Protein 8HZ5 (pdb70)

Secondary structure (DSSP, 8-state):
--EEEE---HHHHHHHHHHHHHTT-EEEEEEEGGGTT-HHHHHSSEEEEEE-SSTTTTTT-HHHHHHHHHHHT-SEEE--SSTTTT-HHHHHHHHHTT-EESSS-HHHHHHHHSHHHHHHHHHHHT--B---HHHHHHHHTT--EEEEEEEEE-SSS-EEEEEEEE---EEEES-TT--HHHHHHHHHHHHHHHHHTT--EEEEEEEEE-TTS-EEEEEEE-S--TTHHHHHHHH---HHHHHHHHHHT------TTT----SEEEEEEEE--B-EEE---STTEEEEE---TTB----SS--EEEEEEEEESSHHHHHHHHHHHHTT-EEESS--SHHHHHHHHT-S--/--EEEE---SHHHHHHHHHHHHTT-EEEEEEEGGGGGSHHHHHSSEEEEEE-SSTTTTTT-HHHHHHHHHHHT--EEE--SSTTTT-HHHHHHHHHTT-EESS--HHHHHHHHSHHHHHHHHHTTT--B-SB-SS-----B----SEEEEEEEEEE-TTS-EEEEEEEE-----EEEES-SS--HHHHHHHHHHHHHHHHHHT--S-EEEEEEEETTS-EEEEEEE-S--TTTHHHHHHH---HHHHHHHHTTT------GGG----SEEEEEEEE-----EEE---STTEEEEE---TT-----SS--EEEEEEEEESSHHHHHHHHHHHHHH-EEESS--SHHHHHHHHTSHHHH-

Radius of gyration: 27.27 Å; Cα contacts (8 Å, |Δi|>4): 1642; chains: 2; bounding box: 54×92×58 Å

Nearest PDB structures (foldseek):
  8hz5-assembly1_A  TM=1.003E+00  e=2.239E-79  Chloroflexus aurantiacus J-10-fl
  8hz4-assembly1_D  TM=9.521E-01  e=2.515E-49  Chloroflexus aurantiacus J-10-fl
  7kct-assembly1_B  TM=9.340E-01  e=9.724E-46  Hydrogenobacter thermophilus
  5i8i-assembly2_D  TM=9.401E-01  e=1.177E-39  Kluyveromyces lactis NRRL Y-1140
  3va7-assembly1_A  TM=9.400E-01  e=1.327E-39  Kluyveromyces lactis NRRL Y-1140

Organism: Chloroflexus aurantiacus (strain ATCC 29366 / DSM 635 / J-10-fl) (NCBI:txid324602)

Foldseek 3Di:
DAEEEELDAWLQLVLLLVLCVVVNHAYEYEDEPQCPVFVSCVSHPHYDYQAHLACVRGSLDLVSSLVSCVVVVNQEYENTPDRCLLPLVSQVVCVVSRHFYLFWHSQVSVCQVDQVSVLVLLVVLVQAADAVVVVVVVSPVVHAWKKKWKKAAALPQDMFTLWIWTAPFKIKPPDPPDDPVLRVVNGVSVSSSCSSSNTHAMKMWMWGADPVGDIHTGGIGGHDDPPPVNSCVQWVDDRSSSSVQRSVRDHDPDDHVNTDGQKMKMKGFKFWCQQQWDFFDDPFKDKRTRDDHRHDHDVNPGGTGIMIMGIGRDNVVRLVVVLVRLVRTRRPPIGMCSVVVNCVSPVVVD/DAEEEELDAWLQLVLLLVLCVVVNHAYEYEDAPLRCLFVSVVSHPHYHDLYHPDCVGRSLDLVSVLVVCVVVVHQEYENTADRCQLPLVSCVVSVVSRHFYLFKHSQLSVQQVDQLSVQQLLVVLVAAAADFDNGPPVTDGDDDDQKFKKKWKKAAAQVLDIEIQWMKGCPVVFKIKPPDPQADVVNRVVNRVSVSSSCSSRRIHAIKMWMWIAHPVGDIHTGHIGRHDDPRPVNSCVQWVDDRSNVSVVRRVPDDDPDDRVSGDRQKMKMKGFKFLCCQQDWDFDDDPFKDKRTRDDRRDDDDVRPGGTGIMIMGMGRDNVVNLVVVLVRLVGTRRPDTHICSVVSNVLSPDPVNSD

Sequence (708 aa):
IRKVLVANRGEIAVRIIRACQELGIRTVVAYSTADRDSLAVRLADEAVCIGPPPAAKSYLNAPALISAALVSGCDAIHPGYGFLSENPYFAEMCADCKLTFIGPPPEPIRLMGDKAIGRETMRKAGVPTVPSLEEAIDVARQIVRHVEIQVLADQYGHAIHLGERDCKIVEEAPSPAVTPELRERMGADAVRGIKSIGYVNAGTLEFLLDQDGNYYFIEMNTRIQVEHPVTEQVTGIDLVRWQLLIASGERLTLRQEDIKITRHAIECRINAEVEFYLPPGGPGVRVDSHLYSGYTPPGTYDSLLAKIITFGDTRDEALNRMRRALNECVITGIKTTIPFQLALIDDPEFIRKVLVANRGEIAVRIIRACQELGIRTVVAYSTADRDSLAVRLADEAVCIGPPPAAKSYLNAPALISAALVSGCDAIHPGYGFLSENPYFAEMCADCKLTFIGPPPEPIRLMGDKAIGRETMRKAGVPTVPGSDGEVLLLEKYLTRVRHVEIQVLADQYGHAIHLGERDCSAKIVEEAPSPAVTPELRERMGADAVRGIKSIGYVNAGTLEFLLDQDGNYYFIEMNTRIQVEHPVTEQVTGIDLVRWQLLIASGERLTLRQEDIKITRHAIECRINAEEVEFYLPPGGPGVRVDSHLYSGYTPPGTYDSLLAKIITFGDTRDEALNRMRRALNECVITGIKTTIPFQLALIDDPEFRA

B-factor: mean 37.21, std 8.34, range [14.79, 86.94]

InterPro domains:
  IPR004549 Acetyl-CoA carboxylase, biotin carboxylase [TIGR00514] (1-445)
  IPR005479 Carbamoyl phosphate synthase, ATP-binding domain [PF02786] (115-322)
  IPR005479 Carbamoyl phosphate synthase, ATP-binding domain [PS00866] (153-167)
  IPR005479 Carbamoyl phosphate synthase, ATP-binding domain [PS00867] (286-293)
  IPR005481 Biotin carboxylase-like, N-terminal domain [PF00289] (1-108)
  IPR005482 Biotin carboxylase, C-terminal [PF02785] (336-442)
  IPR005482 Biotin carboxylase, C-terminal [SM00878] (336-442)
  IPR011054 Rudiment single hybrid motif [SSF51246] (333-446)
  IPR011761 ATP-grasp fold [PS50975] (120-317)
  IPR011764 Biotin carboxylation domain [PS50979] (1-446)
  IPR016185 Pre-ATP-grasp domain superfamily [SSF52440] (1-113)
  IPR051602 Acetyl-CoA Carboxylase Biotin Carboxylase Component [PTHR48095] (2-447)

Solvent-accessible surface area: 26761 Å² total; per-residue (Å²): 55,178,24,0,0,0,3,7,18,6,6,1,0,1,2,0,0,12,0,0,50,11,59,67,12,123,0,0,2,0,43,0,56,32,2,141,108,12,10,5,46,130,21,8,83,74,38,39,57,21,14,65,44,69,25,69,120,0,1,79,53,8,88,17,1,10,55,0,0,100,114,16,50,6,50,0,0,2,8,1,30,32,62,15,1,68,47,15,117,1,3,64,68,0,64,107,52,179,10,52,23,2,9,4,38,29,106,2,3,104,62,12,63,71,92,48,94,2,72,80,25,0,94,170,22,43,3,44,18,75,100,115,144,129,113,51,65,80,86,58,184,161,139,137,123,54,0,8,0,2,0,0,3,5,97,110,59,61,7,0,10,0,3,2,1,13,62,95,51,11,1,12,0,21,5,74,37,14,72,85,94,21,31,91,152,0,0,46,15,0,14,104,0,0,101,69,16,40,8,19,2,0,0,0,0,21,0,44,4,34,161,118,27,78,24,34,1,27,52,7,10,3,46,2,4,16,16,0,0,0,2,8,30,1,20,38,18,14,0,0,29,27,4,0,46,0,10,39,23,89,147,10,105,41,146,47,113,80,15,132,44,94,56,18,0,1,0,0,37,0,26,69,93,0,109,43,4,10,15,10,9,1,5,6,11,9,20,1,9,7,2,30,15,38,4,92,37,25,74,76,48,77,64,23,7,0,0,0,0,0,32,1,85,85,56,87,30,0,14,40,16,0,85,9,0,4,106,7,9,55,12,65,44,48,77,20,27,15,92,108,0,36,64,36,6,84,58,125,166,64,61,138,12,0,0,0,4,5,16,2,6,1,0,0,2,0,0,13,0,0,47,9,56,63,14,113,0,0,3,1,46,0,75,31,2,49,44,7,13,3,35,145,28,11,75,71,44,36,63,12,14,53,53,60,25,69,113,0,2,76,51,6,92,22,1,13,59,2,0,92,117,20,39,6,46,0,0,1,6,2,27,29,63,19,3,55,39,21,113,0,6,60,70,0,55,109,52,170,13,41,21,2,13,5,41,48,108,3,1,101,46,9,59,55,42,2,71,3,5,37,32,0,111,148,15,51,4,54,24,2,65,44,21,121,20,104,125,175,44,102,68,122,188,40,101,186,32,97,37,0,0,0,0,0,0,2,3,96,98,48,67,9,2,7,0,2,0,1,1,6,24,62,92,45,0,0,7,0,17,6,74,42,8,77,98,104,31,28,78,126,0,0,49,22,0,20,91,0,1,109,74,16,41,10,26,1,1,0,0,0,10,0,32,7,30,125,109,22,78,29,48,2,33,73,7,18,3,49,1,1,12,3,0,0,0,1,12,27,2,20,26,20,15,1,0,31,33,4,0,53,0,23,42,21,84,147,11,99,28,139,54,113,51,10,121,32,92,61,55,3,2,0,0,38,0,20,39,146,108,0,108,32,6,10,19,7,9,1,6,8,10,8,18,2,9,5,2,22,18,44,0,72,30,29,71,79,49,60,51,18,1,0,0,0,0,0,37,5,92,76,40,65,34,1,1,49,15,0,25,7,0,3,115,10,12,31,15,59,43,46,154,13,15,12,91,131,0,39,63,39,0,88,68,103,149,27,58,110

Structure (mmCIF, N/CA/C/O backbone):
data_8HZ5
#
_entry.id   8HZ5
#
_cell.length_a   54.790
_cell.length_b   154.092
_cell.length_c   206.597
_cell.angle_alpha   90.00
_cell.angle_beta   90.00
_cell.angle_gamma   90.00
#
_symmetry.space_group_name_H-M   'C 2 2 21'
#
loop_
_atom_site.group_PDB
_atom_site.id
_atom_site.type_symbol
_atom_site.label_atom_id
_atom_site.label_alt_id
_atom_site.label_comp_id
_atom_site.label_asym_id
_atom_site.label_entity_id
_atom_site.label_seq_id
_atom_site.pdbx_PDB_ins_code
_atom_site.Cartn_x
_atom_site.Cartn_y
_atom_site.Cartn_z
_atom_site.occupancy
_atom_site.B_iso_or_equiv
_atom_site.auth_seq_id
_atom_site.auth_comp_id
_atom_site.auth_asym_id
_atom_site.auth_atom_id
_atom_site.pdbx_PDB_model_num
ATOM 1 N N . ILE A 1 12 ? -28.511 -22.755 -40.073 1.00 29.87 2 ILE A N 1
ATOM 2 C CA . ILE A 1 12 ? -29.316 -22.504 -38.873 1.00 34.37 2 ILE A CA 1
ATOM 3 C C . ILE A 1 12 ? -30.181 -21.260 -39.070 1.00 33.26 2 ILE A C 1
ATOM 4 O O . ILE A 1 12 ? -29.666 -20.209 -39.428 1.00 31.65 2 ILE A O 1
ATOM 9 N N . ARG A 1 13 ? -31.494 -21.361 -38.849 1.00 34.34 3 ARG A N 1
ATOM 10 C CA . ARG A 1 13 ? -32.378 -20.228 -39.094 1.00 30.92 3 ARG A CA 1
ATOM 11 C C . ARG A 1 13 ? -33.013 -19.681 -37.830 1.00 29.27 3 ARG A C 1
ATOM 12 O O . ARG A 1 13 ? -32.967 -18.479 -37.597 1.00 39.19 3 ARG A O 1
ATOM 20 N N . LYS A 1 14 ? -33.596 -20.510 -36.986 1.00 31.81 4 LYS A N 1
ATOM 21 C CA . LYS A 1 14 ? -34.148 -20.011 -35.735 1.00 34.25 4 LYS A CA 1
ATOM 22 C C . LYS A 1 14 ? -33.666 -20.881 -34.593 1.00 35.09 4 LYS A C 1
ATOM 23 O O . LYS A 1 14 ? -33.849 -22.104 -34.624 1.00 33.09 4 LYS A O 1
ATOM 29 N N . VAL A 1 15 ? -33.163 -20.270 -33.523 1.00 30.83 5 VAL A N 1
ATOM 30 C CA . VAL A 1 15 ? -32.668 -20.987 -32.340 1.00 28.11 5 VAL A CA 1
ATOM 31 C C . VAL A 1 15 ? -33.545 -20.926 -31.104 1.00 29.39 5 VAL A C 1
ATOM 32 O O . VAL A 1 15 ? -34.217 -19.944 -30.895 1.00 32.85 5 VAL A O 1
ATOM 36 N N . LEU A 1 16 ? -33.596 -21.986 -30.308 1.00 25.94 6 LEU A N 1
ATOM 37 C CA . LEU A 1 16 ? -34.313 -21.934 -29.051 1.00 28.50 6 LEU A CA 1
ATOM 38 C C . LEU A 1 16 ? -33.308 -21.814 -27.978 1.00 30.06 6 LEU A C 1
ATOM 39 O O . LEU A 1 16 ? -32.384 -22.578 -27.913 1.00 32.54 6 LEU A O 1
ATOM 44 N N . VAL A 1 17 ? -33.475 -20.824 -27.136 1.00 27.33 7 VAL A N 1
ATOM 45 C CA . VAL A 1 17 ? -32.559 -20.624 -26.083 1.00 26.25 7 VAL A CA 1
ATOM 46 C C . VAL A 1 17 ? -33.241 -21.203 -24.892 1.00 33.81 7 VAL A C 1
ATOM 47 O O . VAL A 1 17 ? -34.306 -20.776 -24.527 1.00 41.70 7 VAL A O 1
ATOM 51 N N . ALA A 1 18 ? -32.607 -22.168 -24.269 1.00 29.63 8 ALA A N 1
ATOM 52 C CA . ALA A 1 18 ? -33.177 -22.859 -23.162 1.00 31.86 8 ALA A CA 1
ATOM 53 C C . ALA A 1 18 ? -32.496 -22.533 -21.882 1.00 34.44 8 ALA A C 1
ATOM 54 O O . ALA A 1 18 ? -32.388 -23.376 -21.016 1.00 39.91 8 ALA A O 1
ATOM 56 N N . ASN A 1 19 ? -32.022 -21.309 -21.749 1.00 37.39 9 ASN A N 1
ATOM 57 C CA . ASN A 1 19 ? -31.423 -20.886 -20.504 1.00 35.68 9 ASN A CA 1
ATOM 58 C C . ASN A 1 19 ? -32.003 -19.568 -20.124 1.00 29.87 9 ASN A C 1
ATOM 59 O O . ASN A 1 19 ? -32.961 -19.119 -20.716 1.00 26.68 9 ASN A O 1
ATOM 64 N N . ARG A 1 20 ? -31.412 -18.981 -19.078 1.00 32.84 10 ARG A N 1
ATOM 65 C CA . ARG A 1 20 ? -31.908 -17.750 -18.545 1.00 33.09 10 ARG A CA 1
ATOM 66 C C . ARG A 1 20 ? -30.767 -16.838 -18.239 1.00 31.48 10 ARG A C 1
ATOM 67 O O . ARG A 1 20 ? -29.625 -17.223 -18.347 1.00 35.38 10 ARG A O 1
ATOM 75 N N . GLY A 1 21 ? -31.076 -15.593 -17.908 1.00 33.30 11 GLY A N 1
ATOM 76 C CA . GLY A 1 21 ? -30.049 -14.688 -17.479 1.00 29.34 11 GLY A CA 1
ATOM 77 C C . GLY A 1 21 ? -29.071 -14.132 -18.439 1.00 29.36 11 GLY A C 1
ATOM 78 O O . GLY A 1 21 ? -29.416 -13.742 -19.525 1.00 28.41 11 GLY A O 1
ATOM 79 N N . GLU A 1 22 ? -27.835 -14.060 -18.001 1.00 31.77 12 GLU A N 1
ATOM 80 C CA . GLU A 1 22 ? -26.806 -13.528 -18.824 1.00 32.33 12 GLU A CA 1
ATOM 81 C C . GLU A 1 22 ? -26.629 -14.391 -20.009 1.00 29.90 12 GLU A C 1
ATOM 82 O O . GLU A 1 22 ? -26.574 -13.906 -21.115 1.00 24.44 12 GLU A O 1
ATOM 88 N N . ILE A 1 23 ? -26.494 -15.683 -19.781 1.00 29.91 13 ILE A N 1
ATOM 89 C CA . ILE A 1 23 ? -26.202 -16.531 -20.920 1.00 28.71 13 ILE A CA 1
ATOM 90 C C . ILE A 1 23 ? -27.328 -16.452 -21.933 1.00 28.85 13 ILE A C 1
ATOM 91 O O . ILE A 1 23 ? -27.090 -16.546 -23.145 1.00 31.42 13 ILE A O 1
ATOM 96 N N . ALA A 1 24 ? -28.556 -16.239 -21.474 1.00 26.28 14 ALA A N 1
ATOM 97 C CA . ALA A 1 24 ? -29.660 -16.086 -22.415 1.00 29.40 14 ALA A CA 1
ATOM 98 C C . ALA A 1 24 ? -29.462 -14.854 -23.300 1.00 26.85 14 ALA A C 1
ATOM 99 O O . ALA A 1 24 ? -29.544 -14.936 -24.537 1.00 23.66 14 ALA A O 1
ATOM 101 N N . VAL A 1 25 ? -29.201 -13.699 -22.673 1.00 30.49 15 VAL A N 1
ATOM 102 C CA . VAL A 1 25 ? -28.932 -12.483 -23.445 1.00 26.71 15 VAL A CA 1
ATOM 103 C C . VAL A 1 25 ? -27.740 -12.673 -24.394 1.00 24.88 15 VAL A C 1
ATOM 104 O O . VAL A 1 25 ? -27.763 -12.196 -25.535 1.00 21.35 15 VAL A O 1
ATOM 108 N N . ARG A 1 26 ? -26.690 -13.390 -23.943 1.00 26.10 16 ARG A N 1
ATOM 109 C CA . ARG A 1 26 ? -25.474 -13.600 -24.742 1.00 23.42 16 ARG A CA 1
ATOM 110 C C . ARG A 1 26 ? -25.741 -14.454 -25.979 1.00 21.32 16 ARG A C 1
ATOM 111 O O . ARG A 1 26 ? -25.181 -14.202 -27.058 1.00 20.92 16 ARG A O 1
ATOM 119 N N . ILE A 1 27 ? -26.578 -15.476 -25.843 1.00 24.56 17 ILE A N 1
ATOM 120 C CA . ILE A 1 27 ? -26.946 -16.266 -27.011 1.00 27.91 17 ILE A CA 1
ATOM 121 C C . ILE A 1 27 ? -27.807 -15.442 -27.965 1.00 28.62 17 ILE A C 1
ATOM 122 O O . ILE A 1 27 ? -27.636 -15.517 -29.190 1.00 29.96 17 ILE A O 1
ATOM 127 N N . ILE A 1 28 ? -28.737 -14.634 -27.432 1.00 30.93 18 ILE A N 1
ATOM 128 C CA . ILE A 1 28 ? -29.553 -13.774 -28.297 1.00 30.05 18 ILE A CA 1
ATOM 129 C C . ILE A 1 28 ? -28.668 -12.793 -29.060 1.00 22.90 18 ILE A C 1
ATOM 130 O O . ILE A 1 28 ? -28.879 -12.524 -30.249 1.00 26.53 18 ILE A O 1
ATOM 135 N N . ARG A 1 29 ? -27.663 -12.254 -28.390 1.00 21.98 19 ARG A N 1
ATOM 136 C CA . ARG A 1 29 ? -26.753 -11.320 -29.048 1.00 29.57 19 ARG A CA 1
ATOM 137 C C . ARG A 1 29 ? -25.962 -11.992 -30.168 1.00 26.25 19 ARG A C 1
ATOM 138 O O . ARG A 1 29 ? -25.854 -11.447 -31.272 1.00 24.84 19 ARG A O 1
ATOM 146 N N . ALA A 1 30 ? -25.410 -13.182 -29.898 1.00 26.65 20 ALA A N 1
ATOM 147 C CA . ALA A 1 30 ? -24.720 -13.945 -30.937 1.00 24.64 20 ALA A CA 1
ATOM 148 C C . ALA A 1 30 ? -25.626 -14.209 -32.127 1.00 23.70 20 ALA A C 1
ATOM 149 O O . ALA A 1 30 ? -25.266 -13.907 -33.271 1.00 25.17 20 ALA A O 1
ATOM 151 N N . CYS A 1 31 ? -26.805 -14.790 -31.877 1.00 23.55 21 CYS A N 1
ATOM 152 C CA . CYS A 1 31 ? -27.758 -15.061 -32.951 1.00 23.03 21 CYS A CA 1
ATOM 153 C C . CYS A 1 31 ? -28.035 -13.822 -33.790 1.00 24.57 21 CYS A C 1
ATOM 154 O O . CYS A 1 31 ? -27.931 -13.855 -35.020 1.00 25.91 21 CYS A O 1
ATOM 157 N N . GLN A 1 32 ? -28.408 -12.721 -33.135 1.00 26.25 22 GLN A N 1
ATOM 158 C CA . GLN A 1 32 ? -28.723 -11.503 -33.862 1.00 23.74 22 GLN A CA 1
ATOM 159 C C . GLN A 1 32 ? -27.559 -11.026 -34.695 1.00 26.80 22 GLN A C 1
ATOM 160 O O . GLN A 1 32 ? -27.757 -10.513 -35.797 1.00 36.02 22 GLN A O 1
ATOM 166 N N . GLU A 1 33 ? -26.337 -11.146 -34.187 1.00 28.47 23 GLU A N 1
ATOM 167 C CA . GLU A 1 33 ? -25.244 -10.658 -35.004 1.00 25.98 23 GLU A CA 1
ATOM 168 C C . GLU A 1 33 ? -25.079 -11.484 -36.267 1.00 29.98 23 GLU A C 1
ATOM 169 O O . GLU A 1 33 ? -24.555 -10.964 -37.252 1.00 39.70 23 GLU A O 1
ATOM 175 N N . LEU A 1 34 ? -25.591 -12.719 -36.292 1.00 33.87 24 LEU A N 1
ATOM 176 C CA . LEU A 1 34 ? -25.478 -13.636 -37.425 1.00 29.60 24 LEU A CA 1
ATOM 177 C C . LEU A 1 34 ? -26.761 -13.766 -38.246 1.00 29.02 24 LEU A C 1
ATOM 178 O O . LEU A 1 34 ? -26.846 -14.637 -39.111 1.00 35.76 24 LEU A O 1
ATOM 183 N N . GLY A 1 35 ? -27.765 -12.939 -37.991 1.00 27.43 25 GLY A N 1
ATOM 184 C CA . GLY A 1 35 ? -28.995 -13.102 -38.735 1.00 34.19 25 GLY A CA 1
ATOM 185 C C . GLY A 1 35 ? -29.841 -14.286 -38.324 1.00 32.53 25 GLY A C 1
ATOM 186 O O . GLY A 1 35 ? -30.704 -14.707 -39.094 1.00 30.78 25 GLY A O 1
ATOM 187 N N . ILE A 1 36 ? -29.633 -14.821 -37.124 1.00 31.77 26 ILE A N 1
ATOM 188 C CA . ILE A 1 36 ? -30.421 -15.931 -36.594 1.00 30.95 26 ILE A CA 1
ATOM 189 C C . ILE A 1 36 ? -31.549 -15.386 -35.719 1.00 27.58 26 ILE A C 1
ATOM 190 O O . ILE A 1 36 ? -31.303 -14.615 -34.778 1.00 21.52 26 ILE A O 1
ATOM 195 N N . ARG A 1 37 ? -32.789 -15.764 -36.048 1.00 31.83 27 ARG A N 1
ATOM 196 C CA . ARG A 1 37 ? -33.966 -15.388 -35.275 1.00 31.57 27 ARG A CA 1
ATOM 197 C C . ARG A 1 37 ? -33.934 -16.117 -33.937 1.00 35.34 27 ARG A C 1
ATOM 198 O O . ARG A 1 37 ? -33.286 -17.156 -33.795 1.00 35.99 27 ARG A O 1
ATOM 206 N N . THR A 1 38 ? -34.649 -15.603 -32.957 1.00 30.27 28 THR A N 1
ATOM 207 C CA . THR A 1 38 ? -34.589 -16.160 -31.631 1.00 33.83 28 THR A CA 1
ATOM 208 C C . THR A 1 38 ? -35.894 -16.367 -30.911 1.00 38.43 28 THR A C 1
ATOM 209 O O . THR A 1 38 ? -36.754 -15.522 -30.946 1.00 33.95 28 THR A O 1
ATOM 213 N N . VAL A 1 39 ? -36.063 -17.517 -30.282 1.00 32.23 29 VAL A N 1
ATOM 214 C CA . VAL A 1 39 ? -37.213 -17.754 -29.450 1.00 30.58 29 VAL A CA 1
ATOM 215 C C . VAL A 1 39 ? -36.571 -18.161 -28.145 1.00 30.67 29 VAL A C 1
ATOM 216 O O . VAL A 1 39 ? -35.584 -18.847 -28.153 1.00 29.15 29 VAL A O 1
ATOM 220 N N . VAL A 1 40 ? -37.090 -17.690 -27.027 1.00 27.15 30 VAL A N 1
ATOM 221 C CA . VAL A 1 40 ? -36.496 -17.974 -25.739 1.00 27.25 30 VAL A CA 1
ATOM 222 C C . VAL A 1 40 ? -37.408 -18.757 -24.844 1.00 32.93 30 VAL A C 1
ATOM 223 O O . VAL A 1 40 ? -38.615 -18.614 -24.906 1.00 35.48 30 VAL A O 1
ATOM 227 N N . ALA A 1 41 ? -36.820 -19.622 -24.032 1.00 28.61 31 ALA A N 1
ATOM 228 C CA . ALA A 1 41 ? -37.582 -20.435 -23.123 1.00 30.38 31 ALA A CA 1
ATOM 229 C C . ALA A 1 41 ? -37.502 -19.920 -21.748 1.00 30.36 31 ALA A C 1
ATOM 230 O O . ALA A 1 41 ? -36.446 -19.880 -21.169 1.00 37.87 31 ALA A O 1
ATOM 232 N N . TYR A 1 42 ? -38.644 -19.587 -21.188 1.00 35.55 32 TYR A N 1
ATOM 233 C CA . TYR A 1 42 ? -38.677 -18.987 -19.895 1.00 34.14 32 TYR A CA 1
ATOM 234 C C . TYR A 1 42 ? -39.645 -19.615 -18.940 1.00 42.29 32 TYR A C 1
ATOM 235 O O . TYR A 1 42 ? -40.559 -20.301 -19.341 1.00 39.25 32 TYR A O 1
ATOM 244 N N . SER A 1 43 ? -39.404 -19.427 -17.662 1.00 39.91 33 SER A N 1
ATOM 245 C CA . SER A 1 43 ? -40.285 -19.930 -16.646 1.00 34.46 33 SER A CA 1
ATOM 246 C C . SER A 1 43 ? -41.205 -18.856 -16.166 1.00 42.45 33 SER A C 1
ATOM 247 O O . SER A 1 43 ? -41.105 -17.716 -16.571 1.00 36.61 33 SER A O 1
ATOM 250 N N . THR A 1 44 ? -42.112 -19.220 -15.287 1.00 45.07 34 THR A N 1
ATOM 251 C CA . THR A 1 44 ? -43.065 -18.290 -14.754 1.00 44.25 34 THR A CA 1
ATOM 252 C C . THR A 1 44 ? -42.271 -17.225 -14.037 1.00 39.44 34 THR A C 1
ATOM 253 O O . THR A 1 44 ? -42.662 -16.069 -14.022 1.00 46.45 34 THR A O 1
ATOM 257 N N . ALA A 1 45 ? -41.176 -17.608 -13.406 1.00 36.41 35 ALA A N 1
ATOM 258 C CA . ALA A 1 45 ? -40.297 -16.675 -12.710 1.00 37.51 35 ALA A CA 1
ATOM 259 C C . ALA A 1 45 ? -39.456 -15.749 -13.548 1.00 41.81 35 ALA A C 1
ATOM 260 O O . ALA A 1 45 ? -39.027 -14.712 -13.069 1.00 40.16 35 ALA A O 1
ATOM 262 N N . ASP A 1 46 ? -39.184 -16.119 -14.785 1.00 42.06 36 ASP A N 1
ATOM 263 C CA . ASP A 1 46 ? -38.318 -15.355 -15.662 1.00 37.48 36 ASP A CA 1
ATOM 264 C C . ASP A 1 46 ? -39.072 -14.643 -16.762 1.00 38.00 36 ASP A C 1
ATOM 265 O O . ASP A 1 46 ? -38.553 -14.445 -17.839 1.00 34.79 36 ASP A O 1
ATOM 270 N N . ARG A 1 47 ? -40.320 -14.316 -16.517 1.00 37.06 37 ARG A N 1
ATOM 271 C CA . ARG A 1 47 ? -41.147 -13.598 -17.471 1.00 41.27 37 ARG A CA 1
ATOM 272 C C . ARG A 1 47 ? -40.666 -12.226 -17.769 1.00 41.18 37 ARG A C 1
ATOM 273 O O . ARG A 1 47 ? -40.774 -11.758 -18.886 1.00 32.64 37 ARG A O 1
ATOM 281 N N . ASP A 1 48 ? -40.149 -11.562 -16.763 1.00 38.34 38 ASP A N 1
ATOM 282 C CA . ASP A 1 48 ? -39.730 -10.185 -16.891 1.00 44.11 38 ASP A CA 1
ATOM 283 C C . ASP A 1 48 ? -38.267 -10.043 -17.221 1.00 42.93 38 ASP A C 1
ATOM 284 O O . ASP A 1 48 ? -37.679 -9.013 -16.969 1.00 35.82 38 ASP A O 1
ATOM 289 N N . SER A 1 49 ? -37.666 -11.092 -17.745 1.00 37.50 39 SER A N 1
ATOM 290 C CA . SER A 1 49 ? -36.287 -11.074 -18.153 1.00 38.35 39 SER A CA 1
ATOM 291 C C . SER A 1 49 ? -36.032 -10.235 -19.384 1.00 35.65 39 SER A C 1
ATOM 292 O O . SER A 1 49 ? -36.906 -10.089 -20.209 1.00 35.82 39 SER A O 1
ATOM 295 N N . LEU A 1 50 ? -34.837 -9.686 -19.515 1.00 28.16 40 LEU A N 1
ATOM 296 C CA . LEU A 1 50 ? -34.464 -8.881 -20.665 1.00 24.94 40 LEU A CA 1
ATOM 297 C C . LEU A 1 50 ? -34.462 -9.740 -21.873 1.00 28.18 40 LEU A C 1
ATOM 298 O O . LEU A 1 50 ? -34.594 -9.270 -22.972 1.00 33.34 40 LEU A O 1
ATOM 303 N N . ALA A 1 51 ? -34.261 -11.014 -21.682 1.00 28.25 41 ALA A N 1
ATOM 304 C CA . ALA A 1 51 ? -34.223 -11.946 -22.770 1.00 27.39 41 ALA A CA 1
ATOM 305 C C . ALA A 1 51 ? -35.516 -12.013 -23.494 1.00 30.38 41 ALA A C 1
ATOM 306 O O . ALA A 1 51 ? -35.527 -12.170 -24.687 1.00 28.74 41 ALA A O 1
ATOM 308 N N . VAL A 1 52 ? -36.622 -11.918 -22.786 1.00 33.13 42 VAL A N 1
ATOM 309 C CA . VAL A 1 52 ? -37.937 -11.892 -23.414 1.00 35.12 42 VAL A CA 1
ATOM 310 C C . VAL A 1 52 ? -38.073 -10.695 -24.310 1.00 31.82 42 VAL A C 1
ATOM 311 O O . VAL A 1 52 ? -38.633 -10.799 -25.385 1.00 37.18 42 VAL A O 1
ATOM 315 N N . ARG A 1 53 ? -37.594 -9.545 -23.877 1.00 24.86 43 ARG A N 1
ATOM 316 C CA . ARG A 1 53 ? -37.582 -8.353 -24.701 1.00 30.14 43 ARG A CA 1
ATOM 317 C C . ARG A 1 53 ? -36.644 -8.416 -25.859 1.00 28.72 43 ARG A C 1
ATOM 318 O O . ARG A 1 53 ? -37.014 -8.089 -26.972 1.00 29.24 43 ARG A O 1
ATOM 326 N N . LEU A 1 54 ? -35.430 -8.863 -25.604 1.00 30.81 44 LEU A N 1
ATOM 327 C CA . LEU A 1 54 ? -34.406 -8.927 -26.625 1.00 33.84 44 LEU A CA 1
ATOM 328 C C . LEU A 1 54 ? -34.682 -9.932 -27.697 1.00 33.80 44 LEU A C 1
ATOM 329 O O . LEU A 1 54 ? -34.310 -9.733 -28.843 1.00 31.29 44 LEU A O 1
ATOM 334 N N . ALA A 1 55 ? -35.273 -11.045 -27.325 1.00 32.17 45 ALA A N 1
ATOM 335 C CA . ALA A 1 55 ? -35.639 -12.075 -28.277 1.00 34.25 45 ALA A CA 1
ATOM 336 C C . ALA A 1 55 ? -36.839 -11.840 -29.148 1.00 39.03 45 ALA A C 1
ATOM 337 O O . ALA A 1 55 ? -37.816 -11.232 -28.734 1.00 40.55 45 ALA A O 1
ATOM 339 N N . ASP A 1 56 ? -36.790 -12.363 -30.356 1.00 31.84 46 ASP A N 1
ATOM 340 C CA . ASP A 1 56 ? -37.859 -12.172 -31.283 1.00 28.86 46 ASP A CA 1
ATOM 341 C C . ASP A 1 56 ? -39.137 -12.778 -30.765 1.00 36.77 46 ASP A C 1
ATOM 342 O O . ASP A 1 56 ? -40.168 -12.130 -30.798 1.00 36.86 46 ASP A O 1
ATOM 347 N N . GLU A 1 57 ? -39.077 -13.999 -30.243 1.00 44.22 47 GLU A N 1
ATOM 348 C CA . GLU A 1 57 ? -40.256 -14.693 -29.724 1.00 36.82 47 GLU A CA 1
ATOM 349 C C . GLU A 1 57 ? -39.953 -15.344 -28.402 1.00 30.64 47 GLU A C 1
ATOM 350 O O . GLU A 1 57 ? -38.814 -15.384 -27.995 1.00 28.89 47 GLU A O 1
ATOM 356 N N . ALA A 1 58 ? -40.984 -15.752 -27.681 1.00 31.43 48 ALA A N 1
ATOM 357 C CA . ALA A 1 58 ? -40.806 -16.415 -26.398 1.00 34.49 48 ALA A CA 1
ATOM 358 C C . ALA A 1 58 ? -41.877 -17.432 -25.998 1.00 40.07 48 ALA A C 1
ATOM 359 O O . ALA A 1 58 ? -43.047 -17.191 -26.230 1.00 45.05 48 ALA A O 1
ATOM 361 N N . VAL A 1 59 ? -41.493 -18.548 -25.366 1.00 39.80 49 VAL A N 1
ATOM 362 C CA . VAL A 1 59 ? -42.440 -19.593 -24.916 1.00 38.80 49 VAL A CA 1
ATOM 363 C C . VAL A 1 59 ? -42.272 -19.986 -23.440 1.00 39.44 49 VAL A C 1
ATOM 364 O O . VAL A 1 59 ? -41.163 -20.159 -22.989 1.00 35.22 49 VAL A O 1
ATOM 368 N N . CYS A 1 60 ? -43.372 -20.127 -22.693 1.00 43.04 50 CYS A N 1
ATOM 369 C CA . CYS A 1 60 ? -43.321 -20.507 -21.275 1.00 41.87 50 CYS A CA 1
ATOM 370 C C . CYS A 1 60 ? -43.382 -21.984 -21.210 1.00 43.63 50 CYS A C 1
ATOM 371 O O . CYS A 1 60 ? -44.376 -22.578 -21.568 1.00 45.69 50 CYS A O 1
ATOM 374 N N . ILE A 1 61 ? -42.304 -22.582 -20.723 1.00 42.56 51 ILE A N 1
ATOM 375 C CA . ILE A 1 61 ? -42.165 -24.018 -20.730 1.00 39.13 51 ILE A CA 1
ATOM 376 C C . ILE A 1 61 ? -42.574 -24.664 -19.448 1.00 39.85 51 ILE A C 1
ATOM 377 O O . ILE A 1 61 ? -42.935 -25.827 -19.419 1.00 47.91 51 ILE A O 1
ATOM 382 N N . GLY A 1 62 ? -42.533 -23.927 -18.370 1.00 36.33 52 GLY A N 1
ATOM 383 C CA . GLY A 1 62 ? -43.010 -24.521 -17.174 1.00 35.30 52 GLY A CA 1
ATOM 384 C C . GLY A 1 62 ? -43.137 -23.674 -15.974 1.00 36.99 52 GLY A C 1
ATOM 385 O O . GLY A 1 62 ? -43.084 -22.464 -16.057 1.00 35.00 52 GLY A O 1
ATOM 386 N N . PRO A 1 63 ? -43.312 -24.318 -14.839 1.00 39.40 53 PRO A N 1
ATOM 387 C CA . PRO A 1 63 ? -43.415 -23.621 -13.574 1.00 35.08 53 PRO A CA 1
ATOM 388 C C . PRO A 1 63 ? -42.089 -23.029 -13.103 1.00 38.35 53 PRO A C 1
ATOM 389 O O . PRO A 1 63 ? -41.055 -23.375 -13.635 1.00 35.45 53 PRO A O 1
ATOM 393 N N . PRO A 1 64 ? -42.121 -22.134 -12.108 1.00 38.21 54 PRO A N 1
ATOM 394 C CA . PRO A 1 64 ? -40.878 -21.580 -11.579 1.00 35.08 54 PRO A CA 1
ATOM 395 C C . PRO A 1 64 ? -39.803 -22.613 -11.162 1.00 36.91 54 PRO A C 1
ATOM 396 O O . PRO A 1 64 ? -38.647 -22.271 -11.305 1.00 35.20 54 PRO A O 1
ATOM 400 N N . PRO A 1 65 ? -40.151 -23.813 -10.597 1.00 38.19 55 PRO A N 1
ATOM 401 C CA . PRO A 1 65 ? -39.076 -24.750 -10.312 1.00 33.50 55 PRO A CA 1
ATOM 402 C C . PRO A 1 65 ? -38.366 -25.276 -11.536 1.00 36.62 55 PRO A C 1
ATOM 403 O O . PRO A 1 65 ? -39.006 -25.455 -12.546 1.00 40.05 55 PRO A O 1
ATOM 407 N N . ALA A 1 66 ? -37.067 -25.506 -11.456 1.00 35.82 56 ALA A N 1
ATOM 408 C CA . ALA A 1 66 ? -36.259 -25.928 -12.601 1.00 35.24 56 ALA A CA 1
ATOM 409 C C . ALA A 1 66 ? -36.497 -27.269 -13.211 1.00 35.76 56 ALA A C 1
ATOM 410 O O . ALA A 1 66 ? -36.379 -27.424 -14.406 1.00 34.65 56 ALA A O 1
ATOM 412 N N . ALA A 1 67 ? -36.773 -28.257 -12.393 1.00 37.58 57 ALA A N 1
ATOM 413 C CA . ALA A 1 67 ? -37.071 -29.583 -12.871 1.00 37.39 57 ALA A CA 1
ATOM 414 C C . ALA A 1 67 ? -38.297 -29.518 -13.678 1.00 37.08 57 ALA A C 1
ATOM 415 O O . ALA A 1 67 ? -38.420 -30.195 -14.679 1.00 38.00 57 ALA A O 1
ATOM 417 N N . LYS A 1 68 ? -39.242 -28.736 -13.216 1.00 33.73 58 LYS A N 1
ATOM 418 C CA . LYS A 1 68 ? -40.456 -28.514 -13.929 1.00 35.63 58 LYS A CA 1
ATOM 419 C C . LYS A 1 68 ? -40.204 -27.790 -15.234 1.00 37.08 58 LYS A C 1
ATOM 420 O O . LYS A 1 68 ? -40.881 -28.027 -16.214 1.00 41.89 58 LYS A O 1
ATOM 426 N N . SER A 1 69 ? -39.239 -26.888 -15.243 1.00 36.74 59 SER A N 1
ATOM 427 C CA . SER A 1 69 ? -38.934 -26.106 -16.427 1.00 35.84 59 SER A CA 1
ATOM 428 C C . SER A 1 69 ? -37.681 -26.341 -17.247 1.00 30.89 59 SER A C 1
ATOM 429 O O . SER A 1 69 ? -37.728 -27.016 -18.246 1.00 35.13 59 SER A O 1
ATOM 432 N N . TYR A 1 70 ? -36.568 -25.753 -16.866 1.00 29.71 60 TYR A N 1
ATOM 433 C CA . TYR A 1 70 ? -35.347 -25.798 -17.680 1.00 31.81 60 TYR A CA 1
ATOM 434 C C . TYR A 1 70 ? -34.668 -27.111 -17.797 1.00 36.74 60 TYR A C 1
ATOM 435 O O . TYR A 1 70 ? -33.938 -27.345 -18.737 1.00 40.24 60 TYR A O 1
ATOM 444 N N . LEU A 1 71 ? -34.854 -27.952 -16.800 1.00 39.40 61 LEU A N 1
ATOM 445 C CA . LEU A 1 71 ? -34.287 -29.269 -16.819 1.00 36.51 61 LEU A CA 1
ATOM 446 C C . LEU A 1 71 ? -35.305 -30.255 -17.347 1.00 36.02 61 LEU A C 1
ATOM 447 O O . LEU A 1 71 ? -35.084 -31.446 -17.275 1.00 37.56 61 LEU A O 1
ATOM 452 N N . ASN A 1 72 ? -36.422 -29.772 -17.881 1.00 33.70 62 ASN A N 1
ATOM 453 C CA . ASN A 1 72 ? -37.387 -30.656 -18.525 1.00 39.33 62 ASN A CA 1
ATOM 454 C C . ASN A 1 72 ? -37.233 -30.573 -20.002 1.00 40.43 62 ASN A C 1
ATOM 455 O O . ASN A 1 72 ? -37.609 -29.598 -20.607 1.00 32.92 62 ASN A O 1
ATOM 460 N N . ALA A 1 73 ? -36.670 -31.611 -20.586 1.00 41.44 63 ALA A N 1
ATOM 461 C CA . ALA A 1 73 ? -36.475 -31.678 -22.013 1.00 38.22 63 ALA A CA 1
ATOM 462 C C . ALA A 1 73 ? -37.707 -31.764 -22.862 1.00 34.89 63 ALA A C 1
ATOM 463 O O . ALA A 1 73 ? -37.760 -31.144 -23.898 1.00 35.34 63 ALA A O 1
ATOM 465 N N . PRO A 1 74 ? -38.709 -32.533 -22.438 1.00 35.32 64 PRO A N 1
ATOM 466 C CA . PRO A 1 74 ? -39.847 -32.607 -23.335 1.00 27.61 64 PRO A CA 1
ATOM 467 C C . PRO A 1 74 ? -40.456 -31.257 -23.578 1.00 33.88 64 PRO A C 1
ATOM 468 O O . PRO A 1 74 ? -40.863 -30.990 -24.689 1.00 35.80 64 PRO A O 1
ATOM 472 N N . ALA A 1 75 ? -40.541 -30.423 -22.563 1.00 37.11 65 ALA A N 1
ATOM 473 C CA . ALA A 1 75 ? -41.051 -29.080 -22.698 1.00 32.60 65 ALA A CA 1
ATOM 474 C C . ALA A 1 75 ? -40.213 -28.197 -23.595 1.00 35.09 65 ALA A C 1
ATOM 475 O O . ALA A 1 75 ? -40.749 -27.409 -24.349 1.00 37.68 65 ALA A O 1
ATOM 477 N N . LEU A 1 76 ? -38.898 -28.288 -23.492 1.00 33.84 66 LEU A N 1
ATOM 478 C CA . LEU A 1 76 ? -37.996 -27.524 -24.338 1.00 36.13 66 LEU A CA 1
ATOM 479 C C . LEU A 1 76 ? -38.056 -27.896 -25.794 1.00 35.99 66 LEU A C 1
ATOM 480 O O . LEU A 1 76 ? -38.005 -27.047 -26.658 1.00 36.22 66 LEU A O 1
ATOM 485 N N . ILE A 1 77 ? -38.143 -29.173 -26.083 1.00 30.12 67 ILE A N 1
ATOM 486 C CA . ILE A 1 77 ? -38.292 -29.618 -27.456 1.00 26.09 67 ILE A CA 1
ATOM 487 C C . ILE A 1 77 ? -39.619 -29.164 -28.017 1.00 30.07 67 ILE A C 1
ATOM 488 O O . ILE A 1 77 ? -39.689 -28.761 -29.150 1.00 29.37 67 ILE A O 1
ATOM 493 N N . SER A 1 78 ? -40.672 -29.204 -27.219 1.00 31.59 68 SER A N 1
ATOM 494 C CA . SER A 1 78 ? -41.994 -28.766 -27.645 1.00 32.25 68 SER A CA 1
ATOM 495 C C . SER A 1 78 ? -41.973 -27.323 -27.992 1.00 33.92 68 SER A C 1
ATOM 496 O O . SER A 1 78 ? -42.608 -26.919 -28.940 1.00 34.51 68 SER A O 1
ATOM 499 N N . ALA A 1 79 ? -41.258 -26.535 -27.219 1.00 27.27 69 ALA A N 1
ATOM 500 C CA . ALA A 1 79 ? -41.103 -25.129 -27.485 1.00 31.70 69 ALA A CA 1
ATOM 501 C C . ALA A 1 79 ? -40.400 -24.856 -28.764 1.00 32.26 69 ALA A C 1
ATOM 502 O O . ALA A 1 79 ? -40.774 -23.966 -29.484 1.00 31.72 69 ALA A O 1
ATOM 504 N N . ALA A 1 80 ? -39.373 -25.612 -29.063 1.00 28.01 70 ALA A N 1
ATOM 505 C CA . ALA A 1 80 ? -38.699 -25.446 -30.309 1.00 28.76 70 ALA A CA 1
ATOM 506 C C . ALA A 1 80 ? -39.624 -25.744 -31.428 1.00 31.13 70 ALA A C 1
ATOM 507 O O . ALA A 1 80 ? -39.614 -25.082 -32.437 1.00 34.08 70 ALA A O 1
ATOM 509 N N . LEU A 1 81 ? -40.400 -26.783 -31.278 1.00 33.90 71 LEU A N 1
ATOM 510 C CA . LEU A 1 81 ? -41.345 -27.187 -32.295 1.00 32.20 71 LEU A CA 1
ATOM 511 C C . LEU A 1 81 ? -42.513 -26.290 -32.551 1.00 31.61 71 LEU A C 1
ATOM 512 O O . LEU A 1 81 ? -42.881 -26.102 -33.689 1.00 33.52 71 LEU A O 1
ATOM 517 N N . VAL A 1 82 ? -43.117 -25.746 -31.515 1.00 32.10 72 VAL A N 1
ATOM 518 C CA . VAL A 1 82 ? -44.195 -24.803 -31.714 1.00 35.58 72 VAL A CA 1
ATOM 519 C C . VAL A 1 82 ? -43.658 -23.587 -32.388 1.00 32.60 72 VAL A C 1
ATOM 520 O O . VAL A 1 82 ? -44.300 -23.024 -33.249 1.00 31.75 72 VAL A O 1
ATOM 524 N N . SER A 1 83 ? -42.462 -23.189 -32.014 1.00 39.72 73 SER A N 1
ATOM 525 C CA . SER A 1 83 ? -41.842 -21.994 -32.545 1.00 34.21 73 SER A CA 1
ATOM 526 C C . SER A 1 83 ? -41.110 -22.084 -33.870 1.00 32.99 73 SER A C 1
ATOM 527 O O . SER A 1 83 ? -40.804 -21.068 -34.449 1.00 37.69 73 SER A O 1
ATOM 530 N N . GLY A 1 84 ? -40.851 -23.268 -34.377 1.00 27.56 74 GLY A N 1
ATOM 531 C CA . GLY A 1 84 ? -40.194 -23.379 -35.644 1.00 25.65 74 GLY A CA 1
ATOM 532 C C . GLY A 1 84 ? -38.714 -23.314 -35.549 1.00 31.59 74 GLY A C 1
ATOM 533 O O . GLY A 1 84 ? -38.037 -23.108 -36.538 1.00 38.27 74 GLY A O 1
ATOM 534 N N . CYS A 1 85 ? -38.203 -23.446 -34.348 1.00 31.45 75 CYS A N 1
ATOM 535 C CA . CYS A 1 85 ? -36.791 -23.429 -34.143 1.00 27.78 75 CYS A CA 1
ATOM 536 C C . CYS A 1 85 ? -36.165 -24.671 -34.700 1.00 24.43 75 CYS A C 1
ATOM 537 O O . CYS A 1 85 ? -36.712 -25.740 -34.578 1.00 26.64 75 CYS A O 1
ATOM 540 N N . ASP A 1 86 ? -35.026 -24.534 -35.349 1.00 29.02 76 ASP A N 1
ATOM 541 C CA . ASP A 1 86 ? -34.306 -25.665 -35.904 1.00 27.21 76 ASP A CA 1
ATOM 542 C C . ASP A 1 86 ? -33.099 -26.073 -35.096 1.00 31.02 76 ASP A C 1
ATOM 543 O O . ASP A 1 86 ? -32.374 -26.960 -35.497 1.00 31.81 76 ASP A O 1
ATOM 548 N N . ALA A 1 87 ? -32.900 -25.437 -33.955 1.00 28.33 77 ALA A N 1
ATOM 549 C CA . ALA A 1 87 ? -31.782 -25.715 -33.123 1.00 27.82 77 ALA A CA 1
ATOM 550 C C . ALA A 1 87 ? -32.073 -25.276 -31.728 1.00 31.63 77 ALA A C 1
ATOM 551 O O . ALA A 1 87 ? -32.919 -24.437 -31.529 1.00 26.94 77 ALA A O 1
ATOM 553 N N . ILE A 1 88 ? -31.387 -25.858 -30.750 1.00 31.47 78 ILE A N 1
ATOM 554 C CA . ILE A 1 88 ? -31.534 -25.446 -29.367 1.00 29.95 78 ILE A CA 1
ATOM 555 C C . ILE A 1 88 ? -30.186 -25.141 -28.773 1.00 34.36 78 ILE A C 1
ATOM 556 O O . ILE A 1 88 ? -29.277 -25.938 -28.913 1.00 36.03 78 ILE A O 1
ATOM 561 N N . HIS A 1 89 ? -30.032 -23.997 -28.109 1.00 28.67 79 HIS A N 1
ATOM 562 C CA . HIS A 1 89 ? -28.794 -23.707 -27.424 1.00 30.26 79 HIS A CA 1
ATOM 563 C C . HIS A 1 89 ? -28.962 -23.987 -25.976 1.00 29.20 79 HIS A C 1
ATOM 564 O O . HIS A 1 89 ? -29.722 -23.331 -25.297 1.00 29.28 79 HIS A O 1
ATOM 571 N N . PRO A 1 90 ? -28.235 -24.967 -25.487 1.00 31.84 80 PRO A N 1
ATOM 572 C CA . PRO A 1 90 ? -28.300 -25.377 -24.097 1.00 34.76 80 PRO A CA 1
ATOM 573 C C . PRO A 1 90 ? -27.811 -24.375 -23.083 1.00 31.55 80 PRO A C 1
ATOM 574 O O . PRO A 1 90 ? -28.339 -24.324 -21.985 1.00 36.74 80 PRO A O 1
ATOM 578 N N . GLY A 1 91 ? -26.765 -23.638 -23.415 1.00 28.17 81 GLY A N 1
ATOM 579 C CA . GLY A 1 91 ? -26.198 -22.714 -22.489 1.00 27.08 81 GLY A CA 1
ATOM 580 C C . GLY A 1 91 ? -25.190 -23.338 -21.606 1.00 29.66 81 GLY A C 1
ATOM 581 O O . GLY A 1 91 ? -24.507 -24.261 -21.997 1.00 26.36 81 GLY A O 1
ATOM 582 N N . TYR A 1 92 ? -25.026 -22.763 -20.439 1.00 30.34 82 TYR A N 1
ATOM 583 C CA . TYR A 1 92 ? -24.137 -23.322 -19.473 1.00 34.33 82 TYR A CA 1
ATOM 584 C C . TYR A 1 92 ? -24.981 -23.762 -18.331 1.00 36.70 82 TYR A C 1
ATOM 585 O O . TYR A 1 92 ? -25.939 -23.107 -17.967 1.00 33.77 82 TYR A O 1
ATOM 594 N N . GLY A 1 93 ? -24.671 -24.916 -17.795 1.00 34.54 83 GLY A N 1
ATOM 595 C CA . GLY A 1 93 ? -25.490 -25.434 -16.750 1.00 30.98 83 GLY A CA 1
ATOM 596 C C . GLY A 1 93 ? -26.678 -26.138 -17.317 1.00 37.51 83 GLY A C 1
ATOM 597 O O . GLY A 1 93 ? -26.762 -26.355 -18.509 1.00 36.70 83 GLY A O 1
ATOM 598 N N . PHE A 1 94 ? -27.583 -26.530 -16.453 1.00 41.67 84 PHE A N 1
ATOM 599 C CA . PHE A 1 94 ? -28.773 -27.223 -16.880 1.00 34.24 84 PHE A CA 1
ATOM 600 C C . PHE A 1 94 ? -28.544 -28.430 -17.729 1.00 30.88 84 PHE A C 1
ATOM 601 O O . PHE A 1 94 ? -27.835 -29.333 -17.332 1.00 33.17 84 PHE A O 1
ATOM 609 N N . LEU A 1 95 ? -29.138 -28.449 -18.903 1.00 34.55 85 LEU A N 1
ATOM 610 C CA . LEU A 1 95 ? -29.084 -29.606 -19.761 1.00 33.55 85 LEU A CA 1
ATOM 611 C C . LEU A 1 95 ? -28.014 -29.563 -20.825 1.00 35.65 85 LEU A C 1
ATOM 612 O O . LEU A 1 95 ? -28.100 -30.262 -21.805 1.00 37.70 85 LEU A O 1
ATOM 617 N N . SER A 1 96 ? -27.032 -28.693 -20.665 1.00 39.48 86 SER A N 1
ATOM 618 C CA . SER A 1 96 ? -25.912 -28.590 -21.582 1.00 34.69 86 SER A CA 1
ATOM 619 C C . SER A 1 96 ? -25.064 -29.827 -21.644 1.00 34.56 86 SER A C 1
ATOM 620 O O . SER A 1 96 ? -24.659 -30.274 -22.704 1.00 33.46 86 SER A O 1
ATOM 623 N N . GLU A 1 97 ? -24.801 -30.396 -20.494 1.00 33.06 87 GLU A N 1
ATOM 624 C CA . GLU A 1 97 ? -23.962 -31.548 -20.409 1.00 34.47 87 GLU A CA 1
ATOM 625 C C . GLU A 1 97 ? -24.829 -32.753 -20.136 1.00 43.74 87 GLU A C 1
ATOM 626 O O . GLU A 1 97 ? -24.365 -33.715 -19.544 1.00 36.86 87 GLU A O 1
ATOM 632 N N . ASN A 1 98 ? -26.104 -32.694 -20.509 1.00 37.79 88 ASN A N 1
ATOM 633 C CA . ASN A 1 98 ? -26.974 -33.845 -20.384 1.00 36.24 88 ASN A CA 1
ATOM 634 C C . ASN A 1 98 ? -27.005 -34.514 -21.718 1.00 33.90 88 ASN A C 1
ATOM 635 O O . ASN A 1 98 ? -27.376 -33.901 -22.700 1.00 29.42 88 ASN A O 1
ATOM 640 N N . PRO A 1 99 ? -26.631 -35.838 -21.790 1.00 34.27 89 PRO A N 1
ATOM 641 C CA . PRO A 1 99 ? -26.563 -36.420 -23.126 1.00 30.10 89 PRO A CA 1
ATOM 642 C C . PRO A 1 99 ? -27.869 -36.880 -23.659 1.00 35.67 89 PRO A C 1
ATOM 643 O O . PRO A 1 99 ? -27.982 -37.165 -24.831 1.00 33.26 89 PRO A O 1
ATOM 647 N N . TYR A 1 100 ? -28.867 -36.928 -22.807 1.00 34.25 90 TYR A N 1
ATOM 648 C CA . TYR A 1 100 ? -30.166 -37.358 -23.204 1.00 33.86 90 TYR A CA 1
ATOM 649 C C . TYR A 1 100 ? -30.829 -36.265 -23.977 1.00 34.29 90 TYR A C 1
ATOM 650 O O . TYR A 1 100 ? -31.467 -36.518 -24.974 1.00 36.18 90 TYR A O 1
ATOM 659 N N . PHE A 1 101 ? -30.683 -35.040 -23.525 1.00 33.11 91 PHE A N 1
ATOM 660 C CA . PHE A 1 101 ? -31.307 -33.927 -24.188 1.00 34.49 91 PHE A CA 1
ATOM 661 C C . PHE A 1 101 ? -30.759 -33.837 -25.579 1.00 36.40 91 PHE A C 1
ATOM 662 O O . PHE A 1 101 ? -31.498 -33.635 -26.514 1.00 40.54 91 PHE A O 1
ATOM 670 N N . ALA A 1 102 ? -29.468 -34.012 -25.729 1.00 33.60 92 ALA A N 1
ATOM 671 C CA . ALA A 1 102 ? -28.850 -33.989 -27.024 1.00 33.38 92 ALA A CA 1
ATOM 672 C C . ALA A 1 102 ? -29.409 -35.039 -27.945 1.00 39.64 92 ALA A C 1
ATOM 673 O O . ALA A 1 102 ? -29.617 -34.796 -29.114 1.00 41.15 92 ALA A O 1
ATOM 675 N N . GLU A 1 103 ? -29.624 -36.228 -27.431 1.00 33.21 93 GLU A N 1
ATOM 676 C CA . GLU A 1 103 ? -30.146 -37.288 -28.229 1.00 33.79 93 GLU A CA 1
ATOM 677 C C . GLU A 1 103 ? -31.542 -36.961 -28.626 1.00 37.26 93 GLU A C 1
ATOM 678 O O . GLU A 1 103 ? -31.902 -37.146 -29.762 1.00 39.08 93 GLU A O 1
ATOM 684 N N . MET A 1 104 ? -32.349 -36.500 -27.687 1.00 37.44 94 MET A N 1
ATOM 685 C CA . MET A 1 104 ? -33.716 -36.100 -27.978 1.00 37.51 94 MET A CA 1
ATOM 686 C C . MET A 1 104 ? -33.821 -34.977 -28.987 1.00 42.02 94 MET A C 1
ATOM 687 O O . MET A 1 104 ? -34.749 -34.946 -29.776 1.00 44.81 94 MET A O 1
ATOM 692 N N . CYS A 1 105 ? -32.898 -34.031 -28.946 1.00 35.61 95 CYS A N 1
ATOM 693 C CA . CYS A 1 105 ? -32.891 -32.961 -29.927 1.00 38.26 95 CYS A CA 1
ATOM 694 C C . CYS A 1 105 ? -32.699 -33.565 -31.284 1.00 36.01 95 CYS A C 1
ATOM 695 O O . CYS A 1 105 ? -33.377 -33.201 -32.207 1.00 40.09 95 CYS A O 1
ATOM 698 N N . ALA A 1 106 ? -31.787 -34.507 -31.412 1.00 33.29 96 ALA A N 1
ATOM 699 C CA . ALA A 1 106 ? -31.563 -35.206 -32.675 1.00 36.15 96 ALA A CA 1
ATOM 700 C C . ALA A 1 106 ? -32.692 -36.077 -33.144 1.00 40.72 96 ALA A C 1
ATOM 701 O O . ALA A 1 106 ? -32.982 -36.116 -34.324 1.00 43.33 96 ALA A O 1
ATOM 703 N N . ASP A 1 107 ? -33.313 -36.802 -32.228 1.00 39.91 97 ASP A N 1
ATOM 704 C CA . ASP A 1 107 ? -34.421 -37.675 -32.561 1.00 38.90 97 ASP A CA 1
ATOM 705 C C . ASP A 1 107 ? -35.549 -36.844 -33.092 1.00 42.55 97 ASP A C 1
ATOM 706 O O . ASP A 1 107 ? -36.280 -37.285 -33.966 1.00 42.21 97 ASP A O 1
ATOM 711 N N . CYS A 1 108 ? -35.709 -35.646 -32.556 1.00 40.57 98 CYS A N 1
ATOM 712 C CA . CYS A 1 108 ? -36.767 -34.755 -32.974 1.00 38.33 98 CYS A CA 1
ATOM 713 C C . CYS A 1 108 ? -36.274 -33.810 -34.060 1.00 40.70 98 CYS A C 1
ATOM 714 O O . CYS A 1 108 ? -36.932 -32.833 -34.356 1.00 41.16 98 CYS A O 1
ATOM 717 N N . LYS A 1 109 ? -35.124 -34.102 -34.647 1.00 38.54 99 LYS A N 1
ATOM 718 C CA . LYS A 1 109 ? -34.557 -33.330 -35.757 1.00 33.50 99 LYS A CA 1
ATOM 719 C C . LYS A 1 109 ? -34.202 -31.908 -35.513 1.00 38.01 99 LYS A C 1
ATOM 720 O O . LYS A 1 109 ? -34.345 -31.071 -36.389 1.00 41.37 99 LYS A O 1
ATOM 726 N N . LEU A 1 110 ? -33.685 -31.634 -34.332 1.00 40.05 100 LEU A N 1
ATOM 727 C CA . LEU A 1 110 ? -33.243 -30.313 -34.014 1.00 36.14 100 LEU A CA 1
ATOM 728 C C . LEU A 1 110 ? -31.761 -30.421 -33.789 1.00 33.81 100 LEU A C 1
ATOM 729 O O . LEU A 1 110 ? -31.274 -31.464 -33.409 1.00 34.42 100 LEU A O 1
ATOM 734 N N . THR A 1 111 ? -31.033 -29.349 -34.054 1.00 28.12 101 THR A N 1
ATOM 735 C CA . THR A 1 111 ? -29.606 -29.353 -33.897 1.00 29.14 101 THR A CA 1
ATOM 736 C C . THR A 1 111 ? -29.238 -28.899 -32.523 1.00 31.69 101 THR A C 1
ATOM 737 O O . THR A 1 111 ? -29.596 -27.832 -32.102 1.00 34.59 101 THR A O 1
ATOM 741 N N . PHE A 1 112 ? -28.521 -29.739 -31.806 1.00 25.30 102 PHE A N 1
ATOM 742 C CA . PHE A 1 112 ? -28.068 -29.379 -30.500 1.00 28.98 102 PHE A CA 1
ATOM 743 C C . PHE A 1 112 ? -26.785 -28.681 -30.747 1.00 33.35 102 PHE A C 1
ATOM 744 O O . PHE A 1 112 ? -25.917 -29.175 -31.439 1.00 31.54 102 PHE A O 1
ATOM 752 N N . ILE A 1 113 ? -26.667 -27.498 -30.191 1.00 30.53 103 ILE A N 1
ATOM 753 C CA . ILE A 1 113 ? -25.481 -26.745 -30.376 1.00 32.94 103 ILE A CA 1
ATOM 754 C C . ILE A 1 113 ? -24.596 -27.170 -29.275 1.00 33.36 103 ILE A C 1
ATOM 755 O O . ILE A 1 113 ? -24.659 -26.679 -28.167 1.00 31.73 103 ILE A O 1
ATOM 760 N N . GLY A 1 114 ? -23.754 -28.116 -29.607 1.00 28.64 104 GLY A N 1
ATOM 761 C CA . GLY A 1 114 ? -22.844 -28.614 -28.633 1.00 30.41 104 GLY A CA 1
ATOM 762 C C . GLY A 1 114 ? -22.110 -29.837 -29.077 1.00 31.16 104 GLY A C 1
ATOM 763 O O . GLY A 1 114 ? -22.117 -30.181 -30.244 1.00 34.70 104 GLY A O 1
ATOM 764 N N . PRO A 1 115 ? -21.451 -30.496 -28.138 1.00 31.33 105 PRO A N 1
ATOM 765 C CA . PRO A 1 115 ? -20.790 -31.742 -28.450 1.00 32.76 105 PRO A CA 1
ATOM 766 C C . PRO A 1 115 ? -21.785 -32.866 -28.716 1.00 34.85 105 PRO A C 1
ATOM 767 O O . PRO A 1 115 ? -22.931 -32.803 -28.308 1.00 32.02 105 PRO A O 1
ATOM 771 N N . PRO A 1 116 ? -21.340 -33.907 -29.404 1.00 38.90 106 PRO A N 1
ATOM 772 C CA . PRO A 1 116 ? -22.211 -35.031 -29.696 1.00 33.96 106 PRO A CA 1
ATOM 773 C C . PRO A 1 116 ? -22.492 -35.732 -28.403 1.00 38.73 106 PRO A C 1
ATOM 774 O O . PRO A 1 116 ? -21.811 -35.502 -27.433 1.00 41.02 106 PRO A O 1
ATOM 778 N N . PRO A 1 117 ? -23.513 -36.570 -28.361 1.00 37.65 107 PRO A N 1
ATOM 779 C CA . PRO A 1 117 ? -23.869 -37.123 -27.063 1.00 39.31 107 PRO A CA 1
ATOM 780 C C . PRO A 1 117 ? -22.795 -37.909 -26.359 1.00 36.94 107 PRO A C 1
ATOM 781 O O . PRO A 1 117 ? -22.687 -37.824 -25.154 1.00 33.61 107 PRO A O 1
ATOM 785 N N . GLU A 1 118 ? -22.014 -38.675 -27.084 1.00 36.48 108 GLU A N 1
ATOM 786 C CA . GLU A 1 118 ? -20.975 -39.522 -26.521 1.00 37.51 108 GLU A CA 1
ATOM 787 C C . GLU A 1 118 ? -19.811 -38.874 -25.802 1.00 38.70 108 GLU A C 1
ATOM 788 O O . GLU A 1 118 ? -19.422 -39.357 -24.762 1.00 34.49 108 GLU A O 1
ATOM 794 N N . PRO A 1 119 ? -19.254 -37.772 -26.324 1.00 36.23 109 PRO A N 1
ATOM 795 C CA . PRO A 1 119 ? -18.209 -37.048 -25.604 1.00 31.39 109 PRO A CA 1
ATOM 796 C C . PRO A 1 119 ? -18.704 -36.523 -24.278 1.00 30.44 109 PRO A C 1
ATOM 797 O O . PRO A 1 119 ? -17.943 -36.451 -23.334 1.00 28.07 109 PRO A O 1
ATOM 801 N N . ILE A 1 120 ? -19.956 -36.116 -24.216 1.00 30.24 110 ILE A N 1
ATOM 802 C CA . ILE A 1 120 ? -20.556 -35.678 -22.973 1.00 35.38 110 ILE A CA 1
ATOM 803 C C . ILE A 1 120 ? -20.612 -36.764 -21.932 1.00 33.33 110 ILE A C 1
ATOM 804 O O . ILE A 1 120 ? -20.338 -36.521 -20.777 1.00 33.90 110 ILE A O 1
ATOM 809 N N . ARG A 1 121 ? -20.986 -37.965 -22.329 1.00 29.09 111 ARG A N 1
ATOM 810 C CA . ARG A 1 121 ? -21.011 -39.087 -21.411 1.00 30.15 111 ARG A CA 1
ATOM 811 C C . ARG A 1 121 ? -19.658 -39.519 -20.890 1.00 31.54 111 ARG A C 1
ATOM 812 O O . ARG A 1 121 ? -19.530 -39.846 -19.727 1.00 33.51 111 ARG A O 1
ATOM 820 N N . LEU A 1 122 ? -18.650 -39.547 -21.744 1.00 27.92 112 LEU A N 1
ATOM 821 C CA . LEU A 1 122 ? -17.297 -39.923 -21.337 1.00 29.11 112 LEU A CA 1
ATOM 822 C C . LEU A 1 122 ? -16.727 -38.959 -20.351 1.00 34.26 112 LEU A C 1
ATOM 823 O O . LEU A 1 122 ? -16.035 -39.350 -19.431 1.00 35.31 112 LEU A O 1
ATOM 828 N N . MET A 1 123 ? -16.986 -37.678 -20.554 1.00 34.74 113 MET A N 1
ATOM 829 C CA . MET A 1 123 ? -16.460 -36.637 -19.695 1.00 33.95 113 MET A CA 1
ATOM 830 C C . MET A 1 123 ? -17.382 -36.320 -18.547 1.00 40.57 113 MET A C 1
ATOM 831 O O . MET A 1 123 ? -17.046 -35.498 -17.706 1.00 35.03 113 MET A O 1
ATOM 836 N N . GLY A 1 124 ? -18.548 -36.946 -18.520 1.00 37.72 114 GLY A N 1
ATOM 837 C CA . GLY A 1 124 ? -19.489 -36.812 -17.415 1.00 32.64 114 GLY A CA 1
ATOM 838 C C . GLY A 1 124 ? -19.007 -37.419 -16.146 1.00 38.07 114 GLY A C 1
ATOM 839 O O . GLY A 1 124 ? -19.321 -36.935 -15.072 1.00 36.50 114 GLY A O 1
ATOM 840 N N . ASP A 1 125 ? -18.312 -38.535 -16.263 1.00 38.85 115 ASP A N 1
ATOM 841 C CA . ASP A 1 125 ? -17.725 -39.148 -15.104 1.00 40.72 115 ASP A CA 1
ATOM 842 C C . ASP A 1 125 ? -16.327 -38.714 -15.153 1.00 44.63 115 ASP A C 1
ATOM 843 O O . ASP A 1 125 ? -15.659 -38.876 -16.151 1.00 41.68 115 ASP A O 1
ATOM 848 N N . LYS A 1 126 ? -15.876 -38.145 -14.064 1.00 43.54 116 LYS A N 1
ATOM 849 C CA . LYS A 1 126 ? -14.553 -37.633 -14.015 1.00 44.38 116 LYS A CA 1
ATOM 850 C C . LYS A 1 126 ? -13.542 -38.704 -14.205 1.00 48.51 116 LYS A C 1
ATOM 851 O O . LYS A 1 126 ? -12.571 -38.516 -14.907 1.00 49.56 116 LYS A O 1
ATOM 857 N N . ALA A 1 127 ? -13.765 -39.842 -13.593 1.00 45.43 117 ALA A N 1
ATOM 858 C CA . ALA A 1 127 ? -12.827 -40.915 -13.685 1.00 40.40 117 ALA A CA 1
ATOM 859 C C . ALA A 1 127 ? -12.646 -41.443 -15.066 1.00 44.63 117 ALA A C 1
ATOM 860 O O . ALA A 1 127 ? -11.535 -41.684 -15.490 1.00 54.49 117 ALA A O 1
ATOM 862 N N . ILE A 1 128 ? -13.730 -41.632 -15.780 1.00 42.24 118 ILE A N 1
ATOM 863 C CA . ILE A 1 128 ? -13.656 -42.136 -17.120 1.00 45.74 118 ILE A CA 1
ATOM 864 C C . ILE A 1 128 ? -12.949 -41.133 -17.971 1.00 43.40 118 ILE A C 1
ATOM 865 O O . ILE A 1 128 ? -12.170 -41.477 -18.827 1.00 38.51 118 ILE A O 1
ATOM 870 N N . GLY A 1 129 ? -13.222 -39.874 -17.735 1.00 40.78 119 GLY A N 1
ATOM 871 C CA . GLY A 1 129 ? -12.577 -38.823 -18.478 1.00 38.44 119 GLY A CA 1
ATOM 872 C C . GLY A 1 129 ? -11.108 -38.720 -18.283 1.00 38.70 119 GLY A C 1
ATOM 873 O O . GLY A 1 129 ? -10.381 -38.496 -19.216 1.00 40.52 119 GLY A O 1
ATOM 874 N N . ARG A 1 130 ? -10.668 -38.879 -17.057 1.00 34.72 120 ARG A N 1
ATOM 875 C CA . ARG A 1 130 ? -9.260 -38.833 -16.775 1.00 41.26 120 ARG A CA 1
ATOM 876 C C . ARG A 1 130 ? -8.596 -39.967 -17.489 1.00 43.80 120 ARG A C 1
ATOM 877 O O . ARG A 1 130 ? -7.522 -39.815 -18.031 1.00 46.08 120 ARG A O 1
ATOM 885 N N . GLU A 1 131 ? -9.217 -41.121 -17.481 1.00 42.31 121 GLU A N 1
ATOM 886 C CA . GLU A 1 131 ? -8.702 -42.235 -18.239 1.00 46.36 121 GLU A CA 1
ATOM 887 C C . GLU A 1 131 ? -8.774 -42.082 -19.740 1.00 45.03 121 GLU A C 1
ATOM 888 O O . GLU A 1 131 ? -7.896 -42.540 -20.435 1.00 48.70 121 GLU A O 1
ATOM 894 N N . THR A 1 132 ? -9.826 -41.476 -20.252 1.00 40.12 122 THR A N 1
ATOM 895 C CA . THR A 1 132 ? -9.926 -41.251 -21.674 1.00 40.47 122 THR A CA 1
ATOM 896 C C . THR A 1 132 ? -8.798 -40.367 -22.067 1.00 37.81 122 THR A C 1
ATOM 897 O O . THR A 1 132 ? -8.206 -40.533 -23.116 1.00 36.23 122 THR A O 1
ATOM 901 N N . MET A 1 133 ? -8.393 -39.486 -21.183 1.00 36.26 123 MET A N 1
ATOM 902 C CA . MET A 1 133 ? -7.352 -38.549 -21.525 1.00 40.47 123 MET A CA 1
ATOM 903 C C . MET A 1 133 ? -6.010 -39.149 -21.313 1.00 45.67 123 MET A C 1
ATOM 904 O O . MET A 1 133 ? -5.081 -38.809 -22.000 1.00 43.78 123 MET A O 1
ATOM 909 N N . ARG A 1 134 ? -5.883 -40.057 -20.375 1.00 43.36 124 ARG A N 1
ATOM 910 C CA . ARG A 1 134 ? -4.625 -40.749 -20.212 1.00 39.28 124 ARG A CA 1
ATOM 911 C C . ARG A 1 134 ? -4.355 -41.542 -21.461 1.00 37.22 124 ARG A C 1
ATOM 912 O O . ARG A 1 134 ? -3.239 -41.600 -21.933 1.00 38.75 124 ARG A O 1
ATOM 920 N N . LYS A 1 135 ? -5.382 -42.145 -22.008 1.00 36.35 125 LYS A N 1
ATOM 921 C CA . LYS A 1 135 ? -5.259 -42.878 -23.244 1.00 38.63 125 LYS A CA 1
ATOM 922 C C . LYS A 1 135 ? -4.851 -41.976 -24.370 1.00 40.21 125 LYS A C 1
ATOM 923 O O . LYS A 1 135 ? -4.153 -42.401 -25.275 1.00 41.36 125 LYS A O 1
ATOM 929 N N . ALA A 1 136 ? -5.355 -40.756 -24.373 1.00 40.04 126 ALA A N 1
ATOM 930 C CA . ALA A 1 136 ? -4.971 -39.771 -25.368 1.00 38.79 126 ALA A CA 1
ATOM 931 C C . ALA A 1 136 ? -3.526 -39.357 -25.256 1.00 43.17 126 ALA A C 1
ATOM 932 O O . ALA A 1 136 ? -2.899 -39.030 -26.246 1.00 46.53 126 ALA A O 1
ATOM 934 N N . GLY A 1 137 ? -2.991 -39.367 -24.053 1.00 36.94 127 GLY A N 1
ATOM 935 C CA . GLY A 1 137 ? -1.649 -38.894 -23.859 1.00 38.21 127 GLY A CA 1
ATOM 936 C C . GLY A 1 137 ? -1.644 -37.572 -23.176 1.00 45.21 127 GLY A C 1
ATOM 937 O O . GLY A 1 137 ? -0.615 -36.934 -23.090 1.00 56.59 127 GLY A O 1
ATOM 938 N N . VAL A 1 138 ? -2.796 -37.129 -22.715 1.00 42.13 128 VAL A N 1
ATOM 939 C CA . VAL A 1 138 ? -2.877 -35.909 -21.964 1.00 37.33 128 VAL A CA 1
ATOM 940 C C . VAL A 1 138 ? -2.400 -36.259 -20.584 1.00 35.36 128 VAL A C 1
ATOM 941 O O . VAL A 1 138 ? -2.832 -37.234 -20.001 1.00 36.89 128 VAL A O 1
ATOM 945 N N . PRO A 1 139 ? -1.498 -35.455 -20.057 1.00 35.20 129 PRO A N 1
ATOM 946 C CA . PRO A 1 139 ? -1.013 -35.718 -18.727 1.00 34.58 129 PRO A CA 1
ATOM 947 C C . PRO A 1 139 ? -2.075 -35.618 -17.674 1.00 37.49 129 PRO A C 1
ATOM 948 O O . PRO A 1 139 ? -2.889 -34.724 -17.713 1.00 39.38 129 PRO A O 1
ATOM 952 N N . THR A 1 140 ? -2.020 -36.493 -16.695 1.00 41.85 130 THR A N 1
ATOM 953 C CA . THR A 1 140 ? -3.001 -36.520 -15.641 1.00 48.25 130 THR A CA 1
ATOM 954 C C . THR A 1 140 ? -2.235 -36.722 -14.358 1.00 55.65 130 THR A C 1
ATOM 955 O O . THR A 1 140 ? -1.043 -36.977 -14.394 1.00 55.56 130 THR A O 1
ATOM 959 N N . VAL A 1 141 ? -2.898 -36.586 -13.222 1.00 60.02 131 VAL A N 1
ATOM 960 C CA . VAL A 1 141 ? -2.251 -36.696 -11.930 1.00 61.09 131 VAL A CA 1
ATOM 961 C C . VAL A 1 141 ? -1.441 -37.946 -11.736 1.00 55.99 131 VAL A C 1
ATOM 962 O O . VAL A 1 141 ? -1.861 -39.027 -12.114 1.00 59.74 131 VAL A O 1
ATOM 966 N N . PRO A 1 142 ? -0.263 -37.797 -11.138 1.00 54.18 132 PRO A N 1
ATOM 967 C CA . PRO A 1 142 ? 0.580 -38.950 -10.896 1.00 58.25 132 PRO A CA 1
ATOM 968 C C . PRO A 1 142 ? -0.025 -39.886 -9.863 1.00 51.59 132 PRO A C 1
ATOM 969 O O . PRO A 1 142 ? -0.298 -41.035 -10.201 1.00 47.46 132 PRO A O 1
ATOM 973 N N . SER A 1 150 ? -0.959 -54.639 -2.604 1.00 33.22 140 SER A N 1
ATOM 974 C CA . SER A 1 150 ? 0.131 -55.001 -1.726 1.00 40.70 140 SER A CA 1
ATOM 975 C C . SER A 1 150 ? 0.832 -53.829 -1.143 1.00 49.03 140 SER A C 1
ATOM 976 O O . SER A 1 150 ? 1.010 -52.828 -1.811 1.00 53.92 140 SER A O 1
ATOM 979 N N . LEU A 1 151 ? 1.246 -53.955 0.104 1.00 48.80 141 LEU A N 1
ATOM 980 C CA . LEU A 1 151 ? 1.871 -52.854 0.790 1.00 50.09 141 LEU A CA 1
ATOM 981 C C . LEU A 1 151 ? 3.145 -52.594 0.120 1.00 55.83 141 LEU A C 1
ATOM 982 O O . LEU A 1 151 ? 3.552 -51.461 -0.043 1.00 56.60 141 LEU A O 1
ATOM 987 N N . GLU A 1 152 ? 3.806 -53.654 -0.267 1.00 53.63 142 GLU A N 1
ATOM 988 C CA . GLU A 1 152 ? 5.091 -53.486 -0.864 1.00 57.15 142 GLU A CA 1
ATOM 989 C C . GLU A 1 152 ? 4.999 -52.763 -2.195 1.00 59.48 142 GLU A C 1
ATOM 990 O O . GLU A 1 152 ? 5.819 -51.908 -2.484 1.00 54.67 142 GLU A O 1
ATOM 996 N N . GLU A 1 153 ? 3.994 -53.082 -2.988 1.00 52.02 143 GLU A N 1
ATOM 997 C CA . GLU A 1 153 ? 3.846 -52.446 -4.264 1.00 48.55 143 GLU A CA 1
ATOM 998 C C . GLU A 1 153 ? 3.617 -50.992 -4.019 1.00 50.90 143 GLU A C 1
ATOM 999 O O . GLU A 1 153 ? 4.060 -50.170 -4.790 1.00 50.19 143 GLU A O 1
ATOM 1005 N N . ALA A 1 154 ? 2.958 -50.665 -2.918 1.00 54.58 144 ALA A N 1
ATOM 1006 C CA . ALA A 1 154 ? 2.637 -49.278 -2.605 1.00 58.44 144 ALA A CA 1
ATOM 1007 C C . ALA A 1 154 ? 3.829 -48.435 -2.211 1.00 57.78 144 ALA A C 1
ATOM 1008 O O . ALA A 1 154 ? 3.875 -47.254 -2.489 1.00 60.62 144 ALA A O 1
ATOM 1010 N N . ILE A 1 155 ? 4.802 -49.032 -1.564 1.00 52.03 145 ILE A N 1
ATOM 1011 C CA . ILE A 1 155 ? 5.985 -48.289 -1.211 1.00 56.99 145 ILE A CA 1
ATOM 1012 C C . ILE A 1 155 ? 6.745 -48.016 -2.462 1.00 55.59 145 ILE A C 1
ATOM 1013 O O . ILE A 1 155 ? 7.265 -46.938 -2.669 1.00 51.53 145 ILE A O 1
ATOM 1018 N N . ASP A 1 156 ? 6.781 -48.997 -3.328 1.00 56.60 146 ASP A N 1
ATOM 1019 C CA . ASP A 1 156 ? 7.529 -48.847 -4.536 1.00 54.76 146 ASP A CA 1
ATOM 1020 C C . ASP A 1 156 ? 6.908 -47.784 -5.421 1.00 60.45 146 ASP A C 1
ATOM 1021 O O . ASP A 1 156 ? 7.626 -46.963 -5.988 1.00 62.69 146 ASP A O 1
ATOM 1026 N N . VAL A 1 157 ? 5.582 -47.738 -5.515 1.00 59.65 147 VAL A N 1
ATOM 1027 C CA . VAL A 1 157 ? 4.959 -46.670 -6.282 1.00 56.25 147 VAL A CA 1
ATOM 1028 C C . VAL A 1 157 ? 5.239 -45.314 -5.673 1.00 61.08 147 VAL A C 1
ATOM 1029 O O . VAL A 1 157 ? 5.358 -44.336 -6.391 1.00 62.06 147 VAL A O 1
ATOM 1033 N N . ALA A 1 158 ? 5.394 -45.250 -4.361 1.00 57.87 148 ALA A N 1
ATOM 1034 C CA . ALA A 1 158 ? 5.616 -43.989 -3.684 1.00 56.89 148 ALA A CA 1
A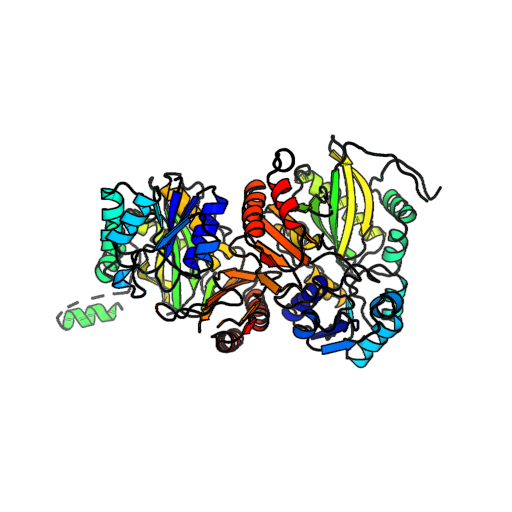TOM 1035 C C . ALA A 1 158 ? 7.018 -43.451 -3.842 1.00 60.59 148 ALA A C 1
ATOM 1036 O O . ALA A 1 158 ? 7.240 -42.256 -3.731 1.00 58.68 148 ALA A O 1
ATOM 1038 N N . ARG A 1 159 ? 7.973 -44.325 -4.113 1.00 57.40 149 ARG A N 1
ATOM 1039 C CA . ARG A 1 159 ? 9.323 -43.879 -4.296 1.00 53.24 149 ARG A CA 1
ATOM 1040 C C . ARG A 1 159 ? 9.517 -43.385 -5.706 1.00 66.33 149 ARG A C 1
ATOM 1041 O O . ARG A 1 159 ? 10.641 -43.094 -6.096 1.00 73.07 149 ARG A O 1
ATOM 1049 N N . GLN A 1 160 ? 8.457 -43.298 -6.497 1.00 63.09 150 GLN A N 1
ATOM 1050 C CA . GLN A 1 160 ? 8.582 -42.713 -7.821 1.00 58.90 150 GLN A CA 1
ATOM 1051 C C . GLN A 1 160 ? 7.675 -41.517 -7.880 1.00 56.11 150 GLN A C 1
ATOM 1052 O O . GLN A 1 160 ? 7.562 -40.875 -8.914 1.00 54.58 150 GLN A O 1
ATOM 1058 N N . ILE A 1 161 ? 7.013 -41.222 -6.776 1.00 53.00 151 ILE A N 1
ATOM 1059 C CA . ILE A 1 161 ? 6.133 -40.061 -6.706 1.00 55.68 151 ILE A CA 1
ATOM 1060 C C . ILE A 1 161 ? 6.508 -39.148 -5.554 1.00 49.28 151 ILE A C 1
ATOM 1061 O O . ILE A 1 161 ? 6.078 -39.335 -4.424 1.00 55.22 151 ILE A O 1
ATOM 1066 N N . VAL A 1 216 ? -0.789 -25.774 -6.147 1.00 36.96 206 VAL A N 1
ATOM 1067 C CA . VAL A 1 216 ? -1.373 -25.989 -7.457 1.00 44.91 206 VAL A CA 1
ATOM 1068 C C . VAL A 1 216 ? -2.398 -24.929 -7.846 1.00 48.50 206 VAL A C 1
ATOM 1069 O O . VAL A 1 216 ? -3.358 -24.705 -7.133 1.00 50.90 206 VAL A O 1
ATOM 1073 N N . ARG A 1 217 ? -2.179 -24.241 -8.948 1.00 41.38 207 ARG A N 1
ATOM 1074 C CA . ARG A 1 217 ? -3.170 -23.303 -9.439 1.00 47.50 207 ARG A CA 1
ATOM 1075 C C . ARG A 1 217 ? -4.178 -24.068 -10.239 1.00 45.12 207 ARG A C 1
ATOM 1076 O O . ARG A 1 217 ? -3.939 -25.206 -10.592 1.00 35.18 207 ARG A O 1
ATOM 1084 N N . HIS A 1 218 ? -5.328 -23.461 -10.504 1.00 47.90 208 HIS A N 1
ATOM 1085 C CA . HIS A 1 218 ? -6.301 -24.096 -11.360 1.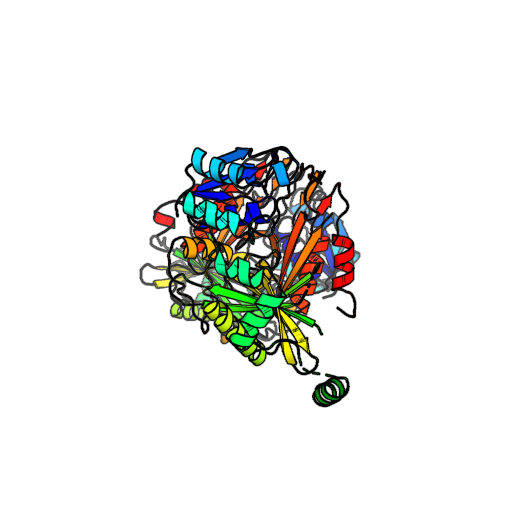00 36.01 208 HIS A CA 1
ATOM 1086 C C . HIS A 1 218 ? -6.370 -23.363 -12.649 1.00 38.10 208 HIS A C 1
ATOM 1087 O O . HIS A 1 218 ? -6.818 -22.242 -12.691 1.00 41.16 208 HIS A O 1
ATOM 1094 N N . VAL A 1 219 ? -5.986 -24.022 -13.724 1.00 32.46 209 VAL A N 1
ATOM 1095 C CA . VAL A 1 219 ? -5.926 -23.384 -15.009 1.00 30.59 209 VAL A CA 1
ATOM 1096 C C . VAL A 1 219 ? -6.817 -24.133 -15.989 1.00 32.76 209 VAL A C 1
ATOM 1097 O O . VAL A 1 219 ? -6.793 -25.336 -16.022 1.00 35.30 209 VAL A O 1
ATOM 1101 N N . GLU A 1 220 ? -7.619 -23.428 -16.772 1.00 33.53 210 GLU A N 1
ATOM 1102 C CA . GLU A 1 220 ? -8.525 -24.048 -17.717 1.00 32.45 210 GLU A CA 1
ATOM 1103 C C . GLU A 1 220 ? -8.214 -23.740 -19.175 1.00 36.08 210 GLU A C 1
ATOM 1104 O O . GLU A 1 220 ? -7.912 -22.624 -19.496 1.00 35.95 210 GLU A O 1
ATOM 1110 N N . ILE A 1 221 ? -8.280 -24.742 -20.048 1.00 37.38 211 ILE A N 1
ATOM 1111 C CA . ILE A 1 221 ? -7.961 -24.581 -21.466 1.00 40.70 211 ILE A CA 1
ATOM 1112 C C . ILE A 1 221 ? -9.165 -24.591 -22.380 1.00 38.38 211 ILE A C 1
ATOM 1113 O O . ILE A 1 221 ? -9.971 -25.488 -22.317 1.00 41.48 211 ILE A O 1
ATOM 1118 N N . GLN A 1 222 ? -9.273 -23.588 -23.240 1.00 31.72 212 GLN A N 1
ATOM 1119 C CA . GLN A 1 222 ? -10.391 -23.500 -24.145 1.00 32.70 212 GLN A CA 1
ATOM 1120 C C . GLN A 1 222 ? -10.143 -24.165 -25.459 1.00 33.42 212 GLN A C 1
ATOM 1121 O O . GLN A 1 222 ? -9.110 -23.973 -26.051 1.00 31.85 212 GLN A O 1
ATOM 1127 N N . VAL A 1 223 ? -11.085 -24.991 -25.888 1.00 36.72 213 VAL A N 1
ATOM 1128 C CA . VAL A 1 223 ? -10.987 -25.698 -27.142 1.00 36.25 213 VAL A CA 1
ATOM 1129 C C . VAL A 1 223 ? -12.218 -25.436 -27.987 1.00 36.90 213 VAL A C 1
ATOM 1130 O O . VAL A 1 223 ? -13.226 -24.988 -27.471 1.00 30.41 213 VAL A O 1
ATOM 1134 N N . LEU A 1 224 ? -12.119 -25.677 -29.288 1.00 34.55 214 LEU A N 1
ATOM 1135 C CA . LEU A 1 224 ? -13.226 -25.453 -30.202 1.00 35.11 214 LEU A CA 1
ATOM 1136 C C . LEU A 1 224 ? -13.001 -26.364 -31.359 1.00 32.10 214 LEU A C 1
ATOM 1137 O O . LEU A 1 224 ? -11.894 -26.519 -31.766 1.00 26.80 214 LEU A O 1
ATOM 1142 N N . ALA A 1 225 ? -14.055 -26.952 -31.895 1.00 37.09 215 ALA A N 1
ATOM 1143 C CA . ALA A 1 225 ? -13.917 -27.927 -32.952 1.00 36.03 215 ALA A CA 1
ATOM 1144 C C . ALA A 1 225 ? -14.979 -27.992 -34.017 1.00 40.18 215 ALA A C 1
ATOM 1145 O O . ALA A 1 225 ? -16.100 -27.629 -33.779 1.00 43.34 215 ALA A O 1
ATOM 1147 N N . ASP A 1 226 ? -14.632 -28.523 -35.176 1.00 37.44 216 ASP A N 1
ATOM 1148 C CA . ASP A 1 226 ? -15.528 -28.644 -36.314 1.00 38.73 216 ASP A CA 1
ATOM 1149 C C . ASP A 1 226 ? -16.220 -29.975 -36.368 1.00 43.53 216 ASP A C 1
ATOM 1150 O O . ASP A 1 226 ? -15.959 -30.842 -35.553 1.00 46.31 216 ASP A O 1
ATOM 1155 N N . GLN A 1 227 ? -17.065 -30.179 -37.362 1.00 40.95 217 GLN A N 1
ATOM 1156 C CA . GLN A 1 227 ? -17.676 -31.482 -37.555 1.00 41.57 217 GLN A CA 1
ATOM 1157 C C . GLN A 1 227 ? -16.845 -32.158 -38.596 1.00 41.41 217 GLN A C 1
ATOM 1158 O O . GLN A 1 227 ? -17.304 -33.091 -39.234 1.00 41.86 217 GLN A O 1
ATOM 1164 N N . TYR A 1 228 ? -15.612 -31.710 -38.771 1.00 38.91 218 TYR A N 1
ATOM 1165 C CA . TYR A 1 228 ? -14.770 -32.202 -39.828 1.00 35.29 218 TYR A CA 1
ATOM 1166 C C . TYR A 1 228 ? -13.396 -32.535 -39.328 1.00 37.71 218 TYR A C 1
ATOM 1167 O O . TYR A 1 228 ? -12.551 -32.919 -40.115 1.00 44.29 218 TYR A O 1
ATOM 1176 N N . GLY A 1 229 ? -13.143 -32.371 -38.038 1.00 36.18 219 GLY A N 1
ATOM 1177 C CA . GLY A 1 229 ? -11.870 -32.789 -37.469 1.00 35.41 219 GLY A CA 1
ATOM 1178 C C . GLY A 1 229 ? -10.842 -31.746 -37.130 1.00 36.16 219 GLY A C 1
ATOM 1179 O O . GLY A 1 229 ? -9.745 -32.076 -36.726 1.00 33.05 219 GLY A O 1
ATOM 1180 N N . HIS A 1 230 ? -11.190 -30.487 -37.301 1.00 38.96 220 HIS A N 1
ATOM 1181 C CA . HIS A 1 230 ? -10.283 -29.411 -36.993 1.00 33.37 220 HIS A CA 1
ATOM 1182 C C . HIS A 1 230 ? -10.670 -28.868 -35.695 1.00 34.48 220 HIS A C 1
ATOM 1183 O O . HIS A 1 230 ? -11.806 -28.542 -35.472 1.00 36.33 220 HIS A O 1
ATOM 1190 N N . ALA A 1 231 ? -9.700 -28.771 -34.825 1.00 34.18 221 ALA A N 1
ATOM 1191 C CA . ALA A 1 231 ? -9.942 -28.245 -33.547 1.00 33.50 221 ALA A CA 1
ATOM 1192 C C . ALA A 1 231 ? -8.855 -27.287 -33.237 1.00 30.47 221 ALA A C 1
ATOM 1193 O O . ALA A 1 231 ? -7.759 -27.420 -33.737 1.00 27.00 221 ALA A O 1
ATOM 1195 N N . ILE A 1 232 ? -9.157 -26.297 -32.425 1.00 28.68 222 ILE A N 1
ATOM 1196 C CA . ILE A 1 232 ? -8.154 -25.365 -32.007 1.00 27.88 222 ILE A CA 1
ATOM 1197 C C . ILE A 1 232 ? -8.223 -25.120 -30.529 1.00 25.80 222 ILE A C 1
ATOM 1198 O O . ILE A 1 232 ? -9.162 -25.531 -29.898 1.00 29.13 222 ILE A O 1
ATOM 1203 N N . HIS A 1 233 ? -7.194 -24.506 -29.974 1.00 24.16 223 HIS A N 1
ATOM 1204 C CA . HIS A 1 233 ? -7.204 -24.095 -28.591 1.00 31.19 223 HIS A CA 1
ATOM 1205 C C . HIS A 1 233 ? -7.192 -22.591 -28.558 1.00 32.45 223 HIS A C 1
ATOM 1206 O O . HIS A 1 233 ? -6.698 -21.952 -29.457 1.00 29.38 223 HIS A O 1
ATOM 1213 N N . LEU A 1 234 ? -7.840 -22.026 -27.574 1.00 32.18 224 LEU A N 1
ATOM 1214 C CA . LEU A 1 234 ? -7.961 -20.595 -27.496 1.00 31.75 224 LEU A CA 1
ATOM 1215 C C . LEU A 1 234 ? -7.409 -20.120 -26.208 1.00 32.30 224 LEU A C 1
ATOM 1216 O O . LEU A 1 234 ? -7.838 -19.127 -25.667 1.00 34.35 224 LEU A O 1
ATOM 1221 N N . GLY A 1 235 ? -6.470 -20.868 -25.688 1.00 27.03 225 GLY A N 1
ATOM 1222 C CA . GLY A 1 235 ? -5.807 -20.445 -24.500 1.00 25.47 225 GLY A CA 1
ATOM 1223 C C . GLY A 1 235 ? -6.225 -20.870 -23.149 1.00 30.94 225 GLY A C 1
ATOM 1224 O O . GLY A 1 235 ? -7.110 -21.675 -22.998 1.00 29.17 225 GLY A O 1
ATOM 1225 N N . GLU A 1 236 ? -5.596 -20.287 -22.150 1.00 38.09 226 GLU A N 1
ATOM 1226 C CA . GLU A 1 236 ? -5.859 -20.648 -20.784 1.00 42.37 226 GLU A CA 1
ATOM 1227 C C . GLU A 1 236 ? -6.465 -19.552 -19.941 1.00 40.94 226 GLU A C 1
ATOM 1228 O O . GLU A 1 236 ? -6.341 -18.386 -20.260 1.00 33.32 226 GLU A O 1
ATOM 1234 N N . ARG A 1 237 ? -7.178 -19.933 -18.897 1.00 37.21 227 ARG A N 1
ATOM 1235 C CA . ARG A 1 237 ? -7.710 -18.966 -17.968 1.00 37.44 227 ARG A CA 1
ATOM 1236 C C . ARG A 1 237 ? -7.402 -19.433 -16.550 1.00 41.63 227 ARG A C 1
ATOM 1237 O O . ARG A 1 237 ? -7.407 -20.609 -16.285 1.00 39.50 227 ARG A O 1
ATOM 1245 N N . ASP A 1 238 ? -7.139 -18.511 -15.637 1.00 42.73 228 ASP A N 1
ATOM 1246 C CA . ASP A 1 238 ? -6.793 -18.870 -14.269 1.00 44.18 228 ASP A CA 1
ATOM 1247 C C . ASP A 1 238 ? -7.927 -18.601 -13.326 1.00 45.62 228 ASP A C 1
ATOM 1248 O O . ASP A 1 238 ? -8.495 -17.532 -13.315 1.00 48.36 228 ASP A O 1
ATOM 1253 N N . CYS A 1 239 ? -8.254 -19.594 -12.524 1.00 47.60 229 CYS A N 1
ATOM 1254 C CA . CYS A 1 239 ? -9.312 -19.457 -11.572 1.00 45.71 229 CYS A CA 1
ATOM 1255 C C . CYS A 1 239 ? -8.714 -19.231 -10.210 1.00 42.35 229 CYS A C 1
ATOM 1256 O O . CYS A 1 239 ? -8.484 -18.098 -9.807 1.00 50.48 229 CYS A O 1
ATOM 1259 N N . LYS A 1 247 ? -15.770 -19.892 -7.928 1.00 33.21 237 LYS A N 1
ATOM 1260 C CA . LYS A 1 247 ? -15.119 -18.988 -8.849 1.00 38.26 237 LYS A CA 1
ATOM 1261 C C . LYS A 1 247 ? -15.718 -17.618 -8.829 1.00 39.38 237 LYS A C 1
ATOM 1262 O O . LYS A 1 247 ? -16.851 -17.440 -9.212 1.00 44.98 237 LYS A O 1
ATOM 1264 N N . ILE A 1 248 ? -14.963 -16.649 -8.341 1.00 40.65 238 ILE A N 1
ATOM 1265 C CA . ILE A 1 248 ? -15.431 -15.278 -8.276 1.00 42.34 238 ILE A CA 1
ATOM 1266 C C . ILE A 1 248 ? -14.649 -14.376 -9.214 1.00 42.02 238 ILE A C 1
ATOM 1267 O O . ILE A 1 248 ? -15.182 -13.397 -9.697 1.00 41.41 238 ILE A O 1
ATOM 1272 N N . VAL A 1 249 ? -13.406 -14.734 -9.510 1.00 35.40 239 VAL A N 1
ATOM 1273 C CA . VAL A 1 249 ? -12.569 -13.949 -10.401 1.00 35.03 239 VAL A CA 1
ATOM 1274 C C . VAL A 1 249 ? -11.835 -14.857 -11.348 1.00 35.66 239 VAL A C 1
ATOM 1275 O O . VAL A 1 249 ? -11.313 -15.880 -10.946 1.00 39.90 239 VAL A O 1
ATOM 1279 N N . GLU A 1 250 ? -11.848 -14.513 -12.627 1.00 35.16 240 GLU A N 1
ATOM 1280 C CA . GLU A 1 250 ? -11.170 -15.298 -13.626 1.00 34.48 240 GLU A CA 1
ATOM 1281 C C . GLU A 1 250 ? -10.356 -14.363 -14.461 1.00 30.14 240 GLU A C 1
ATOM 1282 O O . GLU A 1 250 ? -10.833 -13.359 -14.885 1.00 31.06 240 GLU A O 1
ATOM 1288 N N . GLU A 1 251 ? -9.113 -14.715 -14.706 1.00 28.78 241 GLU A N 1
ATOM 1289 C CA . GLU A 1 251 ? -8.237 -13.918 -15.523 1.00 33.28 241 GLU A CA 1
ATOM 1290 C C . GLU A 1 251 ? -7.584 -14.678 -16.623 1.00 34.43 241 GLU A C 1
ATOM 1291 O O . GLU A 1 251 ? -7.210 -15.808 -16.443 1.00 40.91 241 GLU A O 1
ATOM 1297 N N . ALA A 1 252 ? -7.489 -14.088 -17.792 1.00 32.10 242 ALA A N 1
ATOM 1298 C CA . ALA A 1 252 ? -6.783 -14.689 -18.882 1.00 32.08 242 ALA A CA 1
ATOM 1299 C C . ALA A 1 252 ? -5.879 -13.555 -19.334 1.00 37.11 242 ALA A C 1
ATOM 1300 O O . ALA A 1 252 ? -6.387 -12.453 -19.411 1.00 43.76 242 ALA A O 1
ATOM 1302 N N . PRO A 1 253 ? -4.557 -13.788 -19.599 1.00 35.62 243 PRO A N 1
ATOM 1303 C CA . PRO A 1 253 ? -3.787 -15.007 -19.434 1.00 30.85 243 PRO A CA 1
ATOM 1304 C C . PRO A 1 253 ? -3.417 -15.344 -18.021 1.00 37.60 243 PRO A C 1
ATOM 1305 O O . PRO A 1 253 ? -3.548 -14.533 -17.127 1.00 41.81 243 PRO A O 1
ATOM 1309 N N . SER A 1 254 ? -2.966 -16.561 -17.817 1.00 39.93 244 SER A N 1
ATOM 1310 C CA . SER A 1 254 ? -2.538 -16.973 -16.504 1.00 41.77 244 SER A CA 1
ATOM 1311 C C . SER A 1 254 ? -1.253 -16.301 -16.180 1.00 40.09 244 SER A C 1
ATOM 1312 O O . SER A 1 254 ? -0.392 -16.137 -17.022 1.00 41.16 244 SER A O 1
ATOM 1315 N N . PRO A 1 255 ? -1.105 -15.925 -14.934 1.00 38.99 245 PRO A N 1
ATOM 1316 C CA . PRO A 1 255 ? 0.073 -15.172 -14.607 1.00 39.32 245 PRO A CA 1
ATOM 1317 C C . PRO A 1 255 ? 1.251 -16.085 -14.358 1.00 46.61 245 PRO A C 1
ATOM 1318 O O . PRO A 1 255 ? 2.334 -15.606 -14.049 1.00 52.90 245 PRO A O 1
ATOM 1322 N N . ALA A 1 256 ? 1.044 -17.381 -14.439 1.00 38.67 246 ALA A N 1
ATOM 1323 C CA . ALA A 1 256 ? 2.112 -18.334 -14.257 1.00 34.66 246 ALA A CA 1
ATOM 1324 C C . ALA A 1 256 ? 2.400 -19.114 -15.503 1.00 32.60 246 ALA A C 1
ATOM 1325 O O . ALA A 1 256 ? 3.176 -20.056 -15.473 1.00 28.78 246 ALA A O 1
ATOM 1327 N N . VAL A 1 257 ? 1.776 -18.737 -16.602 1.00 28.90 247 VAL A N 1
ATOM 1328 C CA . VAL A 1 257 ? 1.927 -19.503 -17.808 1.00 31.51 247 VAL A CA 1
ATOM 1329 C C . VAL A 1 257 ? 2.708 -18.822 -18.879 1.00 28.39 247 VAL A C 1
ATOM 1330 O O . VAL A 1 257 ? 2.371 -17.736 -19.312 1.00 30.03 247 VAL A O 1
ATOM 1334 N N . THR A 1 258 ? 3.781 -19.472 -19.288 1.00 36.52 248 THR A N 1
ATOM 1335 C CA . THR A 1 258 ? 4.620 -18.966 -20.328 1.00 35.77 248 THR A CA 1
ATOM 1336 C C . THR A 1 258 ? 3.989 -19.312 -21.648 1.00 42.18 248 THR A C 1
ATOM 1337 O O . THR A 1 258 ? 3.134 -20.173 -21.735 1.00 40.85 248 THR A O 1
ATOM 1341 N N . PRO A 1 259 ? 4.419 -18.633 -22.694 1.00 42.82 249 PRO A N 1
ATOM 1342 C CA . PRO A 1 259 ? 3.814 -18.896 -23.980 1.00 44.95 249 PRO A CA 1
ATOM 1343 C C . PRO A 1 259 ? 4.023 -20.341 -24.373 1.00 43.35 249 PRO A C 1
ATOM 1344 O O . PRO A 1 259 ? 3.143 -20.943 -24.961 1.00 40.98 249 PRO A O 1
ATOM 1348 N N . GLU A 1 260 ? 5.187 -20.879 -24.081 1.00 37.38 250 GLU A N 1
ATOM 1349 C CA . GLU A 1 260 ? 5.516 -22.233 -24.418 1.00 34.55 250 GLU A CA 1
ATOM 1350 C C . GLU A 1 260 ? 4.699 -23.294 -23.738 1.00 41.11 250 GLU A C 1
ATOM 1351 O O . GLU A 1 260 ? 4.294 -24.238 -24.383 1.00 49.24 250 GLU A O 1
ATOM 1357 N N . LEU A 1 261 ? 4.431 -23.167 -22.453 1.00 39.68 251 LEU A N 1
ATOM 1358 C CA . LEU A 1 261 ? 3.555 -24.111 -21.757 1.00 42.19 251 LEU A CA 1
ATOM 1359 C C . LEU A 1 261 ? 2.152 -24.079 -22.258 1.00 38.55 251 LEU A C 1
ATOM 1360 O O . LEU A 1 261 ? 1.522 -25.099 -22.375 1.00 38.43 251 LEU A O 1
ATOM 1365 N N . ARG A 1 262 ? 1.653 -22.902 -22.555 1.00 35.34 252 ARG A N 1
ATOM 1366 C CA . ARG A 1 262 ? 0.310 -22.749 -23.015 1.00 35.14 252 ARG A CA 1
ATOM 1367 C C . ARG A 1 262 ? 0.167 -23.505 -24.275 1.00 36.13 252 ARG A C 1
ATOM 1368 O O . ARG A 1 262 ? -0.834 -24.158 -24.515 1.00 37.60 252 ARG A O 1
ATOM 1376 N N . GLU A 1 263 ? 1.173 -23.420 -25.106 1.00 33.05 253 GLU A N 1
ATOM 1377 C CA . GLU A 1 263 ? 1.122 -24.111 -26.354 1.00 34.77 253 GLU A CA 1
ATOM 1378 C C . GLU A 1 263 ? 1.089 -25.586 -26.127 1.00 39.58 253 GLU A C 1
ATOM 1379 O O . GLU A 1 263 ? 0.310 -26.286 -26.751 1.00 42.25 253 GLU A O 1
ATOM 1385 N N . ARG A 1 264 ? 1.915 -26.070 -25.222 1.00 37.53 254 ARG A N 1
ATOM 1386 C CA . ARG A 1 264 ? 1.922 -27.480 -24.884 1.00 38.11 254 ARG A CA 1
ATOM 1387 C C . ARG A 1 264 ? 0.662 -27.969 -24.214 1.00 31.95 254 ARG A C 1
ATOM 1388 O O . ARG A 1 264 ? 0.132 -29.002 -24.573 1.00 35.82 254 ARG A O 1
ATOM 1396 N N . MET A 1 265 ? 0.141 -27.202 -23.278 1.00 30.08 255 MET A N 1
ATOM 1397 C CA . MET A 1 265 ? -1.067 -27.563 -22.577 1.00 35.41 255 MET A CA 1
ATOM 1398 C C . MET A 1 265 ? -2.195 -27.631 -23.5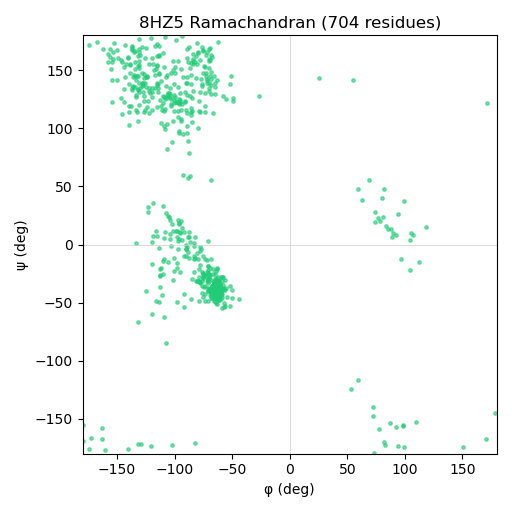58 1.00 35.13 255 MET A C 1
ATOM 1399 O O . MET A 1 265 ? -3.030 -28.506 -23.495 1.00 40.30 255 MET A O 1
ATOM 1404 N N . GLY A 1 266 ? -2.236 -26.695 -24.469 1.00 32.55 256 GLY A N 1
ATOM 1405 C CA . GLY A 1 266 ? -3.251 -26.686 -25.486 1.00 36.10 256 GLY A CA 1
ATOM 1406 C C . GLY A 1 266 ? -3.265 -27.757 -26.511 1.00 36.82 256 GLY A C 1
ATOM 1407 O O . GLY A 1 266 ? -4.314 -28.190 -26.913 1.00 37.81 256 GLY A O 1
ATOM 1408 N N . ALA A 1 267 ? -2.108 -28.154 -26.983 1.00 32.89 257 ALA A N 1
ATOM 1409 C CA . ALA A 1 267 ? -2.010 -29.220 -27.952 1.00 33.24 257 ALA A CA 1
ATOM 1410 C C . ALA A 1 267 ? -2.486 -30.526 -27.426 1.00 37.67 257 ALA A C 1
ATOM 1411 O O . ALA A 1 267 ? -3.159 -31.264 -28.112 1.00 35.25 257 ALA A O 1
ATOM 1413 N N . ASP A 1 268 ? -2.135 -30.820 -26.198 1.00 33.13 258 ASP A N 1
ATOM 1414 C CA . ASP A 1 268 ? -2.539 -32.042 -25.582 1.00 33.80 258 ASP A CA 1
ATOM 1415 C C . ASP A 1 268 ? -4.018 -32.029 -25.485 1.00 32.73 258 ASP A C 1
ATOM 1416 O O . ASP A 1 268 ? -4.657 -33.028 -25.709 1.00 33.25 258 ASP A O 1
ATOM 1421 N N . ALA A 1 269 ? -4.579 -30.895 -25.145 1.00 32.85 259 ALA A N 1
ATOM 1422 C CA . ALA A 1 269 ? -6.009 -30.746 -25.071 1.00 32.00 259 ALA A CA 1
ATOM 1423 C C . ALA A 1 269 ? -6.738 -30.893 -26.366 1.00 31.85 259 ALA A C 1
ATOM 1424 O O . ALA A 1 269 ? -7.754 -31.534 -26.426 1.00 30.82 259 ALA A O 1
ATOM 1426 N N . VAL A 1 270 ? -6.226 -30.295 -27.417 1.00 33.15 260 VAL A N 1
ATOM 1427 C CA . VAL A 1 270 ? -6.833 -30.396 -28.726 1.00 34.12 260 VAL A CA 1
ATOM 1428 C C . VAL A 1 270 ? -6.773 -31.824 -29.158 1.00 31.51 260 VAL A C 1
ATOM 1429 O O . VAL A 1 270 ? -7.709 -32.349 -29.717 1.00 35.10 260 VAL A O 1
ATOM 1433 N N . ARG A 1 271 ? -5.669 -32.475 -28.886 1.00 30.96 261 ARG A N 1
ATOM 1434 C CA . ARG A 1 271 ? -5.517 -33.861 -29.231 1.00 32.34 261 ARG A CA 1
ATOM 1435 C C . ARG A 1 271 ? -6.502 -34.723 -28.519 1.00 31.96 261 ARG A C 1
ATOM 1436 O O . ARG A 1 271 ? -7.071 -35.611 -29.108 1.00 31.58 261 ARG A O 1
ATOM 1444 N N . GLY A 1 272 ? -6.716 -34.472 -27.250 1.00 32.14 262 GLY A N 1
ATOM 1445 C CA . GLY A 1 272 ? -7.703 -35.207 -26.514 1.00 34.64 262 GLY A CA 1
ATOM 1446 C C . GLY A 1 272 ? -9.116 -35.022 -26.952 1.00 33.19 262 GLY A C 1
ATOM 1447 O O . GLY A 1 272 ? -9.863 -35.960 -27.009 1.00 35.47 262 GLY A O 1
ATOM 1448 N N . ILE A 1 273 ? -9.501 -33.803 -27.246 1.00 29.02 263 ILE A N 1
ATOM 1449 C CA . ILE A 1 273 ? -10.829 -33.548 -27.711 1.00 31.07 263 ILE A CA 1
ATOM 1450 C C . ILE A 1 273 ? -11.007 -34.232 -29.023 1.00 33.54 263 ILE A C 1
ATOM 1451 O O . ILE A 1 273 ? -12.083 -34.689 -29.339 1.00 31.72 263 ILE A O 1
ATOM 1456 N N . LYS A 1 274 ? -9.967 -34.258 -29.821 1.00 32.69 264 LYS A N 1
ATOM 1457 C CA . LYS A 1 274 ? -10.014 -34.971 -31.072 1.00 33.96 264 LYS A CA 1
ATOM 1458 C C . LYS A 1 274 ? -10.165 -36.463 -30.855 1.00 32.14 264 LYS A C 1
ATOM 1459 O O . LYS A 1 274 ? -10.801 -37.129 -31.645 1.00 32.31 264 LYS A O 1
ATOM 1465 N N . SER A 1 275 ? -9.566 -36.995 -29.809 1.00 30.42 265 SER A N 1
ATOM 1466 C CA . SER A 1 275 ? -9.689 -38.399 -29.465 1.00 31.01 265 SER A CA 1
ATOM 1467 C C . SER A 1 275 ? -11.098 -38.798 -29.133 1.00 32.13 265 SER A C 1
ATOM 1468 O O . SER A 1 275 ? -11.521 -39.896 -29.436 1.00 37.31 265 SER A O 1
ATOM 1471 N N . ILE A 1 276 ? -11.821 -37.957 -28.444 1.00 26.48 266 ILE A N 1
ATOM 1472 C CA . ILE A 1 276 ? -13.143 -38.286 -28.039 1.00 23.50 266 ILE A CA 1
ATOM 1473 C C . ILE A 1 276 ? -14.122 -37.857 -29.102 1.00 30.27 266 ILE A C 1
ATOM 1474 O O . ILE A 1 276 ? -15.308 -38.089 -28.981 1.00 32.42 266 ILE A O 1
ATOM 1479 N N . GLY A 1 277 ? -13.630 -37.270 -30.174 1.00 28.32 267 GLY A N 1
ATOM 1480 C CA . GLY A 1 277 ? -14.482 -36.825 -31.254 1.00 29.52 267 GLY A CA 1
ATOM 1481 C C . GLY A 1 277 ? -15.336 -35.663 -30.868 1.00 34.91 267 GLY A C 1
ATOM 1482 O O . GLY A 1 277 ? -16.530 -35.714 -31.034 1.00 44.22 267 GLY A O 1
ATOM 1483 N N . TYR A 1 278 ? -14.742 -34.587 -30.404 1.00 31.24 268 TYR A N 1
ATOM 1484 C CA . TYR A 1 278 ? -15.515 -33.489 -29.894 1.00 34.00 268 TYR A CA 1
ATOM 1485 C C . TYR A 1 278 ? -15.880 -32.496 -30.924 1.00 44.92 268 TYR A C 1
ATOM 1486 O O . TYR A 1 278 ? -15.112 -32.253 -31.822 1.00 53.94 268 TYR A O 1
ATOM 1495 N N . VAL A 1 279 ? -17.063 -31.922 -30.812 1.00 57.71 269 VAL A N 1
ATOM 1496 C CA . VAL A 1 279 ? -17.510 -30.896 -31.720 1.00 57.71 269 VAL A CA 1
ATOM 1497 C C . VAL A 1 279 ? -17.953 -29.679 -30.876 1.00 57.71 269 VAL A C 1
ATOM 1498 O O . VAL A 1 279 ? -18.391 -29.872 -29.766 1.00 57.71 269 VAL A O 1
ATOM 1502 N N . ASN A 1 280 ? -17.777 -28.454 -31.361 1.00 57.77 270 ASN A N 1
ATOM 1503 C CA . ASN A 1 280 ? -18.091 -27.197 -30.645 1.00 57.77 270 ASN A CA 1
ATOM 1504 C C . ASN A 1 280 ? -17.103 -26.778 -29.592 1.00 57.77 270 ASN A C 1
ATOM 1505 O O . ASN A 1 280 ? -15.967 -27.204 -29.598 1.00 57.77 270 ASN A O 1
ATOM 1510 N N . ALA A 1 281 ? -17.561 -25.944 -28.671 1.00 62.02 271 ALA A N 1
ATOM 1511 C CA . ALA A 1 281 ? -16.703 -25.419 -27.626 1.00 57.70 271 ALA A CA 1
ATOM 1512 C C . ALA A 1 281 ? -16.720 -26.175 -26.354 1.00 57.70 271 ALA A C 1
ATOM 1513 O O . ALA A 1 281 ? -17.717 -26.764 -25.991 1.00 57.70 271 ALA A O 1
ATOM 1515 N N . GLY A 1 282 ? -15.610 -26.125 -25.655 1.00 43.75 272 GLY A N 1
ATOM 1516 C CA . GLY A 1 282 ? -15.487 -26.854 -24.437 1.00 40.30 272 GLY A CA 1
ATOM 1517 C C . GLY A 1 282 ? -14.289 -26.386 -23.709 1.00 40.54 272 GLY A C 1
ATOM 1518 O O . GLY A 1 282 ? -13.551 -25.575 -24.216 1.00 42.37 272 GLY A O 1
ATOM 1519 N N . THR A 1 283 ? -14.102 -26.879 -22.505 1.00 39.34 273 THR A N 1
ATOM 1520 C CA . THR A 1 283 ? -13.018 -26.416 -21.687 1.00 39.56 273 THR A CA 1
ATOM 1521 C C . THR A 1 283 ? -12.493 -27.541 -20.834 1.00 38.61 273 THR A C 1
ATOM 1522 O O . THR A 1 283 ? -13.247 -28.162 -20.128 1.00 36.58 273 THR A O 1
ATOM 1526 N N . LEU A 1 284 ? -11.196 -27.801 -20.897 1.00 42.47 274 LEU A N 1
ATOM 1527 C CA . LEU A 1 284 ? -10.565 -28.825 -20.082 1.00 43.50 274 LEU A CA 1
ATOM 1528 C C . LEU A 1 284 ? -9.822 -28.183 -18.932 1.00 44.21 274 LEU A C 1
ATOM 1529 O O . LEU A 1 284 ? -8.976 -27.347 -19.167 1.00 48.84 274 LEU A O 1
ATOM 1534 N N . GLU A 1 285 ? -10.115 -28.583 -17.697 1.00 40.78 275 GLU A N 1
ATOM 1535 C CA . GLU A 1 285 ? -9.448 -28.058 -16.513 1.00 41.48 275 GLU A CA 1
ATOM 1536 C C . GLU A 1 285 ? -8.243 -28.830 -16.123 1.00 39.92 275 GLU A C 1
ATOM 1537 O O . GLU A 1 285 ? -8.248 -30.037 -16.162 1.00 40.27 275 GLU A O 1
ATOM 1543 N N . PHE A 1 286 ? -7.203 -28.122 -15.725 1.00 40.65 276 PHE A N 1
ATOM 1544 C CA . PHE A 1 286 ? -5.957 -28.754 -15.374 1.00 36.79 276 PHE A CA 1
ATOM 1545 C C . PHE A 1 286 ? -5.512 -28.190 -14.054 1.00 34.25 276 PHE A C 1
ATOM 1546 O O . PHE A 1 286 ? -5.990 -27.149 -13.653 1.00 37.16 276 PHE A O 1
ATOM 1554 N N . LEU A 1 287 ? -4.593 -28.867 -13.377 1.00 40.17 277 LEU A N 1
ATOM 1555 C CA . LEU A 1 287 ? -4.048 -28.357 -12.137 1.00 41.23 277 LEU A CA 1
ATOM 1556 C C . LEU A 1 287 ? -2.589 -28.067 -12.402 1.00 37.57 277 LEU A C 1
ATOM 1557 O O . LEU A 1 287 ? -1.915 -28.861 -13.017 1.00 38.93 277 LEU A O 1
ATOM 1562 N N . LEU A 1 288 ? -2.101 -26.921 -11.963 1.00 33.66 278 LEU A N 1
ATOM 1563 C CA . LEU A 1 288 ? -0.733 -26.530 -12.282 1.00 42.58 278 LEU A CA 1
ATOM 1564 C C . LEU A 1 288 ? 0.295 -26.536 -11.190 1.00 43.91 278 LEU A C 1
ATOM 1565 O O . LEU A 1 288 ? 0.117 -25.908 -10.174 1.00 50.21 278 LEU A O 1
ATOM 1570 N N . ASP A 1 289 ? 1.398 -27.220 -11.424 1.00 40.47 279 ASP A N 1
ATOM 1571 C CA . ASP A 1 289 ? 2.478 -27.290 -10.472 1.00 49.61 279 ASP A CA 1
ATOM 1572 C C . ASP A 1 289 ? 3.472 -26.171 -10.325 1.00 57.34 279 ASP A C 1
ATOM 1573 O O . ASP A 1 289 ? 3.571 -25.300 -11.172 1.00 53.38 279 ASP A O 1
ATOM 1578 N N . GLN A 1 290 ? 4.233 -26.207 -9.252 1.00 62.99 280 GLN A N 1
ATOM 1579 C CA . GLN A 1 290 ? 5.311 -25.264 -9.040 1.00 59.12 280 GLN A CA 1
ATOM 1580 C C . GLN A 1 290 ? 6.259 -25.257 -10.219 1.00 57.21 280 GLN A C 1
ATOM 1581 O O . GLN A 1 290 ? 6.694 -24.223 -10.704 1.00 55.73 280 GLN A O 1
ATOM 1587 N N . ASP A 1 291 ? 6.603 -26.449 -10.663 1.00 56.62 281 ASP A N 1
ATOM 1588 C CA . ASP A 1 291 ? 7.517 -26.610 -11.769 1.00 50.91 281 ASP A CA 1
ATOM 1589 C C . ASP A 1 291 ? 6.975 -26.509 -13.175 1.00 47.01 281 ASP A C 1
ATOM 1590 O O . ASP A 1 291 ? 7.714 -26.641 -14.132 1.00 34.64 281 ASP A O 1
ATOM 1595 N N . GLY A 1 292 ? 5.689 -26.250 -13.305 1.00 41.90 282 GLY A N 1
ATOM 1596 C CA . GLY A 1 292 ? 5.084 -26.169 -14.614 1.00 41.17 282 GLY A CA 1
ATOM 1597 C C . GLY A 1 292 ? 4.555 -27.425 -15.236 1.00 43.06 282 GLY A C 1
ATOM 1598 O O . GLY A 1 292 ? 4.314 -27.473 -16.426 1.00 37.65 282 GLY A O 1
ATOM 1599 N N . ASN A 1 293 ? 4.425 -28.472 -14.448 1.00 43.58 283 ASN A N 1
ATOM 1600 C CA . ASN A 1 293 ? 3.840 -29.682 -14.958 1.00 45.19 283 ASN A CA 1
ATOM 1601 C C . ASN A 1 293 ? 2.355 -29.644 -14.760 1.00 45.26 283 ASN A C 1
ATOM 1602 O O . ASN A 1 293 ? 1.871 -29.200 -13.736 1.00 41.42 283 ASN A O 1
ATOM 1607 N N . TYR A 1 294 ? 1.629 -30.094 -15.759 1.00 44.09 284 TYR A N 1
ATOM 1608 C CA . TYR A 1 294 ? 0.190 -30.003 -15.730 1.00 46.92 284 TYR A CA 1
ATOM 1609 C C . TYR A 1 294 ? -0.552 -31.313 -15.699 1.00 43.60 284 TYR A C 1
ATOM 1610 O O . TYR A 1 294 ? -0.156 -32.262 -16.334 1.00 39.83 284 TYR A O 1
ATOM 1619 N N . TYR A 1 295 ? -1.605 -31.374 -14.908 1.00 43.74 285 TYR A N 1
ATOM 1620 C CA . TYR A 1 295 ? -2.384 -32.569 -14.794 1.00 42.03 285 TYR A CA 1
ATOM 1621 C C . TYR A 1 295 ? -3.849 -32.327 -15.039 1.00 34.33 285 TYR A C 1
ATOM 1622 O O . TYR A 1 295 ? -4.459 -31.562 -14.347 1.00 34.48 285 TYR A O 1
ATOM 1631 N N . PHE A 1 296 ? -4.433 -33.035 -15.983 1.00 32.71 286 PHE A N 1
ATOM 1632 C CA . PHE A 1 296 ? -5.833 -32.882 -16.310 1.00 33.28 286 PHE A CA 1
ATOM 1633 C C . PHE A 1 296 ? -6.758 -33.349 -15.239 1.00 39.84 286 PHE A C 1
ATOM 1634 O O . PHE A 1 296 ? -6.503 -34.352 -14.598 1.00 42.85 286 PHE A O 1
ATOM 1642 N N . ILE A 1 297 ? -7.859 -32.636 -15.054 1.00 38.10 287 ILE A N 1
ATOM 1643 C CA . ILE A 1 297 ? -8.842 -32.981 -14.043 1.00 38.70 287 ILE A CA 1
ATOM 1644 C C . ILE A 1 297 ? -10.211 -33.272 -14.645 1.00 40.76 287 ILE A C 1
ATOM 1645 O O . ILE A 1 297 ? -10.714 -34.370 -14.503 1.00 44.67 287 ILE A O 1
ATOM 1650 N N . GLU A 1 298 ? -10.809 -32.318 -15.335 1.00 37.42 288 GLU A N 1
ATOM 1651 C CA . GLU A 1 298 ? -12.140 -32.504 -15.901 1.00 35.86 288 GLU A CA 1
ATOM 1652 C C . GLU A 1 298 ? -12.379 -31.737 -17.164 1.00 37.35 288 GLU A C 1
ATOM 1653 O O . GLU A 1 298 ? -11.647 -30.830 -17.462 1.00 41.50 288 GLU A O 1
ATOM 1659 N N . MET A 1 299 ? -13.374 -32.131 -17.939 1.00 33.94 289 MET A N 1
ATOM 1660 C CA . MET A 1 299 ? -13.732 -31.371 -19.118 1.00 34.55 289 MET A CA 1
ATOM 1661 C C . MET A 1 299 ? -15.171 -30.979 -19.099 1.00 31.04 289 MET A C 1
ATOM 1662 O O . MET A 1 299 ? -16.025 -31.775 -18.779 1.00 35.54 289 MET A O 1
ATOM 1667 N N . ASN A 1 300 ? -15.442 -29.735 -19.440 1.00 34.62 290 ASN A N 1
ATOM 1668 C CA . ASN A 1 300 ? -16.797 -29.253 -19.508 1.00 35.49 290 ASN A CA 1
ATOM 1669 C C . ASN A 1 300 ? -17.197 -29.173 -20.947 1.00 33.16 290 ASN A C 1
ATOM 1670 O O . ASN A 1 300 ? -16.569 -28.507 -21.730 1.00 32.47 290 ASN A O 1
ATOM 1675 N N . THR A 1 301 ? -18.215 -29.911 -21.303 1.00 29.28 291 THR A N 1
ATOM 1676 C CA . THR A 1 301 ? -18.700 -29.961 -22.651 1.00 29.35 291 THR A CA 1
ATOM 1677 C C . THR A 1 301 ? -19.801 -28.966 -22.866 1.00 34.38 291 THR A C 1
ATOM 1678 O O . THR A 1 301 ? -20.901 -29.344 -23.243 1.00 35.11 291 THR A O 1
ATOM 1682 N N . ARG A 1 302 ? -19.519 -27.689 -22.664 1.00 26.86 292 ARG A N 1
ATOM 1683 C CA . ARG A 1 302 ? -20.513 -26.675 -22.764 1.00 22.22 292 ARG A CA 1
ATOM 1684 C C . ARG A 1 302 ? -19.789 -25.386 -22.892 1.00 29.18 292 ARG A C 1
ATOM 1685 O O . ARG A 1 302 ? -18.600 -25.369 -23.143 1.00 35.19 292 ARG A O 1
ATOM 1693 N N . ILE A 1 303 ? -20.503 -24.283 -22.738 1.00 29.67 293 ILE A N 1
ATOM 1694 C CA . ILE A 1 303 ? -19.858 -23.007 -22.706 1.00 28.74 293 ILE A CA 1
ATOM 1695 C C . ILE A 1 303 ? -19.736 -22.760 -21.229 1.00 35.05 293 ILE A C 1
ATOM 1696 O O . ILE A 1 303 ? -20.417 -23.372 -20.449 1.00 30.86 293 ILE A O 1
ATOM 1701 N N . GLN A 1 304 ? -18.817 -21.909 -20.829 1.00 34.92 294 GLN A N 1
ATOM 1702 C CA . GLN A 1 304 ? -18.679 -21.582 -19.452 1.00 33.77 294 GLN A CA 1
ATOM 1703 C C . GLN A 1 304 ? -19.029 -20.156 -19.163 1.00 31.64 294 GLN A C 1
ATOM 1704 O O . GLN A 1 304 ? -19.230 -19.374 -20.057 1.00 25.86 294 GLN A O 1
ATOM 1710 N N . VAL A 1 305 ? -19.119 -19.816 -17.899 1.00 33.04 295 VAL A N 1
ATOM 1711 C CA . VAL A 1 305 ? -19.463 -18.480 -17.484 1.00 32.59 295 VAL A CA 1
ATOM 1712 C C . VAL A 1 305 ? -18.190 -17.766 -17.763 1.00 37.56 295 VAL A C 1
ATOM 1713 O O . VAL A 1 305 ? -18.183 -16.592 -18.038 1.00 32.74 295 VAL A O 1
ATOM 1717 N N . GLU A 1 306 ? -17.079 -18.461 -17.787 1.00 38.63 296 GLU A N 1
ATOM 1718 C CA . GLU A 1 306 ? -15.814 -17.793 -17.907 1.00 33.59 296 GLU A CA 1
ATOM 1719 C C . GLU A 1 306 ? -15.298 -17.488 -19.288 1.00 31.17 296 GLU A C 1
ATOM 1720 O O . GLU A 1 306 ? -14.185 -17.053 -19.436 1.00 33.42 296 GLU A O 1
ATOM 1726 N N . HIS A 1 307 ? -16.122 -17.653 -20.292 1.00 29.11 297 HIS A N 1
ATOM 1727 C CA . HIS A 1 307 ? -15.738 -17.387 -21.672 1.00 28.87 297 HIS A CA 1
ATOM 1728 C C . HIS A 1 307 ? -15.356 -15.985 -22.141 1.00 34.10 297 HIS A C 1
ATOM 1729 O O . HIS A 1 307 ? -14.466 -15.855 -22.954 1.00 31.10 297 HIS A O 1
ATOM 1736 N N . PRO A 1 308 ? -16.018 -14.933 -21.645 1.00 34.94 298 PRO A N 1
ATOM 1737 C CA . PRO A 1 308 ? -15.738 -13.608 -22.157 1.00 31.74 298 PRO A CA 1
ATOM 1738 C C . PRO A 1 308 ? -14.316 -13.132 -21.937 1.00 33.91 298 PRO A C 1
ATOM 1739 O O . PRO A 1 308 ? -13.856 -12.297 -22.686 1.00 31.39 298 PRO A O 1
ATOM 1743 N N . VAL A 1 309 ? -13.647 -13.610 -20.905 1.00 28.33 299 VAL A N 1
ATOM 1744 C CA . VAL A 1 309 ? -12.259 -13.268 -20.675 1.00 36.38 299 VAL A CA 1
ATOM 1745 C C . VAL A 1 309 ? -11.374 -13.825 -21.758 1.00 34.69 299 VAL A C 1
ATOM 1746 O O . VAL A 1 309 ? -10.469 -13.153 -22.196 1.00 28.05 299 VAL A O 1
ATOM 1750 N N . THR A 1 310 ? -11.612 -15.059 -22.184 1.00 31.22 300 THR A N 1
ATOM 1751 C CA . THR A 1 310 ? -10.846 -15.605 -23.304 1.00 28.61 300 THR A CA 1
ATOM 1752 C C . THR A 1 310 ? -11.021 -14.811 -24.556 1.00 28.51 300 THR A C 1
ATOM 1753 O O . THR A 1 310 ? -10.099 -14.582 -25.301 1.00 26.89 300 THR A O 1
ATOM 1757 N N . GLU A 1 311 ? -12.233 -14.381 -24.800 1.00 33.47 301 GLU A N 1
ATOM 1758 C CA . GLU A 1 311 ? -12.525 -13.616 -25.968 1.00 29.16 301 GLU A CA 1
ATOM 1759 C C . GLU A 1 311 ? -11.787 -12.312 -26.003 1.00 33.22 301 GLU A C 1
ATOM 1760 O O . GLU A 1 311 ? -11.345 -11.876 -27.039 1.00 37.96 301 GLU A O 1
ATOM 1766 N N . GLN A 1 312 ? -11.671 -11.666 -24.874 1.00 28.18 302 GLN A N 1
ATOM 1767 C CA . GLN A 1 312 ? -11.041 -10.388 -24.865 1.00 27.13 302 GLN A CA 1
ATOM 1768 C C . GLN A 1 312 ? -9.609 -10.486 -25.219 1.00 32.86 302 GLN A C 1
ATOM 1769 O O . GLN A 1 312 ? -9.094 -9.632 -25.908 1.00 42.31 302 GLN A O 1
ATOM 1775 N N . VAL A 1 313 ? -8.936 -11.498 -24.719 1.00 31.54 303 VAL A N 1
ATOM 1776 C CA . VAL A 1 313 ? -7.543 -11.726 -25.008 1.00 28.74 303 VAL A CA 1
ATOM 1777 C C . VAL A 1 313 ? -7.254 -12.189 -26.417 1.00 29.17 303 VAL A C 1
ATOM 1778 O O . VAL A 1 313 ? -6.201 -11.924 -26.944 1.00 31.67 303 VAL A O 1
ATOM 1782 N N . THR A 1 314 ? -8.174 -12.931 -27.008 1.00 26.72 304 THR A N 1
ATOM 1783 C CA . THR A 1 314 ? -7.982 -13.498 -28.336 1.00 31.51 304 THR A CA 1
ATOM 1784 C C . THR A 1 314 ? -8.733 -12.880 -29.504 1.00 27.97 304 THR A C 1
ATOM 1785 O O . THR A 1 314 ? -8.372 -13.110 -30.647 1.00 30.52 304 THR A O 1
ATOM 1789 N N . GLY A 1 315 ? -9.735 -12.066 -29.244 1.00 23.46 305 GLY A N 1
ATOM 1790 C CA . GLY A 1 315 ? -10.535 -11.520 -30.320 1.00 26.41 305 GLY A CA 1
ATOM 1791 C C . GLY A 1 315 ? -11.497 -12.431 -31.000 1.00 26.68 305 GLY A C 1
ATOM 1792 O O . GLY A 1 315 ? -11.804 -12.231 -32.159 1.00 27.85 305 GLY A O 1
ATOM 1793 N N . ILE A 1 316 ? -11.975 -13.437 -30.288 1.00 27.89 306 ILE A N 1
ATOM 1794 C CA . ILE A 1 316 ? -12.848 -14.439 -30.862 1.00 28.89 306 ILE A CA 1
ATOM 1795 C C . ILE A 1 316 ? -14.202 -14.515 -30.195 1.00 33.64 306 ILE A C 1
ATOM 1796 O O . ILE A 1 316 ? -14.271 -14.569 -28.994 1.00 34.81 306 ILE A O 1
ATOM 1801 N N . ASP A 1 317 ? -15.280 -14.517 -30.980 1.00 31.85 307 ASP A N 1
ATOM 1802 C CA . ASP A 1 317 ? -16.610 -14.687 -30.432 1.00 28.87 307 ASP A CA 1
ATOM 1803 C C . ASP A 1 317 ? -16.845 -16.158 -30.429 1.00 30.91 307 ASP A C 1
ATOM 1804 O O . ASP A 1 317 ? -17.115 -16.752 -31.448 1.00 32.37 307 ASP A O 1
ATOM 1809 N N . LEU A 1 318 ? -16.708 -16.749 -29.266 1.00 29.48 308 LEU A N 1
ATOM 1810 C CA . LEU A 1 318 ? -16.906 -18.150 -29.111 1.00 26.37 308 LEU A CA 1
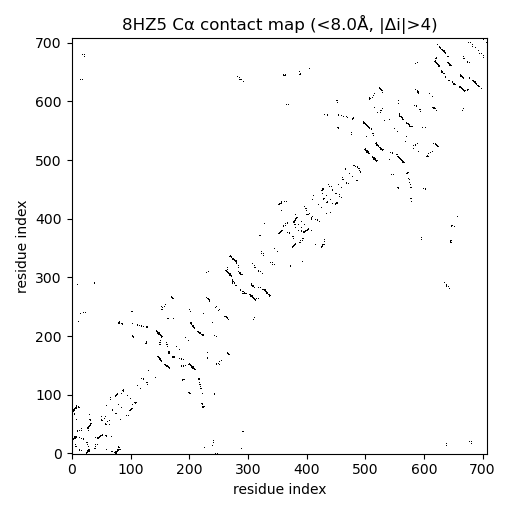ATOM 1811 C C . LEU A 1 318 ? -18.318 -18.606 -29.304 1.00 29.95 308 LEU A C 1
ATOM 1812 O O . LEU A 1 318 ? -18.540 -19.636 -29.904 1.00 33.77 308 LEU A O 1
ATOM 1817 N N . VAL A 1 319 ? -19.274 -17.849 -28.794 1.00 28.09 309 VAL A N 1
ATOM 1818 C CA . VAL A 1 319 ? -20.685 -18.187 -28.938 1.00 31.28 309 VAL A CA 1
ATOM 1819 C C . VAL A 1 319 ? -21.164 -18.168 -30.369 1.00 28.21 309 VAL A C 1
ATOM 1820 O O . VAL A 1 319 ? -21.911 -19.032 -30.780 1.00 31.39 309 VAL A O 1
ATOM 1824 N N . ARG A 1 320 ? -20.731 -17.211 -31.146 1.00 26.29 310 ARG A N 1
ATOM 1825 C CA . ARG A 1 320 ? -21.059 -17.182 -32.548 1.00 31.57 310 ARG A CA 1
ATOM 1826 C C . ARG A 1 320 ? -20.456 -18.370 -33.255 1.00 28.95 310 ARG A C 1
ATOM 1827 O O . ARG A 1 320 ? -21.075 -18.943 -34.118 1.00 26.95 310 ARG A O 1
ATOM 1835 N N . TRP A 1 321 ? -19.245 -18.742 -32.905 1.00 28.19 311 TRP A N 1
ATOM 1836 C CA . TRP A 1 321 ? -18.589 -19.888 -33.496 1.00 28.73 311 TRP A CA 1
ATOM 1837 C C . TRP A 1 321 ? -19.304 -21.158 -33.207 1.00 34.14 311 TRP A C 1
ATOM 1838 O O . TRP A 1 321 ? -19.326 -22.021 -34.045 1.00 40.12 311 TRP A O 1
ATOM 1849 N N . GLN A 1 322 ? -19.880 -21.312 -32.032 1.00 31.61 312 GLN A N 1
ATOM 1850 C CA . GLN A 1 322 ? -20.695 -22.471 -31.746 1.00 30.93 312 GLN A CA 1
ATOM 1851 C C . GLN A 1 322 ? -21.882 -22.557 -32.656 1.00 34.67 312 GLN A C 1
ATOM 1852 O O . GLN A 1 322 ? -22.184 -23.609 -33.168 1.00 38.34 312 GLN A O 1
ATOM 1858 N N . LEU A 1 323 ? -22.561 -21.455 -32.879 1.00 35.37 313 LEU A N 1
ATOM 1859 C CA . LEU A 1 323 ? -23.688 -21.425 -33.780 1.00 32.94 313 LEU A CA 1
ATOM 1860 C C . LEU A 1 323 ? -23.280 -21.738 -35.178 1.00 30.50 313 LEU A C 1
ATOM 1861 O O . LEU A 1 323 ? -23.948 -22.462 -35.870 1.00 32.41 313 LEU A O 1
ATOM 1866 N N . LEU A 1 324 ? -22.165 -21.208 -35.607 1.00 28.54 314 LEU A N 1
ATOM 1867 C CA . LEU A 1 324 ? -21.636 -21.515 -36.926 1.00 34.85 314 LEU A CA 1
ATOM 1868 C C . LEU A 1 324 ? -21.212 -22.943 -37.125 1.00 35.72 314 LEU A C 1
ATOM 1869 O O . LEU A 1 324 ? -21.473 -23.524 -38.151 1.00 37.29 314 LEU A O 1
ATOM 1874 N N . ILE A 1 325 ? -20.544 -23.522 -36.155 1.00 37.32 315 ILE A N 1
ATOM 1875 C CA . ILE A 1 325 ? -20.128 -24.910 -36.237 1.00 38.73 315 ILE A CA 1
ATOM 1876 C C . ILE A 1 325 ? -21.349 -25.796 -36.291 1.00 43.23 315 ILE A C 1
ATOM 1877 O O . ILE A 1 325 ? -21.391 -26.744 -37.057 1.00 41.51 315 ILE A O 1
ATOM 1882 N N . ALA A 1 326 ? -22.359 -25.474 -35.507 1.00 40.32 316 ALA A N 1
ATOM 1883 C CA . ALA A 1 326 ? -23.587 -26.232 -35.491 1.00 39.51 316 ALA A CA 1
ATOM 1884 C C . ALA A 1 326 ? -24.256 -26.121 -36.823 1.00 47.51 316 ALA A C 1
ATOM 1885 O O . ALA A 1 326 ? -24.970 -27.023 -37.234 1.00 48.54 316 ALA A O 1
ATOM 1887 N N . SER A 1 327 ? -24.078 -24.993 -37.484 1.00 43.47 317 SER A N 1
ATOM 1888 C CA . SER A 1 327 ? -24.620 -24.792 -38.804 1.00 40.80 317 SER A CA 1
ATOM 1889 C C . SER A 1 327 ? -23.995 -25.757 -39.779 1.00 39.81 317 SER A C 1
ATOM 1890 O O . SER A 1 327 ? -24.570 -26.038 -40.813 1.00 46.85 317 SER A O 1
ATOM 1893 N N . GLY A 1 328 ? -22.818 -26.267 -39.465 1.00 34.03 318 GLY A N 1
ATOM 1894 C CA . GLY A 1 328 ? -22.127 -27.158 -40.364 1.00 40.27 318 GLY A CA 1
ATOM 1895 C C . GLY A 1 328 ? -20.976 -26.513 -41.059 1.00 45.48 318 GLY A C 1
ATOM 1896 O O . GLY A 1 328 ? -20.443 -27.045 -42.011 1.00 49.35 318 GLY A O 1
ATOM 1897 N N . GLU A 1 329 ? -20.622 -25.330 -40.621 1.00 43.09 319 GLU A N 1
ATOM 1898 C CA . GLU A 1 329 ? -19.514 -24.620 -41.205 1.00 43.22 319 GLU A CA 1
ATOM 1899 C C . GLU A 1 329 ? -18.160 -25.008 -40.663 1.00 43.90 319 GLU A C 1
ATOM 1900 O O . GLU A 1 329 ? -18.046 -25.494 -39.554 1.00 41.74 319 GLU A O 1
ATOM 1906 N N . ARG A 1 330 ? -17.125 -24.800 -41.458 1.00 46.16 320 ARG A N 1
ATOM 1907 C CA . ARG A 1 330 ? -15.768 -25.096 -41.043 1.00 44.00 320 ARG A CA 1
ATOM 1908 C C . ARG A 1 330 ? -15.104 -24.061 -40.171 1.00 46.47 320 ARG A C 1
ATOM 1909 O O . ARG A 1 330 ? -15.437 -22.902 -40.244 1.00 56.17 320 ARG A O 1
ATOM 1917 N N . LEU A 1 331 ? -14.129 -24.473 -39.379 1.00 43.07 321 LEU A N 1
ATOM 1918 C CA . LEU A 1 331 ? -13.393 -23.553 -38.550 1.00 36.99 321 LEU A CA 1
ATOM 1919 C C . LEU A 1 331 ? -12.346 -23.061 -39.440 1.00 36.36 321 LEU A C 1
ATOM 1920 O O . LEU A 1 331 ? -11.450 -23.794 -39.810 1.00 31.16 321 LEU A O 1
ATOM 1925 N N . THR A 1 332 ? -12.445 -21.802 -39.788 1.00 41.08 322 THR A N 1
ATOM 1926 C CA . THR A 1 332 ? -11.541 -21.221 -40.718 1.00 41.08 322 THR A CA 1
ATOM 1927 C C . THR A 1 332 ? -10.380 -20.672 -39.959 1.00 42.61 322 THR A C 1
ATOM 1928 O O . THR A 1 332 ? -9.430 -20.169 -40.535 1.00 46.11 322 THR A O 1
ATOM 1932 N N . LEU A 1 333 ? -10.453 -20.756 -38.651 1.00 37.21 323 LEU A N 1
ATOM 1933 C CA . LEU A 1 333 ? -9.368 -20.311 -37.830 1.00 38.37 323 LEU A CA 1
ATOM 1934 C C . LEU A 1 333 ? -8.323 -21.367 -37.689 1.00 42.75 323 LEU A C 1
ATOM 1935 O O . LEU A 1 333 ? -8.576 -22.534 -37.894 1.00 44.77 323 LEU A O 1
ATOM 1940 N N . ARG A 1 334 ? -7.124 -20.953 -37.357 1.00 49.30 324 ARG A N 1
ATOM 1941 C CA . ARG A 1 334 ? -6.035 -21.871 -37.222 1.00 51.76 324 ARG A CA 1
ATOM 1942 C C . ARG A 1 334 ? -5.299 -21.453 -35.973 1.00 52.78 324 ARG A C 1
ATOM 1943 O O . ARG A 1 334 ? -5.617 -20.436 -35.404 1.00 52.74 324 ARG A O 1
ATOM 1951 N N . GLN A 1 335 ? -4.392 -22.272 -35.482 1.00 44.63 325 GLN A N 1
ATOM 1952 C CA . GLN A 1 335 ? -3.617 -21.954 -34.283 1.00 41.25 325 GLN A CA 1
ATOM 1953 C C . GLN A 1 335 ? -2.669 -20.797 -34.404 1.00 44.27 325 GLN A C 1
ATOM 1954 O O . GLN A 1 335 ? -2.443 -20.056 -33.468 1.00 44.69 325 GLN A O 1
ATOM 1960 N N . GLU A 1 336 ? -2.072 -20.661 -35.549 1.00 45.34 326 GLU A N 1
ATOM 1961 C CA . GLU A 1 336 ? -1.174 -19.572 -35.779 1.00 48.46 326 GLU A CA 1
ATOM 1962 C C . GLU A 1 336 ? -1.952 -18.308 -35.653 1.00 42.35 326 GLU A C 1
ATOM 1963 O O . GLU A 1 336 ? -1.425 -17.294 -35.250 1.00 45.92 326 GLU A O 1
ATOM 1969 N N . ASP A 1 337 ? -3.190 -18.339 -36.083 1.00 43.05 327 ASP A N 1
ATOM 1970 C CA . ASP A 1 337 ? -4.056 -17.199 -36.007 1.00 43.76 327 ASP A CA 1
ATOM 1971 C C . ASP A 1 337 ? -4.377 -16.770 -34.603 1.00 38.06 327 ASP A C 1
ATOM 1972 O O . ASP A 1 337 ? -4.612 -15.611 -34.351 1.00 43.21 327 ASP A O 1
ATOM 1977 N N . ILE A 1 338 ? -4.429 -17.699 -33.672 1.00 34.33 328 ILE A N 1
ATOM 1978 C CA . ILE A 1 338 ? -4.839 -17.356 -32.326 1.00 38.80 328 ILE A CA 1
ATOM 1979 C C . ILE A 1 338 ? -3.661 -16.995 -31.478 1.00 35.29 328 ILE A C 1
ATOM 1980 O O . ILE A 1 338 ? -2.743 -17.775 -31.350 1.00 37.49 328 ILE A O 1
ATOM 1985 N N . LYS A 1 339 ? -3.685 -15.805 -30.902 1.00 38.63 329 LYS A N 1
ATOM 1986 C CA . LYS A 1 339 ? -2.601 -15.312 -30.067 1.00 39.94 329 LYS A CA 1
ATOM 1987 C C . LYS A 1 339 ? -3.203 -14.487 -28.923 1.00 35.32 329 LYS A C 1
ATOM 1988 O O . LYS A 1 339 ? -4.260 -13.907 -29.084 1.00 32.65 329 LYS A O 1
ATOM 1994 N N . ILE A 1 340 ? -2.527 -14.416 -27.788 1.00 32.13 330 ILE A N 1
ATOM 1995 C CA . ILE A 1 340 ? -3.023 -13.662 -26.652 1.00 25.80 330 ILE A CA 1
ATOM 1996 C C . ILE A 1 340 ? -2.402 -12.311 -26.700 1.00 31.61 330 ILE A C 1
ATOM 1997 O O . ILE A 1 340 ? -1.189 -12.182 -26.706 1.00 32.74 330 ILE A O 1
ATOM 2002 N N . THR A 1 341 ? -3.239 -11.282 -26.736 1.00 35.68 331 THR A N 1
ATOM 2003 C CA . THR A 1 341 ? -2.755 -9.932 -26.895 1.00 30.21 331 THR A CA 1
ATOM 2004 C C . THR A 1 341 ? -2.932 -9.008 -25.726 1.00 31.17 331 THR A C 1
ATOM 2005 O O . THR A 1 341 ? -2.216 -8.025 -25.603 1.00 38.18 331 THR A O 1
ATOM 2009 N N . ARG A 1 342 ? -3.846 -9.318 -24.836 1.00 29.96 332 ARG A N 1
ATOM 2010 C CA . ARG A 1 342 ? -4.159 -8.415 -23.756 1.00 31.41 332 ARG A CA 1
ATOM 2011 C C . ARG A 1 342 ? -4.297 -9.166 -22.479 1.00 36.99 332 ARG A C 1
ATOM 2012 O O . ARG A 1 342 ? -4.319 -10.379 -22.499 1.00 32.08 332 ARG A O 1
ATOM 2020 N N . HIS A 1 343 ? -4.326 -8.464 -21.355 1.00 34.88 333 HIS A N 1
ATOM 2021 C CA . HIS A 1 343 ? -4.600 -9.126 -20.110 1.00 34.89 333 HIS A CA 1
ATOM 2022 C C . HIS A 1 343 ? -5.983 -8.798 -19.635 1.00 37.84 333 HIS A C 1
ATOM 2023 O O . HIS A 1 343 ? -6.314 -7.655 -19.501 1.00 37.81 333 HIS A O 1
ATOM 2030 N N . ALA A 1 344 ? -6.786 -9.814 -19.361 1.00 35.14 334 ALA A N 1
ATOM 2031 C CA . ALA A 1 344 ? -8.161 -9.626 -18.966 1.00 29.84 334 ALA A CA 1
ATOM 2032 C C . ALA A 1 344 ? -8.553 -10.299 -17.687 1.00 32.13 334 ALA A C 1
ATOM 2033 O O . ALA A 1 344 ? -8.086 -11.357 -17.389 1.00 39.49 334 ALA A O 1
ATOM 2035 N N . ILE A 1 345 ? -9.398 -9.658 -16.910 1.00 27.66 335 ILE A N 1
ATOM 2036 C CA . ILE A 1 345 ? -9.905 -10.241 -15.690 1.00 29.07 335 ILE A CA 1
ATOM 2037 C C . ILE A 1 345 ? -11.412 -10.118 -15.635 1.00 34.95 335 ILE A C 1
ATOM 2038 O O . ILE A 1 345 ? -11.949 -9.107 -16.016 1.00 36.27 335 ILE A O 1
ATOM 2043 N N . GLU A 1 346 ? -12.098 -11.155 -15.186 1.00 34.12 336 GLU A N 1
ATOM 2044 C CA . GLU A 1 346 ? -13.528 -11.116 -15.045 1.00 31.01 336 GLU A CA 1
ATOM 2045 C C . GLU A 1 346 ? -13.945 -11.267 -13.637 1.00 34.33 336 GLU A C 1
ATOM 2046 O O . GLU A 1 346 ? -13.435 -12.104 -12.941 1.00 35.51 336 GLU A O 1
ATOM 2052 N N . CYS A 1 347 ? -14.869 -10.435 -13.204 1.00 37.09 337 CYS A N 1
ATOM 2053 C CA . CYS A 1 347 ? -15.410 -10.540 -11.881 1.00 38.57 337 CYS A CA 1
ATOM 2054 C C . CYS A 1 347 ? -16.895 -10.782 -11.988 1.00 40.39 337 CYS A C 1
ATOM 2055 O O . CYS A 1 347 ? -17.563 -10.114 -12.742 1.00 44.73 337 CYS A O 1
ATOM 2058 N N . ARG A 1 348 ? -17.416 -11.729 -11.223 1.00 33.55 338 ARG A N 1
ATOM 2059 C CA . ARG A 1 348 ? -18.841 -12.027 -11.228 1.00 36.18 338 ARG A CA 1
ATOM 2060 C C . ARG A 1 348 ? -19.567 -11.325 -10.102 1.00 40.01 338 ARG A C 1
ATOM 2061 O O . ARG A 1 348 ? -19.220 -11.481 -8.949 1.00 34.27 338 ARG A O 1
ATOM 2069 N N . ILE A 1 349 ? -20.600 -10.571 -10.437 1.00 41.52 339 ILE A N 1
ATOM 2070 C CA . ILE A 1 349 ? -21.310 -9.821 -9.433 1.00 36.55 339 ILE A CA 1
ATOM 2071 C C . ILE A 1 349 ? -22.512 -10.614 -9.144 1.00 36.76 339 ILE A C 1
ATOM 2072 O O . ILE A 1 349 ? -23.277 -10.934 -10.027 1.00 35.52 339 ILE A O 1
ATOM 2077 N N . ASN A 1 350 ? -22.681 -10.949 -7.889 1.00 38.93 340 ASN A N 1
ATOM 2078 C CA . ASN A 1 350 ? -23.728 -11.820 -7.506 1.00 41.55 340 ASN A CA 1
ATOM 2079 C C . ASN A 1 350 ? -24.391 -11.133 -6.364 1.00 40.67 340 ASN A C 1
ATOM 2080 O O . ASN A 1 350 ? -23.875 -10.173 -5.853 1.00 40.44 340 ASN A O 1
ATOM 2085 N N . ALA A 1 351 ? -25.569 -11.578 -6.005 1.00 43.98 341 ALA A N 1
ATOM 2086 C CA . ALA A 1 351 ? -26.275 -11.025 -4.876 1.00 44.02 341 ALA A CA 1
ATOM 2087 C C . ALA A 1 351 ? -25.530 -11.211 -3.589 1.00 47.06 341 ALA A C 1
ATOM 2088 O O . ALA A 1 351 ? -25.983 -10.780 -2.536 1.00 52.99 341 ALA A O 1
ATOM 2090 N N . GLU A 1 364 ? -35.207 -5.419 -5.489 1.00 42.58 354 GLU A N 1
ATOM 2091 C CA . GLU A 1 364 ? -35.294 -4.922 -6.828 1.00 42.09 354 GLU A CA 1
ATOM 2092 C C . GLU A 1 364 ? -34.047 -4.164 -7.195 1.00 51.16 354 GLU A C 1
ATOM 2093 O O . GLU A 1 364 ? -33.446 -3.534 -6.346 1.00 47.38 354 GLU A O 1
ATOM 2099 N N . VAL A 1 365 ? -33.625 -4.244 -8.449 1.00 41.79 355 VAL A N 1
ATOM 2100 C CA . VAL A 1 365 ? -32.519 -3.456 -8.907 1.00 33.41 355 VAL A CA 1
ATOM 2101 C C . VAL A 1 365 ? -33.267 -2.251 -9.327 1.00 33.25 355 VAL A C 1
ATOM 2102 O O . VAL A 1 365 ? -33.711 -2.160 -10.447 1.00 37.88 355 VAL A O 1
ATOM 2106 N N . GLU A 1 366 ? -33.451 -1.334 -8.400 1.00 36.92 356 GLU A N 1
ATOM 2107 C CA . GLU A 1 366 ? -34.160 -0.105 -8.659 1.00 40.35 356 GLU A CA 1
ATOM 2108 C C . GLU A 1 366 ? -33.409 0.723 -9.633 1.00 37.13 356 GLU A C 1
ATOM 2109 O O . GLU A 1 366 ? -33.997 1.369 -10.481 1.00 36.03 356 GLU A O 1
ATOM 2115 N N . PHE A 1 367 ? -32.099 0.740 -9.489 1.00 41.16 357 PHE A N 1
ATOM 2116 C CA . PHE A 1 367 ? -31.264 1.456 -10.403 1.00 36.69 357 PHE A CA 1
ATOM 2117 C C . PHE A 1 367 ? -30.144 0.583 -10.846 1.00 36.40 357 PHE A C 1
ATOM 2118 O O . PHE A 1 367 ? -29.536 -0.081 -10.040 1.00 33.56 357 PHE A O 1
ATOM 2126 N N . TYR A 1 368 ? -29.888 0.561 -12.145 1.00 33.39 358 TYR A N 1
ATOM 2127 C CA . TYR A 1 368 ? -28.765 -0.164 -12.676 1.00 32.47 358 TYR A CA 1
ATOM 2128 C C . TYR A 1 368 ? -28.046 0.701 -13.630 1.00 31.83 358 TYR A C 1
ATOM 2129 O O . TYR A 1 368 ? -28.585 1.079 -14.657 1.00 35.77 358 TYR A O 1
ATOM 2138 N N . LEU A 1 369 ? -26.829 1.056 -13.286 1.00 30.49 359 LEU A N 1
ATOM 2139 C CA . LEU A 1 369 ? -26.015 1.757 -14.225 1.00 31.23 359 LEU A CA 1
ATOM 2140 C C . LEU A 1 369 ? -24.831 0.898 -14.341 1.00 32.96 359 LEU A C 1
ATOM 2141 O O . LEU A 1 369 ? -24.081 0.745 -13.411 1.00 28.01 359 LEU A O 1
ATOM 2146 N N . PRO A 1 370 ? -24.660 0.321 -15.496 1.00 36.82 360 PRO A N 1
ATOM 2147 C CA . PRO A 1 370 ? -23.481 -0.465 -15.732 1.00 29.37 360 PRO A CA 1
ATOM 2148 C C . PRO A 1 370 ? -22.289 0.391 -15.818 1.00 30.20 360 PRO A C 1
ATOM 2149 O O . PRO A 1 370 ? -22.345 1.600 -15.950 1.00 40.56 360 PRO A O 1
ATOM 2153 N N . PRO A 1 371 ? -21.152 -0.237 -15.785 1.00 30.11 361 PRO A N 1
ATOM 2154 C CA . PRO A 1 371 ? -20.026 0.627 -16.015 1.00 30.73 361 PRO A CA 1
ATOM 2155 C C . PRO A 1 371 ? -19.841 0.826 -17.518 1.00 36.10 361 PRO A C 1
ATOM 2156 O O . PRO A 1 371 ? -20.671 0.444 -18.325 1.00 42.22 361 PRO A O 1
ATOM 2160 N N . GLY A 1 372 ? -18.748 1.435 -17.917 1.00 33.57 362 GLY A N 1
ATOM 2161 C CA . GLY A 1 372 ? -18.525 1.641 -19.317 1.00 33.39 362 GLY A CA 1
ATOM 2162 C C . GLY A 1 372 ? -17.232 2.334 -19.604 1.00 35.19 362 GLY A C 1
ATOM 2163 O O . GLY A 1 372 ? -16.413 2.477 -18.724 1.00 33.84 362 GLY A O 1
ATOM 2164 N N . GLY A 1 373 ? -17.044 2.759 -20.838 1.00 31.23 363 GLY A N 1
ATOM 2165 C CA . GLY A 1 373 ? -15.841 3.417 -21.219 1.00 31.47 363 GLY A CA 1
ATOM 2166 C C . GLY A 1 373 ? -14.770 2.545 -21.775 1.00 32.16 363 GLY A C 1
ATOM 2167 O O . GLY A 1 373 ? -15.026 1.463 -22.267 1.00 33.28 363 GLY A O 1
ATOM 2168 N N . PRO A 1 374 ? -13.544 3.020 -21.697 1.00 29.77 364 PRO A N 1
ATOM 2169 C CA . PRO A 1 374 ? -12.427 2.223 -22.153 1.00 28.67 364 PRO A CA 1
ATOM 2170 C C . PRO A 1 374 ? -12.164 0.952 -21.370 1.00 30.29 364 PRO A C 1
ATOM 2171 O O . PRO A 1 374 ? -12.083 0.988 -20.162 1.00 34.28 364 PRO A O 1
ATOM 2175 N N . GLY A 1 375 ? -12.039 -0.176 -22.043 1.00 28.86 365 GLY A N 1
ATOM 2176 C CA . GLY A 1 375 ? -11.663 -1.415 -21.374 1.00 30.52 365 GLY A CA 1
ATOM 2177 C C . GLY A 1 375 ? -12.632 -2.186 -20.554 1.00 32.57 365 GLY A C 1
ATOM 2178 O O . GLY A 1 375 ? -12.213 -2.925 -19.701 1.00 34.39 365 GLY A O 1
ATOM 2179 N N . VAL A 1 376 ? -13.920 -2.018 -20.797 1.00 29.52 366 VAL A N 1
ATOM 2180 C CA . VAL A 1 376 ? -14.950 -2.650 -19.997 1.00 30.32 366 VAL A CA 1
ATOM 2181 C C . VAL A 1 376 ? -15.952 -3.391 -20.846 1.00 33.10 366 VAL A C 1
ATOM 2182 O O . VAL A 1 376 ? -16.332 -2.911 -21.899 1.00 27.44 366 VAL A O 1
ATOM 2186 N N . ARG A 1 377 ? -16.368 -4.574 -20.406 1.00 32.72 367 ARG A N 1
ATOM 2187 C CA . ARG A 1 377 ? -17.394 -5.325 -21.087 1.00 22.03 367 ARG A CA 1
ATOM 2188 C C . ARG A 1 377 ? -18.313 -5.771 -20.020 1.00 24.56 367 ARG A C 1
ATOM 2189 O O . ARG A 1 377 ? -17.900 -6.326 -19.031 1.00 25.17 367 ARG A O 1
ATOM 2197 N N . VAL A 1 378 ? -19.579 -5.482 -20.200 1.00 27.03 368 VAL A N 1
ATOM 2198 C CA . VAL A 1 378 ? -20.565 -5.890 -19.240 1.00 28.84 368 VAL A CA 1
ATOM 2199 C C . VAL A 1 378 ? -21.510 -6.874 -19.853 1.00 25.85 368 VAL A C 1
ATOM 2200 O O . VAL A 1 378 ? -22.183 -6.574 -20.817 1.00 30.76 368 VAL A O 1
ATOM 2204 N N . ASP A 1 379 ? -21.543 -8.068 -19.300 1.00 26.46 369 ASP A N 1
ATOM 2205 C CA . ASP A 1 379 ? -22.438 -9.084 -19.762 1.00 26.47 369 ASP A CA 1
ATOM 2206 C C . ASP A 1 379 ? -23.444 -9.304 -18.662 1.00 25.42 369 ASP A C 1
ATOM 2207 O O . ASP A 1 379 ? -23.128 -9.894 -17.654 1.00 26.96 369 ASP A O 1
ATOM 2212 N N . SER A 1 380 ? -24.651 -8.799 -18.826 1.00 23.39 370 SER A N 1
ATOM 2213 C CA . SER A 1 380 ? -25.662 -8.901 -17.793 1.00 27.69 370 SER A CA 1
ATOM 2214 C C . SER A 1 380 ? -27.062 -8.868 -18.339 1.00 33.51 370 SER A C 1
ATOM 2215 O O . SER A 1 380 ? -27.272 -8.484 -19.469 1.00 38.74 370 SER A O 1
ATOM 2218 N N . HIS A 1 381 ? -28.034 -9.248 -17.530 1.00 32.41 371 HIS A N 1
ATOM 2219 C CA . HIS A 1 381 ? -29.426 -9.249 -17.924 1.00 31.70 371 HIS A CA 1
ATOM 2220 C C . HIS A 1 381 ? -30.168 -8.278 -17.077 1.00 37.54 371 HIS A C 1
ATOM 2221 O O . HIS A 1 381 ? -31.390 -8.245 -17.084 1.00 37.61 371 HIS A O 1
ATOM 2228 N N . LEU A 1 382 ? -29.435 -7.469 -16.346 1.00 30.00 372 LEU A N 1
ATOM 2229 C CA . LEU A 1 382 ? -30.059 -6.564 -15.438 1.00 30.00 372 LEU A CA 1
ATOM 2230 C C . LEU A 1 382 ? -30.546 -5.313 -16.066 1.00 30.00 372 LEU A C 1
ATOM 2231 O O . LEU A 1 382 ? -30.079 -4.920 -17.119 1.00 30.00 372 LEU A O 1
ATOM 2236 N N . TYR A 1 383 ? -31.502 -4.688 -15.404 1.00 32.51 373 TYR A N 1
ATOM 2237 C CA . TYR A 1 383 ? -32.054 -3.457 -15.870 1.00 34.49 373 TYR A CA 1
ATOM 2238 C C . TYR A 1 383 ? -32.636 -2.822 -14.643 1.00 41.11 373 TYR A C 1
ATOM 2239 O O . TYR A 1 383 ? -32.804 -3.477 -13.631 1.00 37.17 373 TYR A O 1
ATOM 2248 N N . SER A 1 384 ? -32.922 -1.533 -14.721 1.00 44.03 374 SER A N 1
ATOM 2249 C CA . SER A 1 384 ? -33.512 -0.837 -13.610 1.00 39.76 374 SER A CA 1
ATOM 2250 C C . SER A 1 384 ? -34.978 -1.140 -13.547 1.00 34.58 374 SER A C 1
ATOM 2251 O O . SER A 1 384 ? -35.716 -0.779 -14.432 1.00 40.14 374 SER A O 1
ATOM 2254 N N . GLY A 1 385 ? -35.405 -1.814 -12.497 1.00 34.27 375 GLY A N 1
ATOM 2255 C CA . GLY A 1 385 ? -36.793 -2.150 -12.340 1.00 40.34 375 GLY A CA 1
ATOM 2256 C C . GLY A 1 385 ? -36.913 -3.630 -12.311 1.00 39.32 375 GLY A C 1
ATOM 2257 O O . GLY A 1 385 ? -38.001 -4.155 -12.447 1.00 42.16 375 GLY A O 1
ATOM 2258 N N . TYR A 1 386 ? -35.801 -4.307 -12.116 1.00 38.14 376 TYR A N 1
ATOM 2259 C CA . TYR A 1 386 ? -35.783 -5.737 -12.140 1.00 39.64 376 TYR A CA 1
ATOM 2260 C C . TYR A 1 386 ? -35.879 -6.324 -10.805 1.00 37.76 376 TYR A C 1
ATOM 2261 O O . TYR A 1 386 ? -35.064 -6.044 -9.975 1.00 36.05 376 TYR A O 1
ATOM 2270 N N . THR A 1 387 ? -36.889 -7.146 -10.579 1.00 40.55 377 THR A N 1
ATOM 2271 C CA . THR A 1 387 ? -36.986 -7.866 -9.334 1.00 43.47 377 THR A CA 1
ATOM 2272 C C . THR A 1 387 ? -36.401 -9.213 -9.653 1.00 40.89 377 THR A C 1
ATOM 2273 O O . THR A 1 387 ? -36.967 -9.989 -10.404 1.00 38.51 377 THR A O 1
ATOM 2277 N N . PRO A 1 388 ? -35.225 -9.474 -9.106 1.00 39.02 378 PRO A N 1
ATOM 2278 C CA . PRO A 1 388 ? -34.566 -10.715 -9.418 1.00 38.21 378 PRO A CA 1
ATOM 2279 C C . PRO A 1 388 ? -35.224 -11.942 -8.828 1.00 39.40 378 PRO A C 1
ATOM 2280 O O . PRO A 1 388 ? -35.556 -11.995 -7.657 1.00 41.92 378 PRO A O 1
ATOM 2284 N N . PRO A 1 389 ? -35.417 -12.952 -9.648 1.00 40.97 379 PRO A N 1
ATOM 2285 C CA . PRO A 1 389 ? -35.957 -14.193 -9.127 1.00 38.88 379 PRO A CA 1
ATOM 2286 C C . PRO A 1 389 ? -34.884 -14.937 -8.391 1.00 45.42 379 PRO A C 1
ATOM 2287 O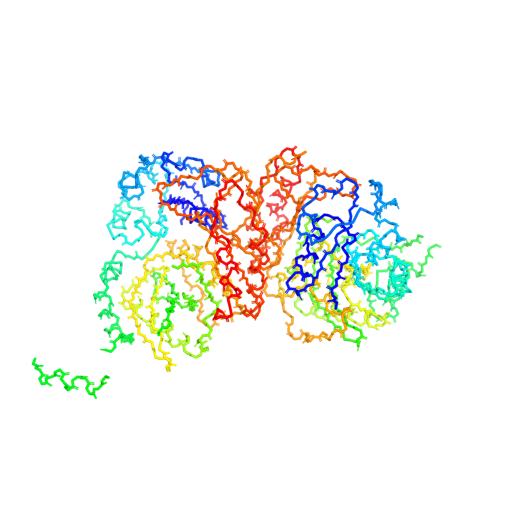 O . PRO A 1 389 ? -33.767 -15.013 -8.870 1.00 54.57 379 PRO A O 1
ATOM 2291 N N . GLY A 1 390 ? -35.192 -15.519 -7.254 1.00 46.68 380 GLY A N 1
ATOM 2292 C CA . GLY A 1 390 ? -34.150 -16.174 -6.504 1.00 55.95 380 GLY A CA 1
ATOM 2293 C C . GLY A 1 390 ? -34.201 -17.654 -6.689 1.00 53.67 380 GLY A C 1
ATOM 2294 O O . GLY A 1 390 ? -33.515 -18.402 -6.003 1.00 58.01 380 GLY A O 1
ATOM 2295 N N . THR A 1 391 ? -34.982 -18.086 -7.649 1.00 48.36 381 THR A N 1
ATOM 2296 C CA . THR A 1 391 ? -35.181 -19.483 -7.841 1.00 47.95 381 THR A CA 1
ATOM 2297 C C . THR A 1 391 ? -34.037 -20.207 -8.479 1.00 48.80 381 THR A C 1
ATOM 2298 O O . THR A 1 391 ? -34.031 -21.428 -8.498 1.00 49.16 381 THR A O 1
ATOM 2302 N N . TYR A 1 392 ? -33.062 -19.475 -8.970 1.00 52.72 382 TYR A N 1
ATOM 2303 C CA . TYR A 1 392 ? -32.008 -20.139 -9.720 1.00 55.29 382 TYR A CA 1
ATOM 2304 C C . TYR A 1 392 ? -30.596 -19.786 -9.340 1.00 54.03 382 TYR A C 1
ATOM 2305 O O . TYR A 1 392 ? -29.867 -20.630 -8.840 1.00 48.46 382 TYR A O 1
ATOM 2314 N N . ASP A 1 393 ? -30.195 -18.552 -9.583 1.00 55.88 383 ASP A N 1
ATOM 2315 C CA . ASP A 1 393 ? -28.866 -18.156 -9.154 1.00 48.95 383 ASP A CA 1
ATOM 2316 C C . ASP A 1 393 ? -28.609 -16.926 -8.355 1.00 48.02 383 ASP A C 1
ATOM 2317 O O . ASP A 1 393 ? -29.520 -16.270 -7.887 1.00 57.21 383 ASP A O 1
ATOM 2322 N N . SER A 1 394 ? -27.344 -16.624 -8.194 1.00 47.22 384 SER A N 1
ATOM 2323 C CA . SER A 1 394 ? -26.899 -15.465 -7.516 1.00 45.13 384 SER A CA 1
ATOM 2324 C C . SER A 1 394 ? -26.455 -14.355 -8.475 1.00 44.12 384 SER A C 1
ATOM 2325 O O . SER A 1 394 ? -26.608 -13.180 -8.273 1.00 47.37 384 SER A O 1
ATOM 2328 N N . LEU A 1 395 ? -25.965 -14.831 -9.599 1.00 38.61 385 LEU A N 1
ATOM 2329 C CA . LEU A 1 395 ? -25.529 -13.961 -10.646 1.00 36.57 385 LEU A CA 1
ATOM 2330 C C . LEU A 1 395 ? -26.363 -12.845 -11.155 1.00 35.99 385 LEU A C 1
ATOM 2331 O O . LEU A 1 395 ? -27.480 -13.043 -11.603 1.00 29.42 385 LEU A O 1
ATOM 2336 N N . LEU A 1 396 ? -25.793 -11.658 -11.105 1.00 35.13 386 LEU A N 1
ATOM 2337 C CA . LEU A 1 396 ? -26.482 -10.497 -11.579 1.00 43.19 386 LEU A CA 1
ATOM 2338 C C . LEU A 1 396 ? -25.755 -9.897 -12.775 1.00 41.10 386 LEU A C 1
ATOM 2339 O O . LEU A 1 396 ? -26.366 -9.648 -13.790 1.00 37.64 386 LEU A O 1
ATOM 2344 N N . ALA A 1 397 ? -24.449 -9.703 -12.666 1.00 39.99 387 ALA A N 1
ATOM 2345 C CA . ALA A 1 397 ? -23.650 -9.135 -13.748 1.00 34.52 387 ALA A CA 1
ATOM 2346 C C . ALA A 1 397 ? -22.245 -9.659 -13.849 1.00 34.14 387 ALA A C 1
ATOM 2347 O O . ALA A 1 397 ? -21.713 -10.167 -12.897 1.00 32.00 387 ALA A O 1
ATOM 2349 N N . LYS A 1 398 ? -21.643 -9.529 -15.016 1.00 32.87 388 LYS A N 1
ATOM 2350 C CA . LYS A 1 398 ? -20.261 -9.939 -15.212 1.00 35.07 388 LYS A CA 1
ATOM 2351 C C . LYS A 1 398 ? -19.459 -8.871 -15.897 1.00 30.50 388 LYS A C 1
ATOM 2352 O O . LYS A 1 398 ? -19.595 -8.668 -17.076 1.00 26.49 388 LYS A O 1
ATOM 2358 N N . ILE A 1 399 ? -18.608 -8.199 -15.143 1.00 33.22 389 ILE A N 1
ATOM 2359 C CA . ILE A 1 399 ? -17.766 -7.140 -15.677 1.00 33.62 389 ILE A CA 1
ATOM 2360 C C . ILE A 1 399 ? -16.428 -7.726 -16.016 1.00 36.58 389 ILE A C 1
ATOM 2361 O O . ILE A 1 399 ? -15.864 -8.444 -15.233 1.00 35.41 389 ILE A O 1
ATOM 2366 N N . ILE A 1 400 ? -15.945 -7.459 -17.215 1.00 34.59 390 ILE A N 1
ATOM 2367 C CA . ILE A 1 400 ? -14.708 -8.032 -17.678 1.00 32.30 390 ILE A CA 1
ATOM 2368 C C . ILE A 1 400 ? -13.853 -6.900 -18.136 1.00 33.96 390 ILE A C 1
ATOM 2369 O O . ILE A 1 400 ? -14.163 -6.239 -19.097 1.00 34.73 390 ILE A O 1
ATOM 2374 N N . THR A 1 401 ? -12.761 -6.683 -17.439 1.00 30.64 391 THR A N 1
ATOM 2375 C CA . THR A 1 401 ? -11.870 -5.624 -17.794 1.00 32.47 391 THR A CA 1
ATOM 2376 C C . THR A 1 401 ? -10.583 -6.095 -18.403 1.00 33.25 391 THR A C 1
ATOM 2377 O O . THR A 1 401 ? -9.987 -7.028 -17.935 1.00 39.24 391 THR A O 1
ATOM 2381 N N . PHE A 1 402 ? -10.162 -5.427 -19.458 1.00 32.85 392 PHE A N 1
ATOM 2382 C CA . PHE A 1 402 ? -8.936 -5.761 -20.117 1.00 28.79 392 PHE A CA 1
ATOM 2383 C C . PHE A 1 402 ? -7.916 -4.664 -20.082 1.00 29.67 392 PHE A C 1
ATOM 2384 O O . PHE A 1 402 ? -8.187 -3.571 -19.652 1.00 34.88 392 PHE A O 1
ATOM 2392 N N . GLY A 1 403 ? -6.718 -4.986 -20.509 1.00 36.90 393 GLY A N 1
ATOM 2393 C CA . GLY A 1 403 ? -5.650 -4.028 -20.523 1.00 33.28 393 GLY A CA 1
ATOM 2394 C C . GLY A 1 403 ? -4.466 -4.655 -21.188 1.00 31.59 393 GLY A C 1
ATOM 2395 O O . GLY A 1 403 ? -4.558 -5.744 -21.652 1.00 39.23 393 GLY A O 1
ATOM 2396 N N . ASP A 1 404 ? -3.350 -3.964 -21.231 1.00 30.84 394 ASP A N 1
ATOM 2397 C CA . ASP A 1 404 ? -2.182 -4.466 -21.916 1.00 34.43 394 ASP A CA 1
ATOM 2398 C C . ASP A 1 404 ? -1.265 -5.024 -20.888 1.00 29.12 394 ASP A C 1
ATOM 2399 O O . ASP A 1 404 ? -0.318 -5.706 -21.215 1.00 31.60 394 ASP A O 1
ATOM 2404 N N . THR A 1 405 ? -1.552 -4.752 -19.630 1.00 31.12 395 THR A N 1
ATOM 2405 C CA . THR A 1 405 ? -0.781 -5.287 -18.535 1.00 30.15 395 THR A CA 1
ATOM 2406 C C . THR A 1 405 ? -1.820 -5.853 -17.580 1.00 29.00 395 THR A C 1
ATOM 2407 O O . THR A 1 405 ? -2.994 -5.601 -17.748 1.00 29.86 395 THR A O 1
ATOM 2411 N N . ARG A 1 406 ? -1.403 -6.620 -16.581 1.00 29.54 396 ARG A N 1
ATOM 2412 C CA . ARG A 1 406 ? -2.314 -7.207 -15.610 1.00 30.96 396 ARG A CA 1
ATOM 2413 C C . ARG A 1 406 ? -2.786 -6.189 -14.666 1.00 29.88 396 ARG A C 1
ATOM 2414 O O . ARG A 1 406 ? -3.928 -6.192 -14.262 1.00 29.12 396 ARG A O 1
ATOM 2422 N N . ASP A 1 407 ? -1.905 -5.276 -14.328 1.00 30.39 397 ASP A N 1
ATOM 2423 C CA . ASP A 1 407 ? -2.264 -4.211 -13.434 1.00 34.38 397 ASP A CA 1
ATOM 2424 C C . ASP A 1 407 ? -3.118 -3.163 -14.099 1.00 37.24 397 ASP A C 1
ATOM 2425 O O . ASP A 1 407 ? -3.889 -2.516 -13.440 1.00 36.34 397 ASP A O 1
ATOM 2430 N N . GLU A 1 408 ? -3.030 -3.008 -15.405 1.00 27.44 398 GLU A N 1
ATOM 2431 C CA . GLU A 1 408 ? -3.909 -2.108 -16.108 1.00 25.62 398 GLU A CA 1
ATOM 2432 C C . GLU A 1 408 ? -5.305 -2.600 -16.003 1.00 33.58 398 GLU A C 1
ATOM 2433 O O . GLU A 1 408 ? -6.207 -1.840 -15.730 1.00 38.20 398 GLU A O 1
ATOM 2439 N N . ALA A 1 409 ? -5.500 -3.888 -16.163 1.00 30.93 399 ALA A N 1
ATOM 2440 C CA . ALA A 1 409 ? -6.799 -4.487 -16.088 1.00 32.83 399 ALA A CA 1
ATOM 2441 C C . ALA A 1 409 ? -7.358 -4.515 -14.723 1.00 32.77 399 ALA A C 1
ATOM 2442 O O . ALA A 1 409 ? -8.554 -4.492 -14.551 1.00 34.16 399 ALA A O 1
ATOM 2444 N N . LEU A 1 410 ? -6.505 -4.584 -13.734 1.00 28.82 400 LEU A N 1
ATOM 2445 C CA . LEU A 1 410 ? -6.956 -4.676 -12.380 1.00 28.36 400 LEU A CA 1
ATOM 2446 C C . LEU A 1 410 ? -7.361 -3.326 -11.917 1.00 34.18 400 LEU A C 1
ATOM 2447 O O . LEU A 1 410 ? -8.211 -3.190 -11.059 1.00 35.25 400 LEU A O 1
ATOM 2452 N N . ASN A 1 411 ? -6.760 -2.309 -12.489 1.00 34.05 401 ASN A N 1
ATOM 2453 C CA . ASN A 1 411 ? -7.091 -0.958 -12.138 1.00 32.99 401 ASN A CA 1
ATOM 2454 C C . ASN A 1 411 ? -8.314 -0.470 -12.879 1.00 35.48 401 ASN A C 1
ATOM 2455 O O . ASN A 1 411 ? -8.998 0.429 -12.419 1.00 40.21 401 ASN A O 1
ATOM 2460 N N . ARG A 1 412 ? -8.618 -1.053 -14.024 1.00 36.42 402 ARG A N 1
ATOM 2461 C CA . ARG A 1 412 ? -9.819 -0.697 -14.739 1.00 35.44 402 ARG A CA 1
ATOM 2462 C C . ARG A 1 412 ? -11.026 -1.343 -14.149 1.00 35.44 402 ARG A C 1
ATOM 2463 O O . ARG A 1 412 ? -12.125 -0.866 -14.339 1.00 40.93 402 ARG A O 1
ATOM 2471 N N . MET A 1 413 ? -10.835 -2.418 -13.408 1.00 28.98 403 MET A N 1
ATOM 2472 C CA . MET A 1 413 ? -11.925 -3.072 -12.729 1.00 34.53 403 MET A CA 1
ATOM 2473 C C . MET A 1 413 ? -12.220 -2.328 -11.490 1.00 39.64 403 MET A C 1
ATOM 2474 O O . MET A 1 413 ? -13.340 -2.263 -11.056 1.00 43.43 403 MET A O 1
ATOM 2479 N N . ARG A 1 414 ? -11.196 -1.735 -10.927 1.00 33.72 404 ARG A N 1
ATOM 2480 C CA . ARG A 1 414 ? -11.346 -0.961 -9.741 1.00 34.11 404 ARG A CA 1
ATOM 2481 C C . ARG A 1 414 ? -12.350 0.064 -10.078 1.00 37.27 404 ARG A C 1
ATOM 2482 O O . ARG A 1 414 ? -13.305 0.252 -9.361 1.00 37.22 404 ARG A O 1
ATOM 2490 N N . ARG A 1 415 ? -12.149 0.740 -11.185 1.00 34.58 405 ARG A N 1
ATOM 2491 C CA . ARG A 1 415 ? -13.026 1.810 -11.580 1.00 37.23 405 ARG A CA 1
ATOM 2492 C C . ARG A 1 415 ? -14.384 1.333 -11.887 1.00 36.57 405 ARG A C 1
ATOM 2493 O O . ARG A 1 415 ? -15.340 1.854 -11.370 1.00 31.43 405 ARG A O 1
ATOM 2501 N N . ALA A 1 416 ? -14.480 0.297 -12.685 1.00 33.79 406 ALA A N 1
ATOM 2502 C CA . ALA A 1 416 ? -15.753 -0.241 -13.087 1.00 35.92 406 ALA A CA 1
ATOM 2503 C C . ALA A 1 416 ? -16.586 -0.905 -12.033 1.00 35.96 406 ALA A C 1
ATOM 2504 O O . ALA A 1 416 ? -17.742 -1.190 -12.249 1.00 31.42 406 ALA A O 1
ATOM 2506 N N . LEU A 1 417 ? -16.001 -1.170 -10.891 1.00 34.48 407 LEU A N 1
ATOM 2507 C CA . LEU A 1 417 ? -16.732 -1.760 -9.817 1.00 30.40 407 LEU A CA 1
ATOM 2508 C C . LEU A 1 417 ? -17.141 -0.669 -8.886 1.00 37.14 407 LEU A C 1
ATOM 2509 O O . LEU A 1 417 ? -18.026 -0.836 -8.086 1.00 40.11 407 LEU A O 1
ATOM 2514 N N . ASN A 1 418 ? -16.530 0.490 -9.006 1.00 37.36 408 ASN A N 1
ATOM 2515 C CA . ASN A 1 418 ? -16.967 1.623 -8.217 1.00 34.95 408 ASN A CA 1
ATOM 2516 C C . ASN A 1 418 ? -17.903 2.460 -9.074 1.00 34.13 408 ASN A C 1
ATOM 2517 O O . ASN A 1 418 ? -18.428 3.444 -8.613 1.00 37.59 408 ASN A O 1
ATOM 2522 N N . GLU A 1 419 ? -18.192 2.023 -10.286 1.00 33.66 409 GLU A N 1
ATOM 2523 C CA . GLU A 1 419 ? -19.112 2.706 -11.170 1.00 31.40 409 GLU A CA 1
ATOM 2524 C C . GLU A 1 419 ? -20.357 1.912 -11.381 1.00 34.46 409 GLU A C 1
ATOM 2525 O O . GLU A 1 419 ? -21.349 2.442 -11.826 1.00 38.57 409 GLU A O 1
ATOM 2531 N N . CYS A 1 420 ? -20.301 0.623 -11.131 1.00 33.40 410 CYS A N 1
ATOM 2532 C CA . CYS A 1 420 ? -21.448 -0.212 -11.352 1.00 34.19 410 CYS A CA 1
ATOM 2533 C C . CYS A 1 420 ? -22.389 0.095 -10.275 1.00 41.03 410 CYS A C 1
ATOM 2534 O O . CYS A 1 420 ? -22.097 -0.129 -9.113 1.00 47.34 410 CYS A O 1
ATOM 2537 N N . VAL A 1 421 ? -23.540 0.673 -10.601 1.00 34.24 411 VAL A N 1
ATOM 2538 C CA . VAL A 1 421 ? -24.482 1.062 -9.548 1.00 38.78 411 VAL A CA 1
ATOM 2539 C C . VAL A 1 421 ? -25.671 0.129 -9.505 1.00 37.35 411 VAL A C 1
ATOM 2540 O O . VAL A 1 421 ? -26.709 0.435 -10.073 1.00 35.11 411 VAL A O 1
ATOM 2544 N N . ILE A 1 422 ? -25.522 -1.014 -8.846 1.00 35.93 412 ILE A N 1
ATOM 2545 C CA . ILE A 1 422 ? -26.650 -1.923 -8.683 1.00 39.54 412 ILE A CA 1
ATOM 2546 C C . ILE A 1 422 ? -27.306 -1.562 -7.367 1.00 45.06 412 ILE A C 1
ATOM 2547 O O . ILE A 1 422 ? -26.883 -2.029 -6.309 1.00 48.71 412 ILE A O 1
ATOM 2552 N N . THR A 1 423 ? -28.332 -0.724 -7.416 1.00 43.83 413 THR A N 1
ATOM 2553 C CA . THR A 1 423 ? -28.952 -0.256 -6.183 1.00 36.98 413 THR A CA 1
ATOM 2554 C C . THR A 1 423 ? -30.230 -0.994 -5.831 1.00 38.49 413 THR A C 1
ATOM 2555 O O . THR A 1 423 ? -30.921 -1.494 -6.711 1.00 44.70 413 THR A O 1
ATOM 2559 N N . GLY A 1 424 ? -30.544 -1.061 -4.542 1.00 44.26 414 GLY A N 1
ATOM 2560 C CA . GLY A 1 424 ? -31.746 -1.743 -4.102 1.00 48.67 414 GLY A CA 1
ATOM 2561 C C . GLY A 1 424 ? -31.448 -3.156 -3.662 1.00 59.28 414 GLY A C 1
ATOM 2562 O O . GLY A 1 424 ? -32.298 -3.795 -3.039 1.00 63.65 414 GLY A O 1
ATOM 2563 N N . ILE A 1 425 ? -30.252 -3.650 -3.974 1.00 55.76 415 ILE A N 1
ATOM 2564 C CA . ILE A 1 425 ? -29.874 -4.969 -3.599 1.00 52.03 415 ILE A CA 1
ATOM 2565 C C . ILE A 1 425 ? -28.409 -4.917 -3.211 1.00 49.61 415 ILE A C 1
ATOM 2566 O O . ILE A 1 425 ? -27.690 -4.009 -3.616 1.00 46.95 415 ILE A O 1
ATOM 2571 N N . LYS A 1 426 ? -27.975 -5.854 -2.385 1.00 45.17 416 LYS A N 1
ATOM 2572 C CA . LYS A 1 426 ? -26.624 -5.885 -1.908 1.00 49.22 416 LYS A CA 1
ATOM 2573 C C . LYS A 1 426 ? -25.969 -6.764 -2.881 1.00 59.13 416 LYS A C 1
ATOM 2574 O O . LYS A 1 426 ? -26.575 -7.719 -3.331 1.00 61.80 416 LYS A O 1
ATOM 2576 N N . THR A 1 427 ? -24.725 -6.484 -3.210 1.00 50.51 417 THR A N 1
ATOM 2577 C CA . THR A 1 427 ? -24.067 -7.241 -4.227 1.00 42.58 417 THR A CA 1
ATOM 2578 C C . THR A 1 427 ? -22.711 -7.708 -3.802 1.00 40.62 417 THR A C 1
ATOM 2579 O O . THR A 1 427 ? -22.300 -7.426 -2.696 1.00 38.77 417 THR A O 1
ATOM 2583 N N . THR A 1 428 ? -22.036 -8.477 -4.643 1.00 44.42 418 THR A N 1
ATOM 2584 C CA . THR A 1 428 ? -20.672 -8.922 -4.355 1.00 40.55 418 THR A CA 1
ATOM 2585 C C . THR A 1 428 ? -19.574 -7.970 -4.806 1.00 39.93 418 THR A C 1
ATOM 2586 O O . THR A 1 428 ? -18.403 -8.259 -4.681 1.00 43.41 418 THR A O 1
ATOM 2590 N N . ILE A 1 429 ? -19.950 -6.804 -5.288 1.00 35.22 419 ILE A N 1
ATOM 2591 C CA . ILE A 1 429 ? -18.979 -5.812 -5.684 1.00 38.08 419 ILE A CA 1
ATOM 2592 C C . ILE A 1 429 ? -18.082 -5.382 -4.544 1.00 39.67 419 ILE A C 1
ATOM 2593 O O . ILE A 1 429 ? -16.888 -5.253 -4.734 1.00 40.70 419 ILE A O 1
ATOM 2598 N N . PRO A 1 430 ? -18.629 -5.185 -3.340 1.00 39.74 420 PRO A N 1
ATOM 2599 C CA . PRO A 1 430 ? -17.695 -4.763 -2.308 1.00 34.73 420 PRO A CA 1
ATOM 2600 C C . PRO A 1 430 ? -16.574 -5.735 -2.021 1.00 36.96 420 PRO A C 1
ATOM 2601 O O . PRO A 1 430 ? -15.465 -5.299 -1.766 1.00 39.79 420 PRO A O 1
ATOM 2605 N N . PHE A 1 431 ? -16.851 -7.025 -2.017 1.00 41.17 421 PHE A N 1
ATOM 2606 C CA . PHE A 1 431 ? -15.824 -8.027 -1.811 1.00 41.24 421 PHE A CA 1
ATOM 2607 C C . PHE A 1 431 ? -14.809 -8.064 -2.902 1.00 42.09 421 PHE A C 1
ATOM 2608 O O . PHE A 1 431 ? -13.624 -8.161 -2.649 1.00 45.79 421 PHE A O 1
ATOM 2616 N N . GLN A 1 432 ? -15.261 -7.983 -4.128 1.00 36.41 422 GLN A N 1
ATOM 2617 C CA . GLN A 1 432 ? -14.358 -8.081 -5.244 1.00 38.39 422 GLN A CA 1
ATOM 2618 C C . GLN A 1 432 ? -13.382 -6.948 -5.278 1.00 40.73 422 GLN A C 1
ATOM 2619 O O . GLN A 1 432 ? -12.256 -7.120 -5.700 1.00 36.94 422 GLN A O 1
ATOM 2625 N N . LEU A 1 433 ? -13.813 -5.777 -4.855 1.00 41.13 423 LEU A N 1
ATOM 2626 C CA . LEU A 1 433 ? -12.939 -4.630 -4.782 1.00 41.11 423 LEU A CA 1
ATOM 2627 C C . LEU A 1 433 ? -11.838 -4.866 -3.793 1.00 43.41 423 LEU A C 1
ATOM 2628 O O . LEU A 1 433 ? -10.722 -4.411 -3.983 1.00 43.50 423 LEU A O 1
ATOM 2633 N N . ALA A 1 434 ? -12.145 -5.524 -2.699 1.00 33.99 424 ALA A N 1
ATOM 2634 C CA . ALA A 1 434 ? -11.112 -5.883 -1.769 1.00 32.32 424 ALA A CA 1
ATOM 2635 C C . ALA A 1 434 ? -10.126 -6.857 -2.367 1.00 41.91 424 ALA A C 1
ATOM 2636 O O . ALA A 1 434 ? -8.940 -6.741 -2.149 1.00 44.34 424 ALA A O 1
ATOM 2638 N N . LEU A 1 435 ? -10.613 -7.842 -3.103 1.00 38.81 425 LEU A N 1
ATOM 2639 C CA . LEU A 1 435 ? -9.741 -8.847 -3.680 1.00 35.52 425 LEU A CA 1
ATOM 2640 C C . LEU A 1 435 ? -8.794 -8.281 -4.686 1.00 37.18 425 LEU A C 1
ATOM 2641 O O . LEU A 1 435 ? -7.653 -8.661 -4.733 1.00 40.33 425 LEU A O 1
ATOM 2646 N N . ILE A 1 436 ? -9.253 -7.369 -5.515 1.00 37.29 426 ILE A N 1
ATOM 2647 C CA . ILE A 1 436 ? -8.400 -6.864 -6.557 1.00 39.25 426 ILE A CA 1
ATOM 2648 C C . ILE A 1 436 ? -7.232 -6.146 -5.968 1.00 39.33 426 ILE A C 1
ATOM 2649 O O . ILE A 1 436 ? -6.141 -6.187 -6.507 1.00 43.94 426 ILE A O 1
ATOM 2654 N N . ASP A 1 437 ? -7.455 -5.465 -4.867 1.00 39.25 427 ASP A N 1
ATOM 2655 C CA . ASP A 1 437 ? -6.399 -4.721 -4.226 1.00 42.00 427 ASP A CA 1
ATOM 2656 C C . ASP A 1 437 ? -5.799 -5.465 -3.073 1.00 42.60 427 ASP A C 1
ATOM 2657 O O . ASP A 1 437 ? -5.090 -4.883 -2.280 1.00 41.47 427 ASP A O 1
ATOM 2662 N N . ASP A 1 438 ? -6.115 -6.736 -2.936 1.00 41.31 428 ASP A N 1
ATOM 2663 C CA . ASP A 1 438 ? -5.480 -7.548 -1.924 1.00 41.15 428 ASP A CA 1
ATOM 2664 C C . ASP A 1 438 ? -4.074 -7.542 -2.401 1.00 45.76 428 ASP A C 1
ATOM 2665 O O . ASP A 1 438 ? -3.820 -7.705 -3.580 1.00 49.55 428 ASP A O 1
ATOM 2670 N N . PRO A 1 439 ? -3.141 -7.353 -1.490 1.00 42.58 429 PRO A N 1
ATOM 2671 C CA . PRO A 1 439 ? -1.748 -7.410 -1.876 1.00 40.39 429 PRO A CA 1
ATOM 2672 C C . PRO A 1 439 ? -1.355 -8.748 -2.435 1.00 38.39 429 PRO A C 1
ATOM 2673 O O . PRO A 1 439 ? -0.515 -8.802 -3.317 1.00 33.07 429 PRO A O 1
ATOM 2677 N N . GLU A 1 440 ? -1.951 -9.813 -1.932 1.00 39.65 430 GLU A N 1
ATOM 2678 C CA . GLU A 1 440 ? -1.628 -11.170 -2.353 1.00 44.39 430 GLU A CA 1
ATOM 2679 C C . GLU A 1 440 ? -2.197 -11.467 -3.728 1.00 46.21 430 GLU A C 1
ATOM 2680 O O . GLU A 1 440 ? -1.664 -12.314 -4.457 1.00 45.77 430 GLU A O 1
ATOM 2686 N N . PHE A 1 441 ? -3.270 -10.784 -4.101 1.00 39.71 431 PHE A N 1
ATOM 2687 C CA . PHE A 1 441 ? -3.810 -10.954 -5.420 1.00 33.48 431 PHE A CA 1
ATOM 2688 C C . PHE A 1 441 ? -2.941 -10.243 -6.468 1.00 38.93 431 PHE A C 1
ATOM 2689 O O . PHE A 1 441 ? -1.889 -9.657 -6.152 1.00 46.14 431 PHE A O 1
ATOM 2697 N N . ILE B 1 12 ? 1.113 14.644 -12.351 1.00 28.99 2 ILE B N 1
ATOM 2698 C CA . ILE B 1 12 ? -0.158 15.260 -12.073 1.00 29.72 2 ILE B CA 1
ATOM 2699 C C . ILE B 1 12 ? -0.744 14.642 -10.849 1.00 36.06 2 ILE B C 1
ATOM 2700 O O . ILE B 1 12 ? -0.836 13.429 -10.757 1.00 41.22 2 ILE B O 1
ATOM 2705 N N . ARG B 1 13 ? -1.103 15.458 -9.876 1.00 31.35 3 ARG B N 1
ATOM 2706 C CA . ARG B 1 13 ? -1.793 14.964 -8.727 1.00 29.58 3 ARG B CA 1
ATOM 2707 C C . ARG B 1 13 ? -3.290 15.056 -8.924 1.00 33.74 3 ARG B C 1
ATOM 2708 O O . ARG B 1 13 ? -3.988 14.069 -8.840 1.00 38.57 3 ARG B O 1
ATOM 2716 N N . LYS B 1 14 ? -3.775 16.243 -9.250 1.00 33.63 4 LYS B N 1
ATOM 2717 C CA . LYS B 1 14 ? -5.209 16.440 -9.422 1.00 35.63 4 LYS B CA 1
ATOM 2718 C C . LYS B 1 14 ? -5.604 17.259 -10.620 1.00 31.63 4 LYS B C 1
ATOM 2719 O O . LYS B 1 14 ? -5.002 18.261 -10.890 1.00 35.18 4 LYS B O 1
ATOM 2725 N N . VAL B 1 15 ? -6.614 16.805 -11.352 1.00 27.72 5 VAL B N 1
ATOM 2726 C CA . VAL B 1 15 ? -7.101 17.521 -12.512 1.00 29.82 5 VAL B CA 1
ATOM 2727 C C . VAL B 1 15 ? -8.494 18.052 -12.343 1.00 32.64 5 VAL B C 1
ATOM 2728 O O . VAL B 1 15 ? -9.290 17.477 -11.641 1.00 33.89 5 VAL B O 1
ATOM 2732 N N . LEU B 1 16 ? -8.781 19.184 -12.963 1.00 36.33 6 LEU B N 1
ATOM 2733 C CA . LEU B 1 16 ? -10.111 19.716 -12.955 1.00 33.43 6 LEU B CA 1
ATOM 2734 C C . LEU B 1 16 ? -10.688 19.464 -14.303 1.00 32.76 6 LEU B C 1
ATOM 2735 O O . LEU B 1 16 ? -10.081 19.760 -15.309 1.00 35.45 6 LEU B O 1
ATOM 2740 N N . VAL B 1 17 ? -11.876 18.918 -14.321 1.00 31.97 7 VAL B N 1
ATOM 2741 C CA . VAL B 1 17 ? -12.517 18.628 -15.535 1.00 31.40 7 VAL B CA 1
ATOM 2742 C C . VAL B 1 17 ? -13.333 19.867 -15.713 1.00 29.60 7 VAL B C 1
ATOM 2743 O O . VAL B 1 17 ? -14.142 20.201 -14.878 1.00 33.23 7 VAL B O 1
ATOM 2747 N N . ALA B 1 18 ? -13.107 20.553 -16.812 1.00 33.30 8 ALA B N 1
ATOM 2748 C CA . ALA B 1 18 ? -13.745 21.807 -17.074 1.00 33.47 8 ALA B CA 1
ATOM 2749 C C . ALA B 1 18 ? -14.868 21.672 -18.032 1.00 32.46 8 ALA B C 1
ATOM 2750 O O . ALA B 1 18 ? -15.295 22.640 -18.625 1.00 43.55 8 ALA B O 1
ATOM 2752 N N . ASN B 1 19 ? -15.340 20.465 -18.212 1.00 33.45 9 ASN B N 1
ATOM 2753 C CA . ASN B 1 19 ? -16.386 20.214 -19.151 1.00 37.21 9 ASN B CA 1
ATOM 2754 C C . ASN B 1 19 ? -17.511 19.454 -18.506 1.00 35.60 9 ASN B C 1
ATOM 2755 O O . ASN B 1 19 ? -17.402 19.030 -17.369 1.00 30.38 9 ASN B O 1
ATOM 2760 N N . ARG B 1 20 ? -18.619 19.338 -19.217 1.00 35.15 10 ARG B N 1
ATOM 2761 C CA . ARG B 1 20 ? -19.764 18.642 -18.713 1.00 31.19 10 ARG B CA 1
ATOM 2762 C C . ARG B 1 20 ? -20.070 17.518 -19.606 1.00 37.66 10 ARG B C 1
ATOM 2763 O O . ARG B 1 20 ? -19.632 17.483 -20.735 1.00 46.49 10 ARG B O 1
ATOM 2771 N N . GLY B 1 21 ? -20.820 16.563 -19.110 1.00 41.24 11 GLY B N 1
ATOM 2772 C CA . GLY B 1 21 ? -21.267 15.521 -19.979 1.00 39.29 11 GLY B CA 1
ATOM 2773 C C . GLY B 1 21 ? -20.591 14.219 -20.062 1.00 42.45 11 GLY B C 1
ATOM 2774 O O . GLY B 1 21 ? -19.975 13.764 -19.125 1.00 47.77 11 GLY B O 1
ATOM 2775 N N . GLU B 1 22 ? -20.764 13.578 -21.189 1.00 41.10 12 GLU B N 1
ATOM 2776 C CA . GLU B 1 22 ? -20.187 12.301 -21.398 1.00 41.69 12 GLU B CA 1
ATOM 2777 C C . GLU B 1 22 ? -18.747 12.498 -21.322 1.00 40.49 12 GLU B C 1
ATOM 2778 O O . GLU B 1 22 ? -18.038 11.675 -20.773 1.00 37.93 12 GLU B O 1
ATOM 2784 N N . ILE B 1 23 ? -18.284 13.604 -21.868 1.00 35.63 13 ILE B N 1
ATOM 2785 C CA . ILE B 1 23 ? -16.877 13.762 -21.957 1.00 38.20 13 ILE B CA 1
ATOM 2786 C C . ILE B 1 23 ? -16.307 13.727 -20.612 1.00 43.63 13 ILE B C 1
ATOM 2787 O O . ILE B 1 23 ? -15.580 12.835 -20.365 1.00 43.91 13 ILE B O 1
ATOM 2792 N N . ALA B 1 24 ? -16.841 14.436 -19.650 1.00 44.34 14 ALA B N 1
ATOM 2793 C CA . ALA B 1 24 ? -16.201 14.537 -18.360 1.00 40.43 14 ALA B CA 1
ATOM 2794 C C . ALA B 1 24 ? -15.970 13.205 -17.711 1.00 42.04 14 ALA B C 1
ATOM 2795 O O . ALA B 1 24 ? -14.967 13.001 -17.060 1.00 32.05 14 ALA B O 1
ATOM 2797 N N . VAL B 1 25 ? -16.909 12.300 -17.859 1.00 39.43 15 VAL B N 1
ATOM 2798 C CA . VAL B 1 25 ? -16.761 10.965 -17.334 1.00 39.43 15 VAL B CA 1
ATOM 2799 C C . VAL B 1 25 ? -15.580 10.277 -17.980 1.00 35.15 15 VAL B C 1
ATOM 2800 O O . VAL B 1 25 ? -14.917 9.523 -17.330 1.00 31.77 15 VAL B O 1
ATOM 2804 N N . ARG B 1 26 ? -15.290 10.562 -19.243 1.00 32.00 16 ARG B N 1
ATOM 2805 C CA . ARG B 1 26 ? -14.132 9.992 -19.917 1.00 29.82 16 ARG B CA 1
ATOM 2806 C C . ARG B 1 26 ? -12.842 10.376 -19.269 1.00 32.54 16 ARG B C 1
ATOM 2807 O O . ARG B 1 26 ? -12.002 9.534 -19.040 1.00 31.39 16 ARG B O 1
ATOM 2815 N N . ILE B 1 27 ? -12.667 11.645 -18.974 1.00 32.25 17 ILE B N 1
ATOM 2816 C CA . ILE B 1 27 ? -11.466 12.150 -18.334 1.00 31.91 17 ILE B CA 1
ATOM 2817 C C . ILE B 1 27 ? -11.343 11.672 -16.916 1.00 30.61 17 ILE B C 1
ATOM 2818 O O . ILE B 1 27 ? -10.273 11.338 -16.485 1.00 30.12 17 ILE B O 1
ATOM 2823 N N . ILE B 1 28 ? -12.429 11.622 -16.185 1.00 25.92 18 ILE B N 1
ATOM 2824 C CA . ILE B 1 28 ? -12.430 11.094 -14.833 1.00 28.31 18 ILE B CA 1
ATOM 2825 C C . ILE B 1 28 ? -12.061 9.644 -14.844 1.00 28.33 18 ILE B C 1
ATOM 2826 O O . ILE B 1 28 ? -11.323 9.179 -14.005 1.00 30.27 18 ILE B O 1
ATOM 2831 N N . ARG B 1 29 ? -12.566 8.916 -15.812 1.00 25.99 19 ARG B N 1
ATOM 2832 C CA . ARG B 1 29 ? -12.266 7.514 -15.938 1.00 30.46 19 ARG B CA 1
ATOM 2833 C C . ARG B 1 29 ? -10.835 7.285 -16.199 1.00 29.79 19 ARG B C 1
ATOM 2834 O O . ARG B 1 29 ? -10.241 6.398 -15.644 1.00 31.05 19 ARG B O 1
ATOM 2842 N N . ALA B 1 30 ? -10.267 8.102 -17.042 1.00 25.27 20 ALA B N 1
ATOM 2843 C CA . ALA B 1 30 ? -8.887 7.978 -17.383 1.00 26.31 20 ALA B CA 1
ATOM 2844 C C . ALA B 1 30 ? -8.011 8.362 -16.264 1.00 28.01 20 ALA B C 1
ATOM 2845 O O . ALA B 1 30 ? -6.992 7.752 -16.027 1.00 31.07 20 ALA B O 1
ATOM 2847 N N . CYS B 1 31 ? -8.389 9.405 -15.574 1.00 23.88 21 CYS B N 1
ATOM 2848 C CA . CYS B 1 31 ? -7.610 9.866 -14.470 1.00 30.44 21 CYS B CA 1
ATOM 2849 C C . CYS B 1 31 ? -7.564 8.821 -13.407 1.00 31.81 21 CYS B C 1
ATOM 2850 O O . CYS B 1 31 ? -6.528 8.553 -12.866 1.00 34.74 21 CYS B O 1
ATOM 2853 N N . GLN B 1 32 ? -8.685 8.200 -13.119 1.00 28.95 22 GLN B N 1
ATOM 2854 C CA . GLN B 1 32 ? -8.774 7.184 -12.090 1.00 31.86 22 GLN B CA 1
ATOM 2855 C C . GLN B 1 32 ? -7.925 5.990 -12.396 1.00 30.95 22 GLN B C 1
ATOM 2856 O O . GLN B 1 32 ? -7.316 5.428 -11.511 1.00 28.88 22 GLN B O 1
ATOM 2862 N N . GLU B 1 33 ? -7.880 5.588 -13.648 1.00 26.87 23 GLU B N 1
ATOM 2863 C CA . GLU B 1 33 ? -7.028 4.490 -14.062 1.00 28.29 23 GLU B CA 1
ATOM 2864 C C . GLU B 1 33 ? -5.565 4.806 -13.867 1.00 34.34 23 GLU B C 1
ATOM 2865 O O . GLU B 1 33 ? -4.760 3.909 -13.708 1.00 27.30 23 GLU B O 1
ATOM 2871 N N . LEU B 1 34 ? -5.205 6.073 -13.949 1.00 37.33 24 LEU B N 1
ATOM 2872 C CA . LEU B 1 34 ? -3.833 6.506 -13.754 1.00 31.66 24 LEU B CA 1
ATOM 2873 C C . LEU B 1 34 ? -3.542 6.990 -12.344 1.00 33.63 24 LEU B C 1
ATOM 2874 O O . LEU B 1 34 ? -2.439 7.412 -12.066 1.00 33.89 24 LEU B O 1
ATOM 2879 N N . GLY B 1 35 ? -4.502 6.881 -11.442 1.00 32.22 25 GLY B N 1
ATOM 2880 C CA . GLY B 1 35 ? -4.315 7.301 -10.063 1.00 29.46 25 GLY B CA 1
ATOM 2881 C C . GLY B 1 35 ? -4.458 8.762 -9.796 1.00 31.89 25 GLY B C 1
ATOM 2882 O O . GLY B 1 35 ? -3.931 9.269 -8.822 1.00 35.17 25 GLY B O 1
ATOM 2883 N N . ILE B 1 36 ? -5.175 9.448 -10.660 1.00 28.09 26 ILE B N 1
ATOM 2884 C CA . ILE B 1 36 ? -5.278 10.872 -10.561 1.00 26.31 26 ILE B CA 1
ATOM 2885 C C . ILE B 1 36 ? -6.591 11.323 -9.995 1.00 36.31 26 ILE B C 1
ATOM 2886 O O . ILE B 1 36 ? -7.633 10.786 -10.319 1.00 33.85 26 ILE B O 1
ATOM 2891 N N . ARG B 1 37 ? -6.523 12.259 -9.068 1.00 34.48 27 ARG B N 1
ATOM 2892 C CA . ARG B 1 37 ? -7.695 12.777 -8.447 1.00 30.60 27 ARG B CA 1
ATOM 2893 C C . ARG B 1 37 ? -8.402 13.733 -9.328 1.00 35.31 27 ARG B C 1
ATOM 2894 O O . ARG B 1 37 ? -7.793 14.499 -10.029 1.00 33.90 27 ARG B O 1
ATOM 2902 N N . THR B 1 38 ? -9.715 13.692 -9.283 1.00 38.42 28 THR B N 1
ATOM 2903 C CA . THR B 1 38 ? -10.528 14.491 -10.153 1.00 32.86 28 THR B CA 1
ATOM 2904 C C . THR B 1 38 ? -11.487 15.416 -9.476 1.00 36.90 28 THR B C 1
ATOM 2905 O O . THR B 1 38 ? -12.196 15.017 -8.577 1.00 31.81 28 THR B O 1
ATOM 2909 N N . 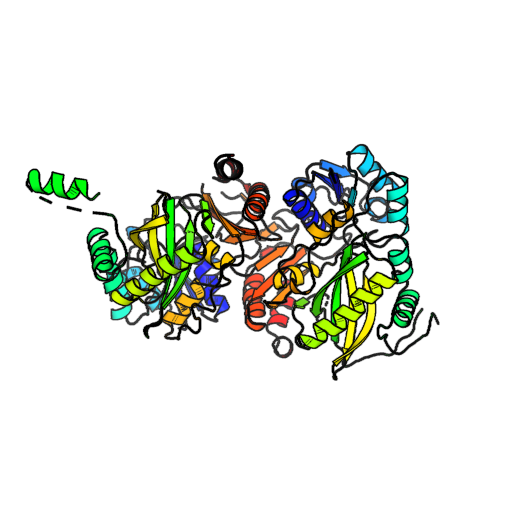VAL B 1 39 ? -11.517 16.674 -9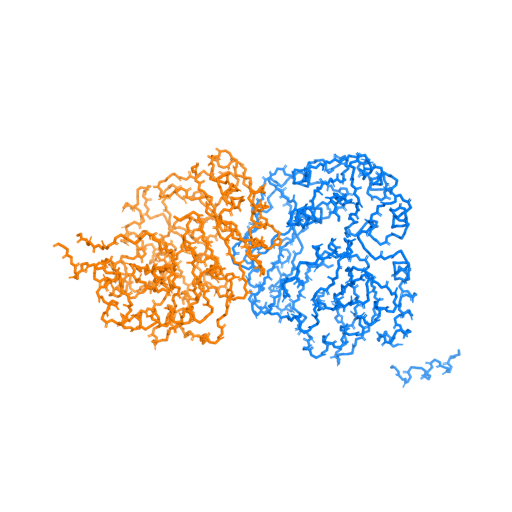.895 1.00 38.82 29 VAL B N 1
ATOM 2910 C CA . VAL B 1 39 ? -12.512 17.591 -9.394 1.00 33.00 29 VAL B CA 1
ATOM 2911 C C . VAL B 1 39 ? -13.256 18.065 -10.608 1.00 36.15 29 VAL B C 1
ATOM 2912 O O . VAL B 1 39 ? -12.659 18.434 -11.583 1.00 35.60 29 VAL B O 1
ATOM 2916 N N . VAL B 1 40 ? -14.570 18.019 -10.561 1.00 36.49 30 VAL B N 1
ATOM 2917 C CA . VAL B 1 40 ? -15.371 18.474 -11.675 1.00 38.06 30 VAL B CA 1
ATOM 2918 C C . VAL B 1 40 ? -15.910 19.857 -11.456 1.00 38.57 30 VAL B C 1
ATOM 2919 O O . VAL B 1 40 ? -16.151 20.271 -10.340 1.00 35.40 30 VAL B O 1
ATOM 2923 N N . ALA B 1 41 ? -16.050 20.594 -12.537 1.00 40.06 31 ALA B N 1
ATOM 2924 C CA . ALA B 1 41 ? -16.592 21.912 -12.470 1.00 39.23 31 ALA B CA 1
ATOM 2925 C C . ALA B 1 41 ? -17.927 21.837 -13.114 1.00 39.60 31 ALA B C 1
ATOM 2926 O O . ALA B 1 41 ? -18.040 21.392 -14.238 1.00 40.61 31 ALA B O 1
ATOM 2928 N N . TYR B 1 42 ? -18.950 22.305 -12.421 1.00 40.20 32 TYR B N 1
ATOM 2929 C CA . TYR B 1 42 ? -20.299 22.190 -12.917 1.00 38.87 32 TYR B CA 1
ATOM 2930 C C . TYR B 1 42 ? -21.124 23.436 -12.898 1.00 40.25 32 TYR B C 1
ATOM 2931 O O . TYR B 1 42 ? -20.847 24.345 -12.146 1.00 41.64 32 TYR B O 1
ATOM 2940 N N . SER B 1 43 ? -22.107 23.511 -13.777 1.00 36.68 33 SER B N 1
ATOM 2941 C CA . SER B 1 43 ? -23.031 24.605 -13.760 1.00 35.86 33 SER B CA 1
ATOM 2942 C C . SER B 1 43 ? -24.133 24.184 -12.855 1.00 35.24 33 SER B C 1
ATOM 2943 O O . SER B 1 43 ? -24.226 23.036 -12.496 1.00 35.72 33 SER B O 1
ATOM 2946 N N . THR B 1 44 ? -24.992 25.105 -12.485 1.00 39.40 34 THR B N 1
ATOM 2947 C CA . THR B 1 44 ? -26.095 24.808 -11.610 1.00 44.47 34 THR B CA 1
ATOM 2948 C C . THR B 1 44 ? -26.969 23.763 -12.275 1.00 40.16 34 THR B C 1
ATOM 2949 O O . THR B 1 44 ? -27.591 22.962 -11.601 1.00 38.21 34 THR B O 1
ATOM 2953 N N . ALA B 1 45 ? -27.085 23.811 -13.584 1.00 35.66 35 ALA B N 1
ATOM 2954 C CA . ALA B 1 45 ? -27.799 22.815 -14.336 1.00 30.64 35 ALA B CA 1
ATOM 2955 C C . ALA B 1 45 ? -27.161 21.461 -14.288 1.00 37.60 35 ALA B C 1
ATOM 2956 O O . ALA B 1 45 ? -27.863 20.466 -14.360 1.00 42.05 35 ALA B O 1
ATOM 2958 N N . ASP B 1 46 ? -25.842 21.396 -14.201 1.00 35.13 36 ASP B N 1
ATOM 2959 C CA . ASP B 1 46 ? -25.111 20.129 -14.262 1.00 31.87 36 ASP B CA 1
ATOM 2960 C C . ASP B 1 46 ? -24.728 19.477 -12.954 1.00 30.60 36 ASP B C 1
ATOM 2961 O O . ASP B 1 46 ? -23.803 18.708 -12.914 1.00 30.05 36 ASP B O 1
ATOM 2966 N N . ARG B 1 47 ? -25.364 19.852 -11.875 1.00 31.59 37 ARG B N 1
ATOM 2967 C CA . ARG B 1 47 ? -25.164 19.225 -10.582 1.00 36.21 37 ARG B CA 1
ATOM 2968 C C . ARG B 1 47 ? -25.726 17.836 -10.516 1.00 45.57 37 ARG B C 1
ATOM 2969 O O . ARG B 1 47 ? -25.297 17.033 -9.704 1.00 41.00 37 ARG B O 1
ATOM 2971 N N . ASP B 1 48 ? -26.720 17.546 -11.338 1.00 46.44 38 ASP B N 1
ATOM 2972 C CA . ASP B 1 48 ? -27.393 16.266 -11.326 1.00 38.09 38 ASP B CA 1
ATOM 2973 C C . ASP B 1 48 ? -26.689 15.277 -12.176 1.00 36.90 38 ASP B C 1
ATOM 2974 O O . ASP B 1 48 ? -27.138 14.164 -12.320 1.00 48.11 38 ASP B O 1
ATOM 2979 N N . SER B 1 49 ? -25.589 15.674 -12.759 1.00 34.61 39 SER B N 1
ATOM 2980 C CA . SER B 1 49 ? -24.855 14.835 -13.646 1.00 35.38 39 SER B CA 1
ATOM 2981 C C . SER B 1 49 ? -24.162 13.679 -13.002 1.00 34.55 39 SER B C 1
ATOM 2982 O O . SER B 1 49 ? -23.945 13.670 -11.808 1.00 30.79 39 SER B O 1
ATOM 2985 N N . LEU B 1 50 ? -23.862 12.667 -13.789 1.00 32.24 40 LEU B N 1
ATOM 2986 C CA . LEU B 1 50 ? -23.098 11.534 -13.311 1.00 31.86 40 LEU B CA 1
ATOM 2987 C C . LEU B 1 50 ? -21.713 11.945 -12.955 1.00 33.31 40 LEU B C 1
ATOM 2988 O O . LEU B 1 50 ? -21.123 11.385 -12.065 1.00 37.07 40 LEU B O 1
ATOM 2993 N N . ALA B 1 51 ? -21.175 12.919 -13.655 1.00 26.44 41 ALA B N 1
ATOM 2994 C CA . ALA B 1 51 ? -19.831 13.369 -13.419 1.00 29.13 41 ALA B CA 1
ATOM 2995 C C . ALA B 1 51 ? -19.672 13.819 -12.007 1.00 31.40 41 ALA B C 1
ATOM 2996 O O . ALA B 1 51 ? -18.639 13.613 -11.415 1.00 33.17 41 ALA B O 1
ATOM 2998 N N . VAL B 1 52 ? -20.679 14.455 -11.458 1.00 30.49 42 VAL B N 1
ATOM 2999 C CA . VAL B 1 52 ? -20.654 14.866 -10.077 1.00 29.07 42 VAL B CA 1
ATOM 3000 C C . VAL B 1 52 ? -20.563 13.679 -9.146 1.00 30.93 42 VAL B C 1
ATOM 3001 O O . VAL B 1 52 ? -19.857 13.736 -8.151 1.00 38.82 42 VAL B O 1
ATOM 3005 N N . ARG B 1 53 ? -21.286 12.609 -9.423 1.00 28.97 43 ARG B N 1
ATOM 3006 C CA . ARG B 1 53 ? -21.138 11.393 -8.639 1.00 29.64 43 ARG B CA 1
ATOM 3007 C C . ARG B 1 53 ? -19.811 10.687 -8.789 1.00 30.50 43 ARG B C 1
ATOM 3008 O O . ARG B 1 53 ? -19.195 10.295 -7.814 1.00 31.66 43 ARG B O 1
ATOM 3016 N N . LEU B 1 54 ? -19.353 10.536 -10.009 1.00 26.93 44 LEU B N 1
ATOM 3017 C CA . LEU B 1 54 ? -18.135 9.820 -10.283 1.00 28.06 44 LEU B CA 1
ATOM 3018 C C . LEU B 1 54 ? -16.920 10.493 -9.789 1.00 31.40 44 LEU B C 1
ATOM 3019 O O . LEU B 1 54 ? -15.959 9.844 -9.412 1.00 28.02 44 LEU B O 1
ATOM 3024 N N . ALA B 1 55 ? -16.924 11.800 -9.851 1.00 35.41 45 ALA B N 1
ATOM 3025 C CA . ALA B 1 55 ? -15.793 12.581 -9.414 1.00 32.73 45 ALA B CA 1
ATOM 3026 C C . ALA B 1 55 ? -15.524 12.707 -7.953 1.00 34.61 45 ALA B C 1
ATOM 3027 O O . ALA B 1 55 ? -16.427 12.776 -7.138 1.00 33.15 45 ALA B O 1
ATOM 3029 N N . ASP B 1 56 ? -14.256 12.802 -7.625 1.00 38.88 46 ASP B N 1
ATOM 3030 C CA . ASP B 1 56 ? -13.856 12.877 -6.250 1.00 36.53 46 ASP B CA 1
ATOM 3031 C C . ASP B 1 56 ? -14.381 14.117 -5.560 1.00 33.08 46 ASP B C 1
ATOM 3032 O O . ASP B 1 56 ? -14.866 14.033 -4.447 1.00 35.96 46 ASP B O 1
ATOM 3037 N N . GLU B 1 57 ? -14.297 15.265 -6.215 1.00 30.75 47 GLU B N 1
ATOM 3038 C CA . GLU B 1 57 ? -14.765 16.505 -5.635 1.00 29.05 47 GLU B CA 1
ATOM 3039 C C . GLU B 1 57 ? -15.443 17.306 -6.695 1.00 32.71 47 GLU B C 1
ATOM 3040 O O . GLU B 1 57 ? -15.281 17.021 -7.855 1.00 33.67 47 GLU B O 1
ATOM 3046 N N . ALA B 1 58 ? -16.260 18.269 -6.300 1.00 36.35 48 ALA B N 1
ATOM 3047 C CA . ALA B 1 58 ? -16.994 19.113 -7.242 1.00 41.25 48 ALA B CA 1
ATOM 3048 C C . ALA B 1 58 ? -17.085 20.592 -6.900 1.00 40.62 48 ALA B C 1
ATOM 3049 O O . ALA B 1 58 ? -17.330 20.935 -5.760 1.00 44.72 48 ALA B O 1
ATOM 3051 N N . VAL B 1 59 ? -16.918 21.469 -7.888 1.00 39.62 49 VAL B N 1
ATOM 3052 C CA . VAL B 1 59 ? -17.008 22.924 -7.687 1.00 38.24 49 VAL B CA 1
ATOM 3053 C C . VAL B 1 59 ? -17.986 23.563 -8.654 1.00 39.09 49 VAL B C 1
ATOM 3054 O O . VAL B 1 59 ? -17.892 23.346 -9.833 1.00 36.27 49 VAL B O 1
ATOM 3058 N N . CYS B 1 60 ? -18.941 24.336 -8.165 1.00 37.71 50 CYS B N 1
ATOM 3059 C CA . CYS B 1 60 ? -19.842 25.056 -9.038 1.00 36.78 50 CYS B CA 1
ATOM 3060 C C . CYS B 1 60 ? -19.049 26.222 -9.486 1.00 47.56 50 CYS B C 1
ATOM 3061 O O . CYS B 1 60 ? -18.552 26.989 -8.682 1.00 51.73 50 CYS B O 1
ATOM 3064 N N . ILE B 1 61 ? -18.914 26.369 -10.787 1.00 50.21 51 ILE B N 1
ATOM 3065 C CA . ILE B 1 61 ? -18.143 27.457 -11.339 1.00 49.05 51 ILE B CA 1
ATOM 3066 C C . ILE B 1 61 ? -19.090 28.532 -11.862 1.00 47.47 51 ILE B C 1
ATOM 3067 O O . ILE B 1 61 ? -18.665 29.556 -12.364 1.00 47.38 51 ILE B O 1
ATOM 3072 N N . GLY B 1 62 ? -20.380 28.298 -11.748 1.00 40.78 52 GLY B N 1
ATOM 3073 C CA . GLY B 1 62 ? -21.307 29.299 -12.166 1.00 40.55 52 GLY B CA 1
ATOM 3074 C C . GLY B 1 62 ? -22.667 28.932 -12.684 1.00 49.26 52 GLY B C 1
ATOM 3075 O O . GLY B 1 62 ? -23.025 27.777 -12.673 1.00 46.40 52 GLY B O 1
ATOM 3076 N N . PRO B 1 63 ? -23.422 29.917 -13.169 1.00 55.00 53 PRO B N 1
ATOM 3077 C CA . PRO B 1 63 ? -24.780 29.737 -13.673 1.00 51.97 53 PRO B CA 1
ATOM 3078 C C . PRO B 1 63 ? -24.941 28.961 -14.979 1.00 51.12 53 PRO B C 1
ATOM 3079 O O . PRO B 1 63 ? -23.962 28.718 -15.636 1.00 51.04 53 PRO B O 1
ATOM 3083 N N . PRO B 1 64 ? -26.176 28.581 -15.346 1.00 49.35 54 PRO B N 1
ATOM 3084 C CA . PRO B 1 64 ? -26.341 27.777 -16.547 1.00 43.51 54 PRO B CA 1
ATOM 3085 C C . PRO B 1 64 ? -25.775 28.331 -17.853 1.00 46.46 54 PRO B C 1
ATOM 3086 O O . PRO B 1 64 ? -25.469 27.530 -18.703 1.00 48.52 54 PRO B O 1
ATOM 3090 N N . PRO B 1 65 ? -25.703 29.679 -18.068 1.00 48.22 55 PRO B N 1
ATOM 3091 C CA . PRO B 1 65 ? -25.069 30.030 -19.339 1.00 45.42 55 PRO B CA 1
ATOM 3092 C C . PRO B 1 65 ? -23.578 29.728 -19.366 1.00 48.52 55 PRO B C 1
ATOM 3093 O O . PRO B 1 65 ? -22.921 29.874 -18.355 1.00 46.74 55 PRO B O 1
ATOM 3097 N N . ALA B 1 66 ? -23.049 29.317 -20.506 1.00 46.64 56 ALA B N 1
ATOM 3098 C CA . ALA B 1 66 ? -21.647 28.974 -20.645 1.00 39.17 56 ALA B CA 1
ATOM 3099 C C . ALA B 1 66 ? -20.673 30.086 -20.393 1.00 42.66 56 ALA B C 1
ATOM 3100 O O . ALA B 1 66 ? -19.646 29.872 -19.801 1.00 41.95 56 ALA B O 1
ATOM 3102 N N . ALA B 1 67 ? -20.981 31.281 -20.846 1.00 38.05 57 ALA B N 1
ATOM 3103 C CA . ALA B 1 67 ? -20.113 32.402 -20.634 1.00 40.10 57 ALA B CA 1
ATOM 3104 C C . ALA B 1 67 ? -19.985 32.629 -19.174 1.00 42.57 57 ALA B C 1
ATOM 3105 O O . ALA B 1 67 ? -18.927 32.965 -18.683 1.00 44.05 57 ALA B O 1
ATOM 3107 N N . LYS B 1 68 ? -21.079 32.504 -18.471 1.00 41.69 58 LYS B N 1
ATOM 3108 C CA . LYS B 1 68 ? -21.073 32.630 -17.043 1.00 47.80 58 LYS B CA 1
ATOM 3109 C C . LYS B 1 68 ? -20.327 31.523 -16.339 1.00 47.84 58 LYS B C 1
ATOM 3110 O O . LYS B 1 68 ? -19.702 31.763 -15.323 1.00 49.36 58 LYS B O 1
ATOM 3116 N N . SER B 1 69 ? -20.432 30.300 -16.839 1.00 41.09 59 SER B N 1
ATOM 3117 C CA . SER B 1 69 ? -19.798 29.171 -16.180 1.00 40.87 59 SER B CA 1
ATOM 3118 C C . SER B 1 69 ? -18.601 28.521 -16.822 1.00 42.74 59 SER B C 1
ATOM 3119 O O . SER B 1 69 ? -17.520 28.547 -16.269 1.00 40.20 59 SER B O 1
ATOM 3122 N N . TYR B 1 70 ? -18.771 27.960 -18.001 1.00 38.07 60 TYR B N 1
ATOM 3123 C CA . TYR B 1 70 ? -17.712 27.189 -18.614 1.00 34.72 60 TYR B CA 1
ATOM 3124 C C . TYR B 1 70 ? -16.787 27.952 -19.470 1.00 34.19 60 TYR B C 1
ATOM 3125 O O . TYR B 1 70 ? -15.789 27.424 -19.915 1.00 35.64 60 TYR B O 1
ATOM 3134 N N . LEU B 1 71 ? -17.127 29.191 -19.742 1.00 35.62 61 LEU B N 1
ATOM 3135 C CA . LEU B 1 71 ? -16.264 30.039 -20.512 1.00 36.40 61 LEU B CA 1
ATOM 3136 C C . LEU B 1 71 ? -15.660 31.067 -19.599 1.00 33.68 61 LEU B C 1
ATOM 3137 O O . LEU B 1 71 ? -15.066 32.024 -20.052 1.00 32.09 61 LEU B O 1
ATOM 3142 N N . ASN B 1 72 ? -15.831 30.867 -18.302 1.00 32.35 62 ASN B N 1
ATOM 3143 C CA . ASN B 1 72 ? -15.247 31.758 -17.338 1.00 34.78 62 ASN B CA 1
ATOM 3144 C C . ASN B 1 72 ? -13.988 31.182 -16.890 1.00 33.98 62 ASN B C 1
ATOM 3145 O O . ASN B 1 72 ? -13.960 30.402 -15.974 1.00 35.69 62 ASN B O 1
ATOM 3150 N N . ALA B 1 73 ? -12.916 31.615 -17.499 1.00 33.60 63 ALA B N 1
ATOM 3151 C CA . ALA B 1 73 ? -11.618 31.167 -17.135 1.00 29.85 63 ALA B CA 1
ATOM 3152 C C . ALA B 1 73 ? -11.245 31.559 -15.747 1.00 34.66 63 ALA B C 1
ATOM 3153 O O . ALA B 1 73 ? -10.635 30.785 -15.043 1.00 35.48 63 ALA B O 1
ATOM 3155 N N . PRO B 1 74 ? -11.609 32.762 -15.322 1.00 38.81 64 PRO B N 1
ATOM 3156 C CA . PRO B 1 74 ? -11.279 33.036 -13.935 1.00 38.72 64 PRO B CA 1
ATOM 3157 C C . PRO B 1 74 ? -11.897 32.088 -12.925 1.00 38.65 64 PRO B C 1
ATOM 3158 O O . PRO B 1 74 ? -11.208 31.720 -11.990 1.00 34.48 64 PRO B O 1
ATOM 3162 N N . ALA B 1 75 ? -13.154 31.710 -13.086 1.00 38.42 65 ALA B N 1
ATOM 3163 C CA . ALA B 1 75 ? -13.814 30.796 -12.183 1.00 39.54 65 ALA B CA 1
ATOM 3164 C C . ALA B 1 75 ? -13.182 29.464 -12.199 1.00 40.10 65 ALA B C 1
ATOM 3165 O O . ALA B 1 75 ? -12.993 28.852 -11.170 1.00 37.77 65 ALA B O 1
ATOM 3167 N N . LEU B 1 76 ? -12.880 28.992 -13.383 1.00 39.75 66 LEU B N 1
ATOM 3168 C CA . LEU B 1 76 ? -12.242 27.713 -13.539 1.00 39.63 66 LEU B CA 1
ATOM 3169 C C . LEU B 1 76 ? -10.836 27.654 -12.975 1.00 37.29 66 LEU B C 1
ATOM 3170 O O . LEU B 1 76 ? -10.475 26.675 -12.353 1.00 37.92 66 LEU B O 1
ATOM 3175 N N . ILE B 1 77 ? -10.038 28.682 -13.183 1.00 29.60 67 ILE B N 1
ATOM 3176 C CA . ILE B 1 77 ? -8.718 28.704 -12.599 1.00 30.31 67 ILE B CA 1
ATOM 3177 C C . ILE B 1 77 ? -8.782 28.753 -11.098 1.00 34.79 67 ILE B C 1
ATOM 3178 O O . ILE B 1 77 ? -8.096 28.023 -10.424 1.00 41.44 67 ILE B O 1
ATOM 3183 N N . SER B 1 78 ? -9.667 29.556 -10.561 1.00 34.62 68 SER B N 1
ATOM 3184 C CA . SER B 1 78 ? -9.790 29.674 -9.137 1.00 35.01 68 SER B CA 1
ATOM 3185 C C . SER B 1 78 ? -10.206 28.387 -8.555 1.00 39.71 68 SER B C 1
ATOM 3186 O O . SER B 1 78 ? -9.733 28.005 -7.508 1.00 39.28 68 SER B O 1
ATOM 3189 N N . ALA B 1 79 ? -11.113 27.701 -9.221 1.00 40.92 69 ALA B N 1
ATOM 3190 C CA . ALA B 1 79 ? -11.636 26.451 -8.735 1.00 37.52 69 ALA B CA 1
ATOM 3191 C C . ALA B 1 79 ? -10.561 25.446 -8.636 1.00 40.68 69 ALA B C 1
ATOM 3192 O O . ALA B 1 79 ? -10.499 24.683 -7.699 1.00 41.38 69 ALA B O 1
ATOM 3194 N N . ALA B 1 80 ? -9.697 25.432 -9.614 1.00 36.12 70 ALA B N 1
ATOM 3195 C CA . ALA B 1 80 ? -8.631 24.521 -9.571 1.00 36.17 70 ALA B CA 1
ATOM 3196 C C . ALA B 1 80 ? -7.784 24.785 -8.394 1.00 38.97 70 ALA B C 1
ATOM 3197 O O . ALA B 1 80 ? -7.478 23.909 -7.624 1.00 42.11 70 ALA B O 1
ATOM 3199 N N . LEU B 1 81 ? -7.443 26.023 -8.195 1.00 39.37 71 LEU B N 1
ATOM 3200 C CA . LEU B 1 81 ? -6.537 26.340 -7.138 1.00 42.18 71 LEU B CA 1
ATOM 3201 C C . LEU B 1 81 ? -7.102 26.035 -5.776 1.00 46.80 71 LEU B C 1
ATOM 3202 O O . LEU B 1 81 ? -6.410 25.512 -4.920 1.00 49.33 71 LEU B O 1
ATOM 3207 N N . VAL B 1 82 ? -8.364 26.354 -5.567 1.00 40.55 72 VAL B N 1
ATOM 3208 C CA . VAL B 1 82 ? -9.001 26.125 -4.288 1.00 37.90 72 VAL B CA 1
ATOM 3209 C C . VAL B 1 82 ? -9.097 24.658 -3.998 1.00 44.72 72 VAL B C 1
ATOM 3210 O O . VAL B 1 82 ? -9.015 24.243 -2.856 1.00 50.44 72 VAL B O 1
ATOM 3214 N N . SER B 1 83 ? -9.274 23.857 -5.031 1.00 47.45 73 SER B N 1
ATOM 3215 C CA . SER B 1 83 ? -9.461 22.440 -4.864 1.00 39.58 73 SER B CA 1
ATOM 3216 C C . SER B 1 83 ? -8.221 21.589 -4.848 1.00 39.88 73 SER B C 1
ATOM 3217 O O . SER B 1 83 ? -8.317 20.396 -4.657 1.00 50.20 73 SER B O 1
ATOM 3220 N N . GLY B 1 84 ? -7.058 22.182 -5.030 1.00 39.58 74 GLY B N 1
ATOM 3221 C CA . GLY B 1 84 ? -5.811 21.444 -5.019 1.00 39.90 74 GLY B CA 1
ATOM 3222 C C . GLY B 1 84 ? -5.417 20.912 -6.358 1.00 39.72 74 GLY B C 1
ATOM 3223 O O . GLY B 1 84 ? -4.475 20.152 -6.484 1.00 38.25 74 GLY B O 1
ATOM 3224 N N . CYS B 1 85 ? -6.166 21.293 -7.364 1.00 40.19 75 CYS B N 1
ATOM 3225 C CA . CYS B 1 85 ? -5.879 20.852 -8.688 1.00 37.91 75 CYS B CA 1
ATOM 3226 C C . CYS B 1 85 ? -4.649 21.521 -9.228 1.00 35.70 75 CYS B C 1
ATOM 3227 O O . CYS B 1 85 ? -4.415 22.689 -8.990 1.00 36.96 75 CYS B O 1
ATOM 3230 N N . ASP B 1 86 ? -3.830 20.753 -9.920 1.00 35.77 76 ASP B N 1
ATOM 3231 C CA . ASP B 1 86 ? -2.644 21.288 -10.541 1.00 31.04 76 ASP B CA 1
ATOM 3232 C C . ASP B 1 86 ? -2.732 21.232 -12.044 1.00 33.28 76 ASP B C 1
ATOM 3233 O O . ASP B 1 86 ? -1.857 21.704 -12.728 1.00 34.48 76 ASP B O 1
ATOM 3238 N N . ALA B 1 87 ? -3.809 20.673 -12.555 1.00 32.85 77 ALA B N 1
ATOM 3239 C CA . ALA B 1 87 ? -3.991 20.567 -13.970 1.00 31.23 77 ALA B CA 1
ATOM 3240 C C . ALA B 1 87 ? -5.397 20.879 -14.341 1.00 33.00 77 ALA B C 1
ATOM 3241 O O . ALA B 1 87 ? -6.277 20.768 -13.518 1.00 32.48 77 ALA B O 1
ATOM 3243 N N . ILE B 1 88 ? -5.612 21.306 -15.570 1.00 28.91 78 ILE B N 1
ATOM 3244 C CA . ILE B 1 88 ? -6.956 21.545 -16.048 1.00 33.38 78 ILE B CA 1
ATOM 3245 C C . ILE B 1 88 ? -7.122 20.864 -17.382 1.00 31.87 78 ILE B C 1
ATOM 3246 O O . ILE B 1 88 ? -6.393 21.160 -18.304 1.00 31.40 78 ILE B O 1
ATOM 3251 N N . HIS B 1 89 ? -8.064 19.935 -17.487 1.00 29.02 79 HIS B N 1
ATOM 3252 C CA . HIS B 1 89 ? -8.338 19.310 -18.754 1.00 28.09 79 HIS B CA 1
ATOM 3253 C C . HIS B 1 89 ? -9.447 20.083 -19.356 1.00 27.34 79 HIS B C 1
ATOM 3254 O O . HIS B 1 89 ? -10.549 20.069 -18.844 1.00 27.84 79 HIS B O 1
ATOM 3261 N N . PRO B 1 90 ? -9.188 20.767 -20.516 1.00 25.41 80 PRO B N 1
ATOM 3262 C CA . PRO B 1 90 ? -10.296 21.577 -21.006 1.00 28.69 80 PRO B CA 1
ATOM 3263 C C . PRO B 1 90 ? -11.410 20.822 -21.713 1.00 30.50 80 PRO B C 1
ATOM 3264 O O . PRO B 1 90 ? -12.412 21.438 -22.048 1.00 31.76 80 PRO B O 1
ATOM 3268 N N . GLY B 1 91 ? -11.247 19.525 -21.922 1.00 27.95 81 GLY B N 1
ATOM 3269 C CA . GLY B 1 91 ? -12.204 18.713 -22.618 1.00 27.09 81 GLY B CA 1
ATOM 3270 C C . GLY B 1 91 ? -12.207 19.000 -24.065 1.00 31.88 81 GLY B C 1
ATOM 3271 O O . GLY B 1 91 ? -11.193 19.282 -24.664 1.00 30.72 81 GLY B O 1
ATOM 3272 N N . TYR B 1 92 ? -13.362 18.867 -24.659 1.00 36.63 82 TYR B N 1
ATOM 3273 C CA . TYR B 1 92 ? -13.497 19.245 -26.013 1.00 29.68 82 TYR B CA 1
ATOM 3274 C C . TYR B 1 92 ? -14.520 20.321 -25.884 1.00 29.00 82 TYR B C 1
ATOM 3275 O O . TYR B 1 92 ? -15.235 20.384 -24.911 1.00 27.40 82 TYR B O 1
ATOM 3284 N N . GLY B 1 93 ? -14.548 21.225 -26.826 1.00 28.66 83 GLY B N 1
ATOM 3285 C CA . GLY B 1 93 ? -15.485 22.297 -26.768 1.00 23.19 83 GLY B CA 1
ATOM 3286 C C . GLY B 1 93 ? -15.130 23.307 -25.744 1.00 28.30 83 GLY B C 1
ATOM 3287 O O . GLY B 1 93 ? -14.128 23.185 -25.076 1.00 31.47 83 GLY B O 1
ATOM 3288 N N . PHE B 1 94 ? -15.948 24.326 -25.624 1.00 32.52 84 PHE B N 1
ATOM 3289 C CA . PHE B 1 94 ? -15.707 25.366 -24.654 1.00 32.12 84 PHE B CA 1
ATOM 3290 C C . PHE B 1 94 ? -14.382 26.055 -24.855 1.00 31.93 84 PHE B C 1
ATOM 3291 O O . PHE B 1 94 ? -14.173 26.683 -25.875 1.00 36.67 84 PHE B O 1
ATOM 3299 N N . LEU B 1 95 ? -13.483 25.947 -23.895 1.00 29.75 85 LEU B N 1
ATOM 3300 C CA . LEU B 1 95 ? -12.209 26.647 -23.972 1.00 29.65 85 LEU B CA 1
ATOM 3301 C C . LEU B 1 95 ? -11.090 25.720 -24.303 1.00 25.41 85 LEU B C 1
ATOM 3302 O O . LEU B 1 95 ? -9.950 26.010 -24.028 1.00 26.90 85 LEU B O 1
ATOM 3307 N N . SER B 1 96 ? -11.420 24.607 -24.921 1.00 28.26 86 SER B N 1
ATOM 3308 C CA . SER B 1 96 ? -10.451 23.609 -25.296 1.00 29.27 86 SER B CA 1
ATOM 3309 C C . SER B 1 96 ? -9.420 24.148 -26.240 1.00 29.88 86 SER B C 1
ATOM 3310 O O . SER B 1 96 ? -8.263 23.769 -26.185 1.00 34.84 86 SER B O 1
ATOM 3313 N N . GLU B 1 97 ? -9.840 25.004 -27.140 1.00 29.14 87 GLU B N 1
ATOM 3314 C CA . GLU B 1 97 ? -8.941 25.585 -28.090 1.00 26.89 87 GLU B CA 1
ATOM 3315 C C . GLU B 1 97 ? -8.895 27.084 -27.925 1.00 25.06 87 GLU B C 1
ATOM 3316 O O . GLU B 1 97 ? -8.826 27.796 -28.904 1.00 24.21 87 GLU B O 1
ATOM 3322 N N . ASN B 1 98 ? -8.981 27.569 -26.695 1.00 24.78 88 ASN B N 1
ATOM 3323 C CA . ASN B 1 98 ? -8.847 28.992 -26.437 1.00 30.34 88 ASN B CA 1
ATOM 3324 C C . ASN B 1 98 ? -7.439 29.204 -26.061 1.00 31.23 88 ASN B C 1
ATOM 3325 O O . ASN B 1 98 ? -6.969 28.642 -25.087 1.00 26.55 88 ASN B O 1
ATOM 3330 N N . PRO B 1 99 ? -6.731 30.083 -26.822 1.00 28.26 89 PRO B N 1
ATOM 3331 C CA . PRO B 1 99 ? -5.325 30.223 -26.500 1.00 32.71 89 PRO B CA 1
ATOM 3332 C C . PRO B 1 99 ? -5.084 30.882 -25.183 1.00 37.09 89 PRO B C 1
ATOM 3333 O O . PRO B 1 99 ? -4.097 30.616 -24.526 1.00 33.18 89 PRO B O 1
ATOM 3337 N N . TYR B 1 100 ? -5.981 31.752 -24.794 1.00 34.10 90 TYR B N 1
ATOM 3338 C CA . TYR B 1 100 ? -5.854 32.449 -23.557 1.00 35.22 90 TYR B CA 1
ATOM 3339 C C . TYR B 1 100 ? -5.935 31.588 -22.352 1.00 37.54 90 TYR B C 1
ATOM 3340 O O . TYR B 1 100 ? -5.177 31.780 -21.450 1.00 38.61 90 TYR B O 1
ATOM 3349 N N . PHE B 1 101 ? -6.849 30.639 -22.314 1.00 34.75 91 PHE B N 1
ATOM 3350 C CA . PHE B 1 101 ? -7.041 29.816 -21.136 1.00 31.27 91 PHE B CA 1
ATOM 3351 C C . PHE B 1 101 ? -5.797 29.031 -20.890 1.00 33.15 91 PHE B C 1
ATOM 3352 O O . PHE B 1 101 ? -5.422 28.813 -19.766 1.00 36.43 91 PHE B O 1
ATOM 3360 N N . ALA B 1 102 ? -5.153 28.587 -21.942 1.00 33.04 92 ALA B N 1
ATOM 3361 C CA . ALA B 1 102 ? -3.905 27.907 -21.799 1.00 31.76 92 ALA B CA 1
ATOM 3362 C C . ALA B 1 102 ? -2.831 28.767 -21.205 1.00 38.26 92 ALA B C 1
ATOM 3363 O O . ALA B 1 102 ? -2.147 28.350 -20.286 1.00 40.94 92 ALA B O 1
ATOM 3365 N N . GLU B 1 103 ? -2.687 29.984 -21.696 1.00 36.80 93 GLU B N 1
ATOM 3366 C CA . GLU B 1 103 ? -1.711 30.879 -21.145 1.00 36.22 93 GLU B CA 1
ATOM 3367 C C . GLU B 1 103 ? -2.078 31.199 -19.742 1.00 37.38 93 GLU B C 1
ATOM 3368 O O . GLU B 1 103 ? -1.233 31.224 -18.882 1.00 42.32 93 GLU B O 1
ATOM 3374 N N . MET B 1 104 ? -3.340 31.440 -19.492 1.00 30.02 94 MET B N 1
ATOM 3375 C CA . MET B 1 104 ? -3.796 31.825 -18.189 1.00 31.79 94 MET B CA 1
ATOM 3376 C C . MET B 1 104 ? -3.547 30.750 -17.180 1.00 33.86 94 MET B C 1
ATOM 3377 O O . MET B 1 104 ? -3.295 31.023 -16.026 1.00 35.15 94 MET B O 1
ATOM 3382 N N . CYS B 1 105 ? -3.582 29.511 -17.619 1.00 34.76 95 CYS B N 1
ATOM 3383 C CA . CYS B 1 105 ? -3.352 28.388 -16.736 1.00 37.23 95 CYS B CA 1
ATOM 3384 C C . CYS B 1 105 ? -1.906 28.365 -16.324 1.00 34.93 95 CYS B C 1
ATOM 3385 O O . CYS B 1 105 ? -1.598 28.101 -15.193 1.00 35.27 95 CYS B O 1
ATOM 3388 N N . ALA B 1 106 ? -1.012 28.684 -17.234 1.00 34.67 96 ALA B N 1
ATOM 3389 C CA . ALA B 1 106 ? 0.415 28.666 -16.955 1.00 37.26 96 ALA B CA 1
ATOM 3390 C C . ALA B 1 106 ? 0.830 29.715 -16.005 1.00 33.80 96 ALA B C 1
ATOM 3391 O O . ALA B 1 106 ? 1.644 29.486 -15.129 1.00 29.62 96 ALA B O 1
ATOM 3393 N N . ASP B 1 107 ? 0.275 30.887 -16.178 1.00 34.13 97 ASP B N 1
ATOM 3394 C CA . ASP B 1 107 ? 0.629 31.999 -15.347 1.00 36.42 97 ASP B CA 1
ATOM 3395 C C . ASP B 1 107 ? 0.178 31.779 -13.934 1.00 32.82 97 ASP B C 1
ATOM 3396 O O . ASP B 1 107 ? 0.764 32.304 -13.006 1.00 33.30 97 ASP B O 1
ATOM 3401 N N . CYS B 1 108 ? -0.842 30.963 -13.773 1.00 31.11 98 CYS B N 1
ATOM 3402 C CA . CYS B 1 108 ? -1.395 30.709 -12.463 1.00 32.08 98 CYS B CA 1
ATOM 3403 C C . CYS B 1 108 ? -0.935 29.354 -12.008 1.00 32.82 98 CYS B C 1
ATOM 3404 O O . CYS B 1 108 ? -1.549 28.772 -11.139 1.00 30.47 98 CYS B O 1
ATOM 3407 N N . LYS B 1 109 ? 0.152 28.861 -12.587 1.00 38.10 99 LYS B N 1
ATOM 3408 C CA . LYS B 1 109 ? 0.774 27.583 -12.206 1.00 32.94 99 LYS B CA 1
ATOM 3409 C C . LYS B 1 109 ? -0.050 26.332 -12.302 1.00 35.31 99 LYS B C 1
ATOM 3410 O O . LYS B 1 109 ? -0.055 25.522 -11.391 1.00 36.16 99 LYS B O 1
ATOM 3416 N N . LEU B 1 110 ? -0.722 26.156 -13.426 1.00 36.74 100 LEU B N 1
ATOM 3417 C CA . LEU B 1 110 ? -1.569 25.009 -13.636 1.00 37.80 100 LEU B CA 1
ATOM 3418 C C . LEU B 1 110 ? -1.173 24.433 -14.956 1.00 36.03 100 LEU B C 1
ATOM 3419 O O . LEU B 1 110 ? -0.536 25.093 -15.747 1.00 39.72 100 LEU B O 1
ATOM 3424 N N . THR B 1 111 ? -1.560 23.204 -15.201 1.00 28.45 101 THR B N 1
ATOM 3425 C CA . THR B 1 111 ? -1.184 22.542 -16.416 1.00 29.07 101 THR B CA 1
ATOM 3426 C C . THR B 1 111 ? -2.348 22.328 -17.310 1.00 31.74 101 THR B C 1
ATOM 3427 O O . THR B 1 111 ? -3.261 21.616 -16.998 1.00 33.04 101 THR B O 1
ATOM 3431 N N . PHE B 1 112 ? -2.312 22.949 -18.451 1.00 26.18 102 PHE B N 1
ATOM 3432 C CA . PHE B 1 112 ? -3.345 22.748 -19.397 1.00 29.65 102 PHE B CA 1
ATOM 3433 C C . PHE B 1 112 ? -3.100 21.387 -19.962 1.00 32.17 102 PHE B C 1
ATOM 3434 O O . PHE B 1 112 ? -1.993 21.083 -20.368 1.00 31.79 102 PHE B O 1
ATOM 3442 N N . ILE B 1 113 ? -4.127 20.548 -19.994 1.00 30.86 103 ILE B N 1
ATOM 3443 C CA . ILE B 1 113 ? -3.983 19.259 -20.608 1.00 25.30 103 ILE B CA 1
ATOM 3444 C C . ILE B 1 113 ? -4.292 19.445 -22.054 1.00 28.56 103 ILE B C 1
ATOM 3445 O O . ILE B 1 113 ? -5.374 19.165 -22.527 1.00 29.04 103 ILE B O 1
ATOM 3450 N N . GLY B 1 114 ? -3.309 19.973 -22.756 1.00 26.73 104 GLY B N 1
ATOM 3451 C CA . GLY B 1 114 ? -3.449 20.149 -24.162 1.00 24.20 104 GLY B CA 1
ATOM 3452 C C . GLY B 1 114 ? -2.266 20.765 -24.931 1.00 23.17 104 GLY B C 1
ATOM 3453 O O . GLY B 1 114 ? -1.155 20.656 -24.457 1.00 25.89 104 GLY B O 1
ATOM 3454 N N . PRO B 1 115 ? -2.499 21.420 -26.114 1.00 27.87 105 PRO B N 1
ATOM 3455 C CA . PRO B 1 115 ? -1.362 21.912 -26.862 1.00 22.27 105 PRO B CA 1
ATOM 3456 C C . PRO B 1 115 ? -0.825 23.232 -26.333 1.00 30.36 105 PRO B C 1
ATOM 3457 O O . PRO B 1 115 ? -1.416 23.830 -25.451 1.00 34.38 105 PRO B O 1
ATOM 3461 N N . PRO B 1 116 ? 0.306 23.694 -26.864 1.00 35.92 106 PRO B N 1
ATOM 3462 C CA . PRO B 1 116 ? 0.778 25.007 -26.449 1.00 27.02 106 PRO B CA 1
ATOM 3463 C C . PRO B 1 116 ? -0.066 26.136 -27.023 1.00 26.07 106 PRO B C 1
ATOM 3464 O O . PRO B 1 116 ? -0.804 25.903 -27.943 1.00 26.38 106 PRO B O 1
ATOM 3468 N N . PRO B 1 117 ? 0.021 27.351 -26.473 1.00 33.24 107 PRO B N 1
ATOM 3469 C CA . PRO B 1 117 ? -0.843 28.460 -26.901 1.00 27.53 107 PRO B CA 1
ATOM 3470 C C . PRO B 1 117 ? -0.725 28.959 -28.329 1.00 24.87 107 PRO B C 1
ATOM 3471 O O . PRO B 1 117 ? -1.659 29.574 -28.802 1.00 27.13 107 PRO B O 1
ATOM 3475 N N . GLU B 1 118 ? 0.380 28.700 -28.998 1.00 28.57 108 GLU B N 1
ATOM 3476 C CA . GLU B 1 118 ? 0.656 29.157 -30.360 1.00 34.38 108 GLU B CA 1
ATOM 3477 C C . GLU B 1 118 ? 0.232 28.165 -31.442 1.00 32.88 108 GLU B C 1
ATOM 3478 O O . GLU B 1 118 ? -0.306 28.596 -32.470 1.00 29.46 108 GLU B O 1
ATOM 3484 N N . PRO B 1 119 ? 0.461 26.849 -31.292 1.00 31.03 109 PRO B N 1
ATOM 3485 C CA . PRO B 1 119 ? -0.175 25.919 -32.244 1.00 29.06 109 PRO B CA 1
ATOM 3486 C C . PRO B 1 119 ? -1.693 25.944 -32.129 1.00 29.46 109 PRO B C 1
ATOM 3487 O O . PRO B 1 119 ? -2.398 25.707 -33.127 1.00 27.93 109 PRO B O 1
ATOM 3491 N N . ILE B 1 120 ? -2.213 26.232 -30.929 1.00 28.74 110 ILE B N 1
ATOM 3492 C CA . ILE B 1 120 ? -3.626 26.575 -30.784 1.00 32.63 110 ILE B CA 1
ATOM 3493 C C . ILE B 1 120 ? -3.969 27.801 -31.623 1.00 29.57 110 ILE B C 1
ATOM 3494 O O . ILE B 1 120 ? -4.993 27.829 -32.316 1.00 33.32 110 ILE B O 1
ATOM 3499 N N . ARG B 1 121 ? -3.125 28.832 -31.576 1.00 32.13 111 ARG B N 1
ATOM 3500 C CA . ARG B 1 121 ? -3.484 30.117 -32.170 1.00 31.97 111 ARG B CA 1
ATOM 3501 C C . ARG B 1 121 ? -3.431 30.075 -33.694 1.00 31.78 111 ARG B C 1
ATOM 3502 O O . ARG B 1 121 ? -4.348 30.556 -34.369 1.00 25.00 111 ARG B O 1
ATOM 3510 N N . LEU B 1 122 ? -2.335 29.545 -34.246 1.00 34.06 112 LEU B N 1
ATOM 3511 C CA . LEU B 1 122 ? -2.204 29.407 -35.691 1.00 31.34 112 LEU B CA 1
ATOM 3512 C C . LEU B 1 122 ? -3.363 28.598 -36.256 1.00 36.83 112 LEU B C 1
ATOM 3513 O O . LEU B 1 122 ? -4.051 29.038 -37.183 1.00 41.06 112 LEU B O 1
ATOM 3518 N N . MET B 1 123 ? -3.591 27.407 -35.691 1.00 35.07 113 MET B N 1
ATOM 3519 C CA . MET B 1 123 ? -4.631 26.497 -36.154 1.00 35.00 113 MET B CA 1
ATOM 3520 C C . MET B 1 123 ? -6.030 26.984 -35.843 1.00 32.66 113 MET B C 1
ATOM 3521 O O . MET B 1 123 ? -6.982 26.489 -36.452 1.00 30.92 113 MET B O 1
ATOM 3526 N N . GLY B 1 124 ? -6.167 27.922 -34.901 1.00 30.83 114 GLY B N 1
ATOM 3527 C CA . GLY B 1 124 ? -7.477 28.471 -34.579 1.00 28.75 114 GLY B CA 1
ATOM 3528 C C . GLY B 1 124 ? -8.126 29.161 -35.763 1.00 34.02 114 GLY B C 1
ATOM 3529 O O . GLY B 1 124 ? -9.279 28.890 -36.103 1.00 36.07 114 GLY B O 1
ATOM 3530 N N . ASP B 1 125 ? -7.372 29.973 -36.483 1.00 33.40 115 ASP B N 1
ATOM 3531 C CA . ASP B 1 125 ? -7.885 30.570 -37.701 1.00 33.02 115 ASP B CA 1
ATOM 3532 C C . ASP B 1 125 ? -7.645 29.563 -38.766 1.00 36.76 115 ASP B C 1
ATOM 3533 O O . ASP B 1 125 ? -6.532 29.112 -38.949 1.00 36.66 115 ASP B O 1
ATOM 3538 N N . LYS B 1 126 ? -8.689 29.205 -39.477 1.00 30.43 116 LYS B N 1
ATOM 3539 C CA . LYS B 1 126 ? -8.582 28.250 -40.528 1.00 30.25 116 LYS B CA 1
ATOM 3540 C C . LYS B 1 126 ? -7.694 28.710 -41.631 1.00 38.10 116 LYS B C 1
ATOM 3541 O O . LYS B 1 126 ? -6.989 27.917 -42.211 1.00 40.52 116 LYS B O 1
ATOM 3543 N N . ALA B 1 127 ? -7.748 29.979 -41.960 1.00 37.23 117 ALA B N 1
ATOM 3544 C CA . ALA B 1 127 ? -6.925 30.531 -43.006 1.00 38.94 117 ALA B CA 1
ATOM 3545 C C . ALA B 1 127 ? -5.482 30.457 -42.698 1.00 34.69 117 ALA B C 1
ATOM 3546 O O . ALA B 1 127 ? -4.685 30.134 -43.547 1.00 32.22 117 ALA B O 1
ATOM 3548 N N . ILE B 1 128 ? -5.129 30.795 -41.483 1.00 31.21 118 ILE B N 1
ATOM 3549 C CA . ILE B 1 128 ? -3.767 30.709 -41.053 1.00 32.56 118 ILE B CA 1
ATOM 3550 C C . ILE B 1 128 ? -3.356 29.271 -40.985 1.00 39.32 118 ILE B C 1
ATOM 3551 O O . ILE B 1 128 ? -2.229 28.935 -41.293 1.00 38.75 118 ILE B O 1
ATOM 3556 N N . GLY B 1 129 ? -4.265 28.408 -40.572 1.00 33.72 119 GLY B N 1
ATOM 3557 C CA . GLY B 1 129 ? -3.971 26.998 -40.551 1.00 30.19 119 GLY B CA 1
ATOM 3558 C C . GLY B 1 129 ? -3.673 26.397 -41.882 1.00 32.00 119 GLY B C 1
ATOM 3559 O O . GLY B 1 129 ? -2.746 25.630 -42.015 1.00 33.23 119 GLY B O 1
ATOM 3560 N N . ARG B 1 130 ? -4.436 26.763 -42.884 1.00 36.70 120 ARG B N 1
ATOM 3561 C CA . ARG B 1 130 ? -4.205 26.264 -44.209 1.00 39.38 120 ARG B CA 1
ATOM 3562 C C . ARG B 1 130 ? -2.867 26.696 -44.640 1.00 44.71 120 ARG B C 1
ATOM 3563 O O . ARG B 1 130 ? -2.123 25.941 -45.227 1.00 46.50 120 ARG B O 1
ATOM 3571 N N . GLU B 1 131 ? -2.552 27.938 -44.365 1.00 40.98 121 GLU B N 1
ATOM 3572 C CA . GLU B 1 131 ? -1.280 28.473 -44.753 1.00 41.73 121 GLU B CA 1
ATOM 3573 C C . GLU B 1 131 ? -0.099 27.892 -44.063 1.00 39.39 121 GLU B C 1
ATOM 3574 O O . GLU B 1 131 ? 0.881 27.574 -44.692 1.00 37.12 121 GLU B O 1
ATOM 3580 N N . THR B 1 132 ? -0.211 27.697 -42.774 1.00 34.61 122 THR B N 1
ATOM 3581 C CA . THR B 1 132 ? 0.876 27.151 -42.019 1.00 34.48 122 THR B CA 1
ATOM 3582 C C . THR B 1 132 ? 1.186 25.768 -42.495 1.00 38.74 122 THR B C 1
ATOM 3583 O O . THR B 1 132 ? 2.338 25.397 -42.598 1.00 39.24 122 THR B O 1
ATOM 3587 N N . MET B 1 133 ? 0.171 24.993 -42.809 1.00 43.02 123 MET B N 1
ATOM 3588 C CA . MET B 1 133 ? 0.363 23.625 -43.280 1.00 37.82 123 MET B CA 1
ATOM 3589 C C . MET B 1 133 ? 0.846 23.550 -44.716 1.00 39.31 123 MET B C 1
ATOM 3590 O O . MET B 1 133 ? 1.544 22.632 -45.078 1.00 41.96 123 MET B O 1
ATOM 3595 N N . ARG B 1 134 ? 0.513 24.521 -45.537 1.00 37.45 124 ARG B N 1
ATOM 3596 C CA . ARG B 1 134 ? 1.022 24.561 -46.887 1.00 39.14 124 ARG B CA 1
ATOM 3597 C C . ARG B 1 134 ? 2.511 24.752 -46.841 1.00 40.45 124 ARG B C 1
ATOM 3598 O O . ARG B 1 134 ? 3.242 24.135 -47.601 1.00 38.69 124 ARG B O 1
ATOM 3606 N N . LYS B 1 135 ? 2.970 25.595 -45.935 1.00 34.89 125 LYS B N 1
ATOM 3607 C CA . LYS B 1 135 ? 4.379 25.880 -45.829 1.00 34.96 125 LYS B CA 1
ATOM 3608 C C . LYS B 1 135 ? 5.082 24.779 -45.121 1.00 32.57 125 LYS B C 1
ATOM 3609 O O . LYS B 1 135 ? 6.284 24.810 -44.953 1.00 27.16 125 LYS B O 1
ATOM 3615 N N . ALA B 1 136 ? 4.324 23.794 -44.690 1.00 34.12 126 ALA B N 1
ATOM 3616 C CA . ALA B 1 136 ? 4.896 22.663 -44.011 1.00 33.61 126 ALA B CA 1
ATOM 3617 C C . ALA B 1 136 ? 4.836 21.451 -44.890 1.00 33.65 126 ALA B C 1
ATOM 3618 O O . ALA B 1 136 ? 5.174 20.379 -44.449 1.00 37.66 126 ALA B O 1
ATOM 3620 N N . GLY B 1 137 ? 4.407 21.608 -46.124 1.00 30.50 127 GLY B N 1
ATOM 3621 C CA . GLY B 1 137 ? 4.431 20.522 -47.065 1.00 35.58 127 GLY B CA 1
ATOM 3622 C C . GLY B 1 137 ? 3.200 19.677 -47.166 1.00 42.04 127 GLY B C 1
ATOM 3623 O O . GLY B 1 137 ? 3.212 18.663 -47.833 1.00 46.78 127 GLY B O 1
ATOM 3624 N N . VAL B 1 138 ? 2.126 20.085 -46.520 1.00 33.71 128 VAL B N 1
ATOM 3625 C CA . VAL B 1 138 ? 0.921 19.301 -46.507 1.00 31.12 128 VAL B CA 1
ATOM 3626 C C . VAL B 1 138 ? -0.005 19.829 -47.573 1.00 37.42 128 VAL B C 1
ATOM 3627 O O . VAL B 1 138 ? -0.131 21.027 -47.745 1.00 40.54 128 VAL B O 1
ATOM 3631 N N . PRO B 1 139 ? -0.627 18.889 -48.370 1.00 37.06 129 PRO B N 1
ATOM 3632 C CA . PRO B 1 139 ? -1.467 19.465 -49.395 1.00 33.73 129 PRO B CA 1
ATOM 3633 C C . PRO B 1 139 ? -2.704 20.105 -48.866 1.00 37.46 129 PRO B C 1
ATOM 3634 O O . PRO B 1 139 ? -3.355 19.528 -48.036 1.00 36.52 129 PRO B O 1
ATOM 3638 N N . THR B 1 140 ? -3.015 21.292 -49.354 1.00 40.61 130 THR B N 1
ATOM 3639 C CA . THR B 1 140 ? -4.183 22.019 -48.928 1.00 43.42 130 THR B CA 1
ATOM 3640 C C . THR B 1 140 ? -5.168 22.129 -50.062 1.00 41.49 130 THR B C 1
ATOM 3641 O O . THR B 1 140 ? -4.808 21.926 -51.203 1.00 43.90 130 THR B O 1
ATOM 3645 N N . VAL B 1 141 ? -6.412 22.448 -49.751 1.00 40.10 131 VAL B N 1
ATOM 3646 C CA . VAL B 1 141 ? -7.437 22.542 -50.762 1.00 42.82 131 VAL B CA 1
ATOM 3647 C C . VAL B 1 141 ? -7.172 23.726 -51.672 1.00 46.52 131 VAL B C 1
ATOM 3648 O O . VAL B 1 141 ? -6.793 24.780 -51.206 1.00 49.86 131 VAL B O 1
ATOM 3652 N N . PRO B 1 142 ? -7.351 23.554 -52.985 1.00 46.70 132 PRO B N 1
ATOM 3653 C CA . PRO B 1 142 ? -7.197 24.706 -53.867 1.00 42.63 132 PRO B CA 1
ATOM 3654 C C . PRO B 1 142 ? -8.108 25.841 -53.444 1.00 50.11 132 PRO B C 1
ATOM 3655 O O . PRO B 1 142 ? -9.311 25.652 -53.317 1.00 49.85 132 PRO B O 1
ATOM 3659 N N . GLY B 1 143 ? -7.540 27.022 -53.209 1.00 52.59 133 GLY B N 1
ATOM 3660 C CA . GLY B 1 143 ? -8.325 28.168 -52.765 1.00 53.05 133 GLY B CA 1
ATOM 3661 C C . GLY B 1 143 ? -7.627 29.480 -52.467 1.00 53.02 133 GLY B C 1
ATOM 3662 O O . GLY B 1 143 ? -6.674 29.836 -53.142 1.00 51.26 133 GLY B O 1
ATOM 3663 N N . SER B 1 144 ? -8.109 30.210 -51.467 1.00 57.60 134 SER B N 1
ATOM 3664 C CA . SER B 1 144 ? -7.534 31.502 -51.096 1.00 54.26 134 SER B CA 1
ATOM 3665 C C . SER B 1 144 ? -6.207 31.319 -50.438 1.00 58.95 134 SER B C 1
ATOM 3666 O O . SER B 1 144 ? -6.004 30.391 -49.669 1.00 64.00 134 SER B O 1
ATOM 3669 N N . ASP B 1 145 ? -5.281 32.206 -50.729 1.00 54.21 135 ASP B N 1
ATOM 3670 C CA . ASP B 1 145 ? -4.022 32.125 -50.061 1.00 58.05 135 ASP B CA 1
ATOM 3671 C C . ASP B 1 145 ? -4.128 33.209 -49.049 1.00 55.05 135 ASP B C 1
ATOM 3672 O O . ASP B 1 145 ? -3.752 34.335 -49.303 1.00 66.49 135 ASP B O 1
ATOM 3677 N N . GLY B 1 146 ? -4.667 32.881 -47.893 1.00 52.88 136 GLY B N 1
ATOM 3678 C CA . GLY B 1 146 ? -4.885 33.878 -46.880 1.00 45.89 136 GLY B CA 1
ATOM 3679 C C . GLY B 1 146 ? -6.364 34.119 -46.762 1.00 46.82 136 GLY B C 1
ATOM 3680 O O . GLY B 1 146 ? -7.158 33.257 -47.057 1.00 49.95 136 GLY B O 1
ATOM 3681 N N . GLU B 1 147 ? -6.740 35.305 -46.339 1.00 41.50 137 GLU B N 1
ATOM 3682 C CA . GLU B 1 147 ? -8.120 35.602 -46.210 1.00 37.58 137 GLU B CA 1
ATOM 3683 C C . GLU B 1 147 ? -8.559 36.422 -47.367 1.00 41.65 137 GLU B C 1
ATOM 3684 O O . GLU B 1 147 ? -7.747 37.065 -48.008 1.00 45.25 137 GLU B O 1
ATOM 3690 N N . VAL B 1 148 ? -9.850 36.409 -47.646 1.00 45.98 138 VAL B N 1
ATOM 3691 C CA . VAL B 1 148 ? -10.408 37.159 -48.746 1.00 47.96 138 VAL B CA 1
ATOM 3692 C C . VAL B 1 148 ? -10.737 38.596 -48.357 1.00 51.68 138 VAL B C 1
ATOM 3693 O O . VAL B 1 148 ? -9.992 39.528 -48.649 1.00 39.26 138 VAL B O 1
ATOM 3697 N N . LEU B 1 207 ? -13.120 35.820 -43.697 1.00 30.79 197 LEU B N 1
ATOM 3698 C CA . LEU B 1 207 ? -13.700 34.867 -44.601 1.00 35.36 197 LEU B CA 1
ATOM 3699 C C . LEU B 1 207 ? -12.659 34.264 -45.455 1.00 40.07 197 LEU B C 1
ATOM 3700 O O . LEU B 1 207 ? -11.748 34.933 -45.880 1.00 42.72 197 LEU B O 1
ATOM 3705 N N . LEU B 1 208 ? -12.793 32.984 -45.709 1.00 40.52 198 LEU B N 1
ATOM 3706 C CA . LEU B 1 208 ? -11.906 32.285 -46.559 1.00 41.34 198 LEU B CA 1
ATOM 3707 C C . LEU B 1 208 ? -12.659 31.663 -47.666 1.00 45.20 198 LEU B C 1
ATOM 3708 O O . LEU B 1 208 ? -13.849 31.451 -47.531 1.00 55.28 198 LEU B O 1
ATOM 3713 N N . LEU B 1 209 ? -12.015 31.417 -48.785 1.00 41.31 199 LEU B N 1
ATOM 3714 C CA . LEU B 1 209 ? -12.678 30.786 -49.876 1.00 44.04 199 LEU B CA 1
ATOM 3715 C C . LEU B 1 209 ? -11.898 29.558 -50.243 1.00 45.06 199 LEU B C 1
ATOM 3716 O O . LEU B 1 209 ? -10.693 29.530 -50.121 1.00 40.73 199 LEU B O 1
ATOM 3721 N N . GLU B 1 210 ? -12.608 28.520 -50.657 1.00 40.53 200 GLU B N 1
ATOM 3722 C CA . GLU B 1 210 ? -11.993 27.297 -51.060 1.00 35.50 200 GLU B CA 1
ATOM 3723 C C . GLU B 1 210 ? -12.860 26.884 -52.197 1.00 33.44 200 GLU B C 1
ATOM 3724 O O . GLU B 1 210 ? -13.890 27.478 -52.434 1.00 35.80 200 GLU B O 1
ATOM 3730 N N . LYS B 1 211 ? -12.454 25.857 -52.908 1.00 33.33 201 LYS B N 1
ATOM 3731 C CA . LYS B 1 211 ? -13.265 25.335 -53.976 1.00 37.94 201 LYS B CA 1
ATOM 3732 C C . LYS B 1 211 ? -14.176 24.316 -53.380 1.00 41.27 201 LYS B C 1
ATOM 3733 O O . LYS B 1 211 ? -13.906 23.763 -52.334 1.00 47.58 201 LYS B O 1
ATOM 3739 N N . TYR B 1 212 ? -15.283 24.071 -54.044 1.00 42.55 202 TYR B N 1
ATOM 3740 C CA . TYR B 1 212 ? -16.195 23.098 -53.548 1.00 45.63 202 TYR B CA 1
ATOM 3741 C C . TYR B 1 212 ? -15.797 21.802 -54.130 1.00 44.95 202 TYR B C 1
ATOM 3742 O O . TYR B 1 212 ? -15.896 21.599 -55.331 1.00 43.09 202 TYR B O 1
ATOM 3751 N N . LEU B 1 213 ? -15.338 20.915 -53.269 1.00 42.62 203 LEU B N 1
ATOM 3752 C CA . LEU B 1 213 ? -14.966 19.619 -53.724 1.00 45.27 203 LEU B CA 1
ATOM 3753 C C . LEU B 1 213 ? -16.132 18.727 -53.418 1.00 45.87 203 LEU B C 1
ATOM 3754 O O . LEU B 1 213 ? -16.579 18.655 -52.290 1.00 42.83 203 LEU B O 1
ATOM 3759 N N . THR B 1 214 ? -16.665 18.086 -54.442 1.00 48.10 204 THR B N 1
ATOM 3760 C CA . THR B 1 214 ? -17.861 17.285 -54.290 1.00 62.91 204 THR B CA 1
ATOM 3761 C C . THR B 1 214 ? -17.633 15.823 -54.117 1.00 57.08 204 THR B C 1
ATOM 3762 O O . THR B 1 214 ? -18.204 15.195 -53.233 1.00 47.13 204 THR B O 1
ATOM 3766 N N . ARG B 1 215 ? -16.819 15.269 -54.987 1.00 52.11 205 ARG B N 1
ATOM 3767 C CA . ARG B 1 215 ? -16.539 13.860 -54.947 1.00 51.56 205 ARG B CA 1
ATOM 3768 C C . ARG B 1 215 ? -15.412 13.614 -54.019 1.00 50.20 205 ARG B C 1
ATOM 3769 O O . ARG B 1 215 ? -14.392 13.076 -54.412 1.00 58.59 205 ARG B O 1
ATOM 3777 N N . VAL B 1 216 ? -15.596 14.009 -52.775 1.00 41.89 206 VAL B N 1
ATOM 3778 C CA . VAL B 1 216 ? -14.558 13.849 -51.802 1.00 42.13 206 VAL B CA 1
ATOM 3779 C C . VAL B 1 216 ? -15.104 13.289 -50.527 1.00 39.68 206 VAL B C 1
ATOM 3780 O O . VAL B 1 216 ? -16.282 13.410 -50.245 1.00 42.83 206 VAL B O 1
ATOM 3784 N N . ARG B 1 217 ? -14.235 12.677 -49.749 1.00 36.77 207 ARG B N 1
ATOM 3785 C CA . ARG B 1 217 ? -14.639 12.090 -48.504 1.00 38.82 207 ARG B CA 1
ATOM 3786 C C . ARG B 1 217 ? -13.928 12.762 -47.376 1.00 43.34 207 ARG B C 1
ATOM 3787 O O . ARG B 1 217 ? -12.824 13.234 -47.536 1.00 41.70 207 ARG B O 1
ATOM 3795 N N . HIS B 1 218 ? -14.570 12.803 -46.222 1.00 44.56 208 HIS B N 1
ATOM 3796 C CA . HIS B 1 218 ? -13.987 13.442 -45.075 1.00 43.71 208 HIS B CA 1
ATOM 3797 C C . HIS B 1 218 ? -13.267 12.455 -44.235 1.00 43.98 208 HIS B C 1
ATOM 3798 O O . HIS B 1 218 ? -13.880 11.676 -43.542 1.00 42.78 208 HIS B O 1
ATOM 3805 N N . VAL B 1 219 ? -11.947 12.527 -44.249 1.00 38.26 209 VAL B N 1
ATOM 3806 C CA . VAL B 1 219 ? -11.127 11.629 -43.473 1.00 42.88 209 VAL B CA 1
ATOM 3807 C C . VAL B 1 219 ? -10.225 12.463 -42.580 1.00 42.16 209 VAL B C 1
ATOM 3808 O O . VAL B 1 219 ? -9.821 13.538 -42.952 1.00 37.94 209 VAL B O 1
ATOM 3812 N N . GLU B 1 220 ? -9.953 11.997 -41.376 1.00 37.93 210 GLU B N 1
ATOM 3813 C CA . GLU B 1 220 ? -9.140 12.747 -40.443 1.00 35.30 210 GLU B CA 1
ATOM 3814 C C . GLU B 1 220 ? -8.043 11.953 -39.773 1.00 37.40 210 GLU B C 1
ATOM 3815 O O . GLU B 1 220 ? -8.238 10.810 -39.461 1.00 35.28 210 GLU B O 1
ATOM 3821 N N . ILE B 1 221 ? -6.898 12.577 -39.520 1.00 33.71 211 ILE B N 1
ATOM 3822 C CA . ILE B 1 221 ? -5.751 11.907 -38.902 1.00 30.66 211 ILE B CA 1
ATOM 3823 C C . ILE B 1 221 ? -5.462 12.312 -37.476 1.00 31.99 211 ILE B C 1
ATOM 3824 O O . ILE B 1 221 ? -5.316 13.476 -37.189 1.00 35.86 211 ILE B O 1
ATOM 3829 N N . GLN B 1 222 ? -5.392 11.337 -36.578 1.00 32.44 212 GLN B N 1
ATOM 3830 C CA . GLN B 1 222 ? -5.120 11.591 -35.177 1.00 32.30 212 GLN B CA 1
ATOM 3831 C C . GLN B 1 222 ? -3.667 11.686 -34.956 1.00 31.36 212 GLN B C 1
ATOM 3832 O O . GLN B 1 222 ? -2.920 10.863 -35.417 1.00 29.86 212 GLN B O 1
ATOM 3838 N N . VAL B 1 223 ? -3.265 12.715 -34.249 1.00 30.97 213 VAL B N 1
ATOM 3839 C CA . VAL B 1 223 ? -1.885 12.915 -33.970 1.00 33.60 213 VAL B CA 1
ATOM 3840 C C . VAL B 1 223 ? -1.690 13.032 -32.481 1.00 37.10 213 VAL B C 1
ATOM 3841 O O . VAL B 1 223 ? -2.541 13.518 -31.777 1.00 36.71 213 VAL B O 1
ATOM 3845 N N . LEU B 1 224 ? -0.590 12.516 -31.996 1.00 32.97 214 LEU B N 1
ATOM 3846 C CA . LEU B 1 224 ? -0.305 12.579 -30.601 1.00 33.52 214 LEU B CA 1
ATOM 3847 C C . LEU B 1 224 ? 1.104 13.002 -30.610 1.00 29.56 214 LEU B C 1
ATOM 3848 O O . LEU B 1 224 ? 1.831 12.641 -31.493 1.00 31.83 214 LEU B O 1
ATOM 3853 N N . ALA B 1 225 ? 1.483 13.800 -29.643 1.00 30.55 215 ALA B N 1
ATOM 3854 C CA . ALA B 1 225 ? 2.806 14.333 -29.611 1.00 31.77 215 ALA B CA 1
ATOM 3855 C C . ALA B 1 225 ? 3.243 14.645 -28.233 1.00 31.11 215 ALA B C 1
ATOM 3856 O O . ALA B 1 225 ? 2.426 14.850 -27.375 1.00 31.43 215 ALA B O 1
ATOM 3858 N N . ASP B 1 226 ? 4.543 14.734 -28.031 1.00 29.43 216 ASP B N 1
ATOM 3859 C CA . ASP B 1 226 ? 5.095 15.064 -26.735 1.00 31.37 216 ASP B CA 1
ATOM 3860 C C . ASP B 1 226 ? 5.842 16.379 -26.682 1.00 34.56 216 ASP B C 1
ATOM 3861 O O . ASP B 1 226 ? 6.039 17.025 -27.695 1.00 33.35 216 ASP B O 1
ATOM 3866 N N . GLN B 1 227 ? 6.229 16.793 -25.496 1.00 34.64 217 GLN B N 1
ATOM 3867 C CA . GLN B 1 227 ? 6.995 18.007 -25.320 1.00 31.12 217 GLN B CA 1
ATOM 3868 C C . GLN B 1 227 ? 8.418 17.936 -25.791 1.00 32.08 217 GLN B C 1
ATOM 3869 O O . GLN B 1 227 ? 9.081 18.952 -25.890 1.00 32.17 217 GLN B O 1
ATOM 3875 N N . TYR B 1 228 ? 8.906 16.746 -26.063 1.00 31.62 218 TYR B N 1
ATOM 3876 C CA . TYR B 1 228 ? 10.261 16.550 -26.494 1.00 31.88 218 TYR B CA 1
ATOM 3877 C C . TYR B 1 228 ? 10.404 16.407 -27.983 1.00 34.62 218 TYR B C 1
ATOM 3878 O O . TYR B 1 228 ? 11.451 16.018 -28.459 1.00 43.34 218 TYR B O 1
ATOM 3887 N N . GLY B 1 229 ? 9.364 16.706 -28.724 1.00 29.34 219 GLY B N 1
ATOM 3888 C CA . GLY B 1 229 ? 9.436 16.659 -30.168 1.00 30.71 219 GLY B CA 1
ATOM 3889 C C . GLY B 1 229 ? 9.117 15.387 -30.895 1.00 35.01 219 GLY B C 1
ATOM 3890 O O . GLY B 1 229 ? 9.360 15.277 -32.082 1.00 33.33 219 GLY B O 1
ATOM 3891 N N . HIS B 1 230 ? 8.584 14.417 -30.188 1.00 30.60 220 HIS B N 1
ATOM 3892 C CA . HIS B 1 230 ? 8.224 13.166 -30.794 1.00 29.29 220 HIS B CA 1
ATOM 3893 C C . HIS B 1 230 ? 6.763 13.126 -31.053 1.00 30.27 220 HIS B C 1
ATOM 3894 O O . HIS B 1 230 ? 5.978 13.595 -30.265 1.00 31.17 220 HIS B O 1
ATOM 3901 N N . ALA B 1 231 ? 6.404 12.607 -32.204 1.00 30.94 221 ALA B N 1
ATOM 3902 C CA . ALA B 1 231 ? 5.044 12.552 -32.572 1.00 33.22 221 ALA B CA 1
ATOM 3903 C C . ALA B 1 231 ? 4.674 11.326 -33.321 1.00 33.18 221 ALA B C 1
ATOM 3904 O O . ALA B 1 231 ? 5.448 10.838 -34.117 1.00 33.93 221 ALA B O 1
ATOM 3906 N N . ILE B 1 232 ? 3.469 10.827 -33.083 1.00 31.18 222 ILE B N 1
ATOM 3907 C CA . ILE B 1 232 ? 2.967 9.696 -33.831 1.00 31.50 222 ILE B CA 1
ATOM 3908 C C . ILE B 1 232 ? 1.579 9.933 -34.350 1.00 31.86 222 ILE B C 1
ATOM 3909 O O . ILE B 1 232 ? 0.854 10.731 -33.814 1.00 33.67 222 ILE B O 1
ATOM 3914 N N . HIS B 1 233 ? 1.221 9.275 -35.428 1.00 31.96 223 HIS B N 1
ATOM 3915 C CA . HIS B 1 233 ? -0.137 9.322 -35.889 1.00 33.34 223 HIS B CA 1
ATOM 3916 C C . HIS B 1 233 ? -0.751 8.033 -35.454 1.00 38.70 223 HIS B C 1
ATOM 3917 O O . HIS B 1 233 ? -0.079 7.043 -35.292 1.00 35.70 223 HIS B O 1
ATOM 3924 N N . LEU B 1 234 ? -2.028 8.048 -35.207 1.00 37.82 224 LEU B N 1
ATOM 3925 C CA . LEU B 1 234 ? -2.698 6.869 -34.738 1.00 30.26 224 LEU B CA 1
ATOM 3926 C C . LEU B 1 234 ? -3.806 6.549 -35.668 1.00 35.40 224 LEU B C 1
ATOM 3927 O O . LEU B 1 234 ? -4.838 6.076 -35.258 1.00 37.39 224 LEU B O 1
ATOM 3932 N N . GLY B 1 235 ? -3.615 6.847 -36.929 1.00 33.00 225 GLY B N 1
ATOM 3933 C CA . GLY B 1 235 ? -4.580 6.480 -37.914 1.00 32.85 225 GLY B CA 1
ATOM 3934 C C . GLY B 1 235 ? -5.588 7.434 -38.432 1.00 31.20 225 GLY B C 1
ATOM 3935 O O . GLY B 1 235 ? -5.576 8.576 -38.080 1.00 33.53 225 GLY B O 1
ATOM 3936 N N . GLU B 1 236 ? -6.496 6.932 -39.242 1.00 35.58 226 GLU B N 1
ATOM 3937 C CA . GLU B 1 236 ? -7.539 7.726 -39.813 1.00 31.26 226 GLU B CA 1
ATOM 3938 C C . GLU B 1 236 ? -8.908 7.423 -39.281 1.00 35.51 226 GLU B C 1
ATOM 3939 O O . GLU B 1 236 ? -9.121 6.413 -38.631 1.00 41.36 226 GLU B O 1
ATOM 3945 N N . ARG B 1 237 ? -9.838 8.318 -39.543 1.00 37.17 227 ARG B N 1
ATOM 3946 C CA . ARG B 1 237 ? -11.200 8.130 -39.143 1.00 36.23 227 ARG B CA 1
ATOM 3947 C C . ARG B 1 237 ? -12.077 8.710 -40.243 1.00 36.42 227 ARG B C 1
ATOM 3948 O O . ARG B 1 237 ? -11.927 9.855 -40.582 1.00 36.53 227 ARG B O 1
ATOM 3956 N N . ASP B 1 238 ? -12.960 7.912 -40.822 1.00 40.11 228 ASP B N 1
ATOM 3957 C CA . ASP B 1 238 ? -13.894 8.385 -41.835 1.00 41.91 228 ASP B CA 1
ATOM 3958 C C . ASP B 1 238 ? -15.017 9.075 -41.140 1.00 44.45 228 ASP B C 1
ATOM 3959 O O . ASP B 1 238 ? -15.936 8.443 -40.670 1.00 41.35 228 ASP B O 1
ATOM 3964 N N . CYS B 1 239 ? -14.980 10.393 -41.116 1.00 48.76 229 CYS B N 1
ATOM 3965 C CA . CYS B 1 239 ? -15.967 11.149 -40.371 1.00 50.84 229 CYS B CA 1
ATOM 3966 C C . CYS B 1 239 ? -17.121 11.497 -41.250 1.00 46.05 229 CYS B C 1
ATOM 3967 O O . CYS B 1 239 ? -17.998 12.261 -40.891 1.00 49.13 229 CYS B O 1
ATOM 3970 N N . SER B 1 240 ? -17.131 10.895 -42.407 1.00 46.01 230 SER B N 1
ATOM 3971 C CA . SER B 1 240 ? -18.197 11.096 -43.319 1.00 49.78 230 SER B CA 1
ATOM 3972 C C . SER B 1 240 ? -19.407 10.440 -42.699 1.00 56.45 230 SER B C 1
ATOM 3973 O O . SER B 1 240 ? -19.225 9.443 -41.998 1.00 54.63 230 SER B O 1
ATOM 3976 N N . ALA B 1 241 ? -20.609 10.973 -42.953 1.00 60.11 231 ALA B N 1
ATOM 3977 C CA . ALA B 1 241 ? -21.879 10.521 -42.353 1.00 45.59 231 ALA B CA 1
ATOM 3978 C C . ALA B 1 241 ? -22.094 11.054 -40.954 1.00 40.35 231 ALA B C 1
ATOM 3979 O O . ALA B 1 241 ? -22.542 12.177 -40.784 1.00 44.97 231 ALA B O 1
ATOM 3981 N N . LYS B 1 247 ? -21.560 15.444 -37.622 1.00 46.23 237 LYS B N 1
ATOM 3982 C CA . LYS B 1 247 ? -21.043 14.092 -37.637 1.00 51.13 237 LYS B CA 1
ATOM 3983 C C . LYS B 1 247 ? -21.919 13.263 -36.746 1.00 56.69 237 LYS B C 1
ATOM 3984 O O . LYS B 1 247 ? -21.999 13.514 -35.563 1.00 61.96 237 LYS B O 1
ATOM 3990 N N . ILE B 1 248 ? -22.623 12.305 -37.322 1.00 48.35 238 ILE B N 1
ATOM 3991 C CA . ILE B 1 248 ? -23.505 11.459 -36.550 1.00 48.72 238 ILE B CA 1
ATOM 3992 C C . ILE B 1 248 ? -22.910 10.069 -36.509 1.00 47.33 238 ILE B C 1
ATOM 3993 O O . ILE B 1 248 ? -23.142 9.325 -35.572 1.00 41.51 238 ILE B O 1
ATOM 3998 N N . VAL B 1 249 ? -22.104 9.735 -37.507 1.00 45.97 239 VAL B N 1
ATOM 3999 C CA . VAL B 1 249 ? -21.452 8.430 -37.574 1.00 40.62 239 VAL B CA 1
ATOM 4000 C C . VAL B 1 249 ? -19.987 8.565 -37.988 1.00 36.12 239 VAL B C 1
ATOM 4001 O O . VAL B 1 249 ? -19.662 9.322 -38.880 1.00 41.72 239 VAL B O 1
ATOM 4005 N N . GLU B 1 250 ? -19.105 7.838 -37.330 1.00 31.08 240 GLU B N 1
ATOM 4006 C CA . GLU B 1 250 ? -17.697 7.882 -37.637 1.00 31.83 240 GLU B CA 1
ATOM 4007 C C . GLU B 1 250 ? -17.167 6.467 -37.676 1.00 38.78 240 GLU B C 1
ATOM 4008 O O . GLU B 1 250 ? -17.616 5.634 -36.929 1.00 35.28 240 GLU B O 1
ATOM 4014 N N . GLU B 1 251 ? -16.203 6.190 -38.548 1.00 43.02 241 GLU B N 1
ATOM 4015 C CA . GLU B 1 251 ? -15.669 4.854 -38.721 1.00 33.43 241 GLU B CA 1
ATOM 4016 C C . GLU B 1 251 ? -14.187 4.795 -38.875 1.00 34.76 241 GLU B C 1
ATOM 4017 O O . GLU B 1 251 ? -13.596 5.729 -39.350 1.00 36.30 241 GLU B O 1
ATOM 4023 N N . ALA B 1 252 ? -13.593 3.665 -38.526 1.00 42.26 242 ALA B N 1
ATOM 4024 C CA . ALA B 1 252 ? -12.160 3.456 -38.642 1.00 39.08 242 ALA B CA 1
ATOM 4025 C C . ALA B 1 252 ? -11.887 1.974 -38.787 1.00 34.48 242 ALA B C 1
ATOM 4026 O O . ALA B 1 252 ? -12.249 1.223 -37.927 1.00 40.11 242 ALA B O 1
ATOM 4028 N N . PRO B 1 253 ? -11.229 1.543 -39.852 1.00 33.07 243 PRO B N 1
ATOM 4029 C CA . PRO B 1 253 ? -10.529 2.227 -40.927 1.00 36.97 243 PRO B CA 1
ATOM 4030 C C . PRO B 1 253 ? -11.438 2.762 -42.003 1.00 44.54 243 PRO B C 1
ATOM 4031 O O . PRO B 1 253 ? -12.599 2.394 -42.074 1.00 47.25 243 PRO B O 1
ATOM 4035 N N . SER B 1 254 ? -10.911 3.642 -42.833 1.00 42.17 244 SER B N 1
ATOM 4036 C CA . SER B 1 254 ? -11.703 4.195 -43.893 1.00 39.33 244 SER B CA 1
ATOM 4037 C C . SER B 1 254 ? -11.718 3.223 -44.999 1.00 39.97 244 SER B C 1
ATOM 4038 O O . SER B 1 254 ? -10.739 2.546 -45.255 1.00 41.07 244 SER B O 1
ATOM 4041 N N . PRO B 1 255 ? -12.850 3.129 -45.661 1.00 43.18 245 PRO B N 1
ATOM 4042 C CA . PRO B 1 255 ? -12.934 2.258 -46.810 1.00 40.68 245 PRO B CA 1
ATOM 4043 C C . PRO B 1 255 ? -12.185 2.736 -48.030 1.00 43.60 245 PRO B C 1
ATOM 4044 O O . PRO B 1 255 ? -12.233 2.072 -49.043 1.00 58.24 245 PRO B O 1
ATOM 4048 N N . ALA B 1 256 ? -11.487 3.845 -47.951 1.00 39.03 246 ALA B N 1
ATOM 4049 C CA . ALA B 1 256 ? -10.818 4.396 -49.089 1.00 34.76 246 ALA B CA 1
ATOM 4050 C C . ALA B 1 256 ? -9.353 4.466 -48.830 1.00 32.31 246 ALA B C 1
ATOM 4051 O O . ALA B 1 256 ? -8.566 4.609 -49.749 1.00 27.00 246 ALA B O 1
ATOM 4053 N N . VAL B 1 257 ? -8.974 4.355 -47.575 1.00 30.95 247 VAL B N 1
ATOM 4054 C CA . VAL B 1 257 ? -7.591 4.500 -47.227 1.00 32.45 247 VAL B CA 1
ATOM 4055 C C . VAL B 1 257 ? -6.936 3.168 -47.143 1.00 36.42 247 VAL B C 1
ATOM 4056 O O . VAL B 1 257 ? -7.356 2.306 -46.397 1.00 36.30 247 VAL B O 1
ATOM 4060 N N . THR B 1 258 ? -5.914 2.985 -47.952 1.00 37.86 248 THR B N 1
ATOM 4061 C CA . THR B 1 258 ? -5.219 1.759 -47.994 1.00 30.41 248 THR B CA 1
ATOM 4062 C C . THR B 1 258 ? -4.172 1.932 -46.961 1.00 37.30 248 THR B C 1
ATOM 4063 O O . THR B 1 258 ? -3.883 3.036 -46.567 1.00 41.62 248 THR B O 1
ATOM 4067 N N . PRO B 1 259 ? -3.600 0.840 -46.484 1.00 37.41 249 PRO B N 1
ATOM 4068 C CA . PRO B 1 259 ? -2.520 0.922 -45.513 1.00 34.65 249 PRO B CA 1
ATOM 4069 C C . PRO B 1 259 ? -1.354 1.854 -45.855 1.00 42.21 249 PRO B C 1
ATOM 4070 O O . PRO B 1 259 ? -0.855 2.527 -44.966 1.00 47.48 249 PRO B O 1
ATOM 4074 N N . GLU B 1 260 ? -0.919 1.909 -47.101 1.00 38.84 250 GLU B N 1
ATOM 4075 C CA . GLU B 1 260 ? 0.129 2.822 -47.489 1.00 39.53 250 GLU B CA 1
ATOM 4076 C C . GLU B 1 260 ? -0.297 4.251 -47.362 1.00 39.37 250 GLU B C 1
ATOM 4077 O O . GLU B 1 260 ? 0.406 5.031 -46.772 1.00 43.95 250 GLU B O 1
ATOM 4083 N N . LEU B 1 261 ? -1.460 4.598 -47.880 1.00 36.54 251 LEU B N 1
ATOM 4084 C CA . LEU B 1 261 ? -1.997 5.942 -47.768 1.00 40.75 251 LEU B CA 1
ATOM 4085 C C . LEU B 1 261 ? -2.158 6.425 -46.354 1.00 39.53 251 LEU B C 1
ATOM 4086 O O . LEU B 1 261 ? -2.093 7.602 -46.098 1.00 39.34 251 LEU B O 1
ATOM 4091 N N . ARG B 1 262 ? -2.356 5.521 -45.428 1.00 34.56 252 ARG B N 1
ATOM 4092 C CA . ARG B 1 262 ? -2.519 5.885 -44.055 1.00 32.14 252 ARG B CA 1
ATOM 4093 C C . ARG B 1 262 ? -1.177 6.327 -43.608 1.00 36.66 252 ARG B C 1
ATOM 4094 O O . ARG B 1 262 ? -1.043 7.288 -42.876 1.00 35.23 252 ARG B O 1
ATOM 4102 N N . GLU B 1 263 ? -0.152 5.669 -44.080 1.00 40.41 253 GLU B N 1
ATOM 4103 C CA . GLU B 1 263 ? 1.188 6.013 -43.660 1.00 39.83 253 GLU B CA 1
ATOM 4104 C C . GLU B 1 263 ? 1.661 7.276 -44.305 1.00 36.83 253 GLU B C 1
ATOM 4105 O O . GLU B 1 263 ? 2.463 7.981 -43.743 1.00 43.10 253 GLU B O 1
ATOM 4111 N N . ARG B 1 264 ? 1.154 7.582 -45.471 1.00 31.15 254 ARG B N 1
ATOM 4112 C CA . ARG B 1 264 ? 1.524 8.781 -46.150 1.00 34.16 254 ARG B CA 1
ATOM 4113 C C . ARG B 1 264 ? 0.799 9.963 -45.584 1.00 36.01 254 ARG B C 1
ATOM 4114 O O . ARG B 1 264 ? 1.395 10.972 -45.288 1.00 37.11 254 ARG B O 1
ATOM 4122 N N . MET B 1 265 ? -0.497 9.845 -45.428 1.00 30.72 255 MET B N 1
ATOM 4123 C CA . MET B 1 265 ? -1.288 10.931 -44.932 1.00 30.49 255 MET B CA 1
ATOM 4124 C C . MET B 1 265 ? -0.884 11.281 -43.542 1.00 35.86 255 MET B C 1
ATOM 4125 O O . MET B 1 265 ? -0.785 12.440 -43.200 1.00 43.72 255 MET B O 1
ATOM 4130 N N . GLY B 1 266 ? -0.642 10.284 -42.734 1.00 30.13 256 GLY B N 1
ATOM 4131 C CA . GLY B 1 266 ? -0.244 10.506 -41.382 1.00 29.89 256 GLY B CA 1
ATOM 4132 C C . GLY B 1 266 ? 1.124 11.042 -41.193 1.00 35.03 256 GLY B C 1
ATOM 4133 O O . GLY B 1 266 ? 1.399 11.645 -40.185 1.00 39.11 256 GLY B O 1
ATOM 4134 N N . ALA B 1 267 ? 1.990 10.806 -42.150 1.00 28.18 257 ALA B N 1
ATOM 4135 C CA . ALA B 1 267 ? 3.318 11.351 -42.076 1.00 34.10 257 ALA B CA 1
ATOM 4136 C C . ALA B 1 267 ? 3.293 12.827 -42.347 1.00 37.92 257 ALA B C 1
ATOM 4137 O O . ALA B 1 267 ? 4.029 13.585 -41.736 1.00 35.19 257 ALA B O 1
ATOM 4139 N N . ASP B 1 268 ? 2.422 13.249 -43.243 1.00 34.30 258 ASP B N 1
ATOM 4140 C CA . ASP B 1 268 ? 2.285 14.652 -43.538 1.00 38.08 258 ASP B CA 1
ATOM 4141 C C . ASP B 1 268 ? 1.735 15.353 -42.324 1.00 38.48 258 ASP B C 1
ATOM 4142 O O . ASP B 1 268 ? 2.132 16.460 -42.010 1.00 39.90 258 ASP B O 1
ATOM 4147 N N . ALA B 1 269 ? 0.834 14.704 -41.617 1.00 35.68 259 ALA B N 1
ATOM 4148 C CA . ALA B 1 269 ? 0.275 15.255 -40.407 1.00 33.68 259 ALA B CA 1
ATOM 4149 C C . ALA B 1 269 ? 1.265 15.343 -39.269 1.00 34.15 259 ALA B C 1
ATOM 4150 O O . ALA B 1 269 ? 1.260 16.298 -38.532 1.00 38.43 259 ALA B O 1
ATOM 4152 N N . VAL B 1 270 ? 2.123 14.355 -39.122 1.00 33.47 260 VAL B N 1
ATOM 4153 C CA . VAL B 1 270 ? 3.117 14.348 -38.066 1.00 37.54 260 VAL B CA 1
ATOM 4154 C C . VAL B 1 270 ? 4.168 15.435 -38.227 1.00 36.61 260 VAL B C 1
ATOM 4155 O O . VAL B 1 270 ? 4.593 16.042 -37.265 1.00 31.77 260 VAL B O 1
ATOM 4159 N N . ARG B 1 271 ? 4.540 15.734 -39.457 1.00 36.67 261 ARG B N 1
ATOM 4160 C CA . ARG B 1 271 ? 5.525 16.753 -39.703 1.00 31.37 261 ARG B CA 1
ATOM 4161 C C . ARG B 1 271 ? 4.979 18.109 -39.546 1.00 32.05 261 ARG B C 1
ATOM 4162 O O . ARG B 1 271 ? 5.665 19.023 -39.167 1.00 33.89 261 ARG B O 1
ATOM 4170 N N . GLY B 1 272 ? 3.716 18.243 -39.853 1.00 32.67 262 GLY B N 1
ATOM 4171 C CA . GLY B 1 272 ? 3.077 19.519 -39.760 1.00 30.23 262 GLY B CA 1
ATOM 4172 C C . GLY B 1 272 ? 2.974 19.928 -38.338 1.00 29.77 262 GLY B C 1
ATOM 4173 O O . GLY B 1 272 ? 3.214 21.053 -37.991 1.00 34.05 262 GLY B O 1
ATOM 4174 N N . ILE B 1 273 ? 2.585 19.007 -37.508 1.00 24.85 263 ILE B N 1
ATOM 4175 C CA . ILE B 1 273 ? 2.464 19.315 -36.118 1.00 27.02 263 ILE B CA 1
ATOM 4176 C C . ILE B 1 273 ? 3.797 19.494 -35.451 1.00 29.01 263 ILE B C 1
ATOM 4177 O O . ILE B 1 273 ? 3.891 20.118 -34.425 1.00 29.70 263 ILE B O 1
ATOM 4182 N N . LYS B 1 274 ? 4.842 18.995 -36.064 1.00 32.35 264 LYS B N 1
ATOM 4183 C CA . LYS B 1 274 ? 6.170 19.145 -35.533 1.00 31.92 264 LYS B CA 1
ATOM 4184 C C . LYS B 1 274 ? 6.662 20.493 -35.911 1.00 28.02 264 LYS B C 1
ATOM 4185 O O . LYS B 1 274 ? 7.415 21.097 -35.185 1.00 33.04 264 LYS B O 1
ATOM 4191 N N . SER B 1 275 ? 6.224 20.980 -37.046 1.00 29.06 265 SER B N 1
ATOM 4192 C CA . SER B 1 275 ? 6.580 22.296 -37.492 1.00 27.86 265 SER B CA 1
ATOM 4193 C C . SER B 1 275 ? 5.924 23.358 -36.656 1.00 29.61 265 SER B C 1
ATOM 4194 O O . SER B 1 275 ? 6.534 24.361 -36.354 1.00 35.36 265 SER B O 1
ATOM 4197 N N . ILE B 1 276 ? 4.684 23.149 -36.271 1.00 30.93 266 ILE B N 1
ATOM 4198 C CA . ILE B 1 276 ? 3.981 24.089 -35.433 1.00 31.46 266 ILE B CA 1
ATOM 4199 C C . ILE B 1 276 ? 4.313 23.999 -33.969 1.00 29.40 266 ILE B C 1
ATOM 4200 O O . ILE B 1 276 ? 3.993 24.900 -33.226 1.00 26.06 266 ILE B O 1
ATOM 4205 N N . GLY B 1 277 ? 4.996 22.937 -33.567 1.00 29.20 267 GLY B N 1
ATOM 4206 C CA . GLY B 1 277 ? 5.422 22.767 -32.186 1.00 31.15 267 GLY B CA 1
ATOM 4207 C C . GLY B 1 277 ? 4.359 22.230 -31.288 1.00 29.32 267 GLY B C 1
ATOM 4208 O O . GLY B 1 277 ? 4.151 22.745 -30.210 1.00 28.81 267 GLY B O 1
ATOM 4209 N N . TYR B 1 278 ? 3.693 21.182 -31.717 1.00 27.79 268 TYR B N 1
ATOM 4210 C CA . TYR B 1 278 ? 2.566 20.662 -30.986 1.00 26.08 268 TYR B CA 1
ATOM 4211 C C . TYR B 1 278 ? 2.900 19.678 -29.920 1.00 28.44 268 TYR B C 1
ATOM 4212 O O . TYR B 1 278 ? 3.909 18.995 -30.011 1.00 32.09 268 TYR B O 1
ATOM 4221 N N . VAL B 1 279 ? 2.060 19.624 -28.903 1.00 26.85 269 VAL B N 1
ATOM 4222 C CA . VAL B 1 279 ? 2.225 18.716 -27.826 1.00 31.06 269 VAL B CA 1
ATOM 4223 C C . VAL B 1 279 ? 0.808 18.292 -27.620 1.00 25.52 269 VAL B C 1
ATOM 4224 O O . VAL B 1 279 ? -0.079 19.059 -27.895 1.00 26.37 269 VAL B O 1
ATOM 4228 N N . ASN B 1 280 ? 0.593 17.061 -27.206 1.00 29.42 270 ASN B N 1
ATOM 4229 C CA . ASN B 1 280 ? -0.726 16.517 -26.918 1.00 36.14 270 ASN B CA 1
ATOM 4230 C C . ASN B 1 280 ? -1.527 16.027 -28.127 1.00 35.28 270 ASN B C 1
ATOM 4231 O O . ASN B 1 280 ? -0.974 15.907 -29.206 1.00 33.67 270 ASN B O 1
ATOM 4236 N N . ALA B 1 281 ? -2.805 15.713 -27.942 1.00 33.05 271 ALA B N 1
ATOM 4237 C CA . ALA B 1 281 ? -3.644 15.178 -28.995 1.00 35.32 271 ALA B CA 1
ATOM 4238 C C . ALA B 1 281 ? -4.271 16.220 -29.830 1.00 31.43 271 ALA B C 1
ATOM 4239 O O . ALA B 1 281 ? -4.636 17.256 -29.329 1.00 34.94 271 ALA B O 1
ATOM 4241 N N . GLY B 1 282 ? -4.443 15.932 -31.104 1.00 32.20 272 GLY B N 1
ATOM 4242 C CA . GLY B 1 282 ? -5.043 16.865 -32.011 1.00 30.29 272 GLY B CA 1
ATOM 4243 C C . GLY B 1 282 ? -5.451 16.046 -33.178 1.00 32.26 272 GLY B C 1
ATOM 4244 O O . GLY B 1 282 ? -5.075 14.904 -33.256 1.00 36.49 272 GLY B O 1
ATOM 4245 N N . THR B 1 283 ? -6.242 16.607 -34.067 1.00 28.34 273 THR B N 1
ATOM 4246 C CA . THR B 1 283 ? -6.699 15.892 -35.218 1.00 33.35 273 THR B CA 1
ATOM 4247 C C . THR B 1 283 ? -6.692 16.778 -36.426 1.00 36.58 273 THR B C 1
ATOM 4248 O O . THR B 1 283 ? -7.368 17.781 -36.443 1.00 35.08 273 THR B O 1
ATOM 4252 N N . LEU B 1 284 ? -5.913 16.412 -37.432 1.00 34.73 274 LEU B N 1
ATOM 4253 C CA . LEU B 1 284 ? -5.864 17.153 -38.676 1.00 34.22 274 LEU B CA 1
ATOM 4254 C C . LEU B 1 284 ? -6.905 16.613 -39.601 1.00 36.36 274 LEU B C 1
ATOM 4255 O O . LEU B 1 284 ? -6.945 15.427 -39.835 1.00 40.97 274 LEU B O 1
ATOM 4260 N N . GLU B 1 285 ? -7.740 17.469 -40.152 1.00 27.98 275 GLU B N 1
ATOM 4261 C CA . GLU B 1 285 ? -8.823 17.019 -40.987 1.00 30.30 275 GLU B CA 1
ATOM 4262 C C . GLU B 1 285 ? -8.540 17.246 -42.427 1.00 33.83 275 GLU B C 1
ATOM 4263 O O . GLU B 1 285 ? -8.142 18.314 -42.813 1.00 35.73 275 GLU B O 1
ATOM 4269 N N . PHE B 1 286 ? -8.716 16.208 -43.233 1.00 37.25 276 PHE B N 1
ATOM 4270 C CA . PHE B 1 286 ? -8.405 16.262 -44.636 1.00 36.06 276 PHE B CA 1
ATOM 4271 C C . PHE B 1 286 ? -9.620 15.970 -45.500 1.00 39.25 276 PHE B C 1
ATOM 4272 O O . PHE B 1 286 ? -10.687 15.707 -44.975 1.00 43.17 276 PHE B O 1
ATOM 4280 N N . LEU B 1 287 ? -9.476 16.032 -46.820 1.00 37.89 277 LEU B N 1
ATOM 4281 C CA . LEU B 1 287 ? -10.541 15.651 -47.752 1.00 41.63 277 LEU B CA 1
ATOM 4282 C C . LEU B 1 287 ? -9.841 14.772 -48.781 1.00 40.53 277 LEU B C 1
ATOM 4283 O O . LEU B 1 287 ? -8.727 15.052 -49.141 1.00 34.85 277 LEU B O 1
ATOM 4288 N N . LEU B 1 288 ? -10.476 13.713 -49.255 1.00 38.37 278 LEU B N 1
ATOM 4289 C CA . LEU B 1 288 ? -9.815 12.770 -50.157 1.00 41.32 278 LEU B CA 1
ATOM 4290 C C . LEU B 1 288 ? -10.506 12.585 -51.466 1.00 45.18 278 LEU B C 1
ATOM 4291 O O . LEU B 1 288 ? -11.648 12.188 -51.499 1.00 45.56 278 LEU B O 1
ATOM 4296 N N . ASP B 1 289 ? -9.799 12.819 -52.561 1.00 50.01 279 ASP B N 1
ATOM 4297 C CA . ASP B 1 289 ? -10.426 12.715 -53.868 1.00 52.11 279 ASP B CA 1
ATOM 4298 C C . ASP B 1 289 ? -10.667 11.304 -54.374 1.00 55.68 279 ASP B C 1
ATOM 4299 O O . ASP B 1 289 ? -10.198 10.336 -53.794 1.00 43.60 279 ASP B O 1
ATOM 4304 N N . GLN B 1 290 ? -11.419 11.196 -55.453 1.00 59.25 280 GLN B N 1
ATOM 4305 C CA . GLN B 1 290 ? -11.740 9.904 -56.010 1.00 53.99 280 GLN B CA 1
ATOM 4306 C C . GLN B 1 290 ? -10.505 9.148 -56.389 1.00 51.12 280 GLN B C 1
ATOM 4307 O O . GLN B 1 290 ? -10.508 7.929 -56.405 1.00 52.27 280 GLN B O 1
ATOM 4313 N N . ASP B 1 291 ? -9.444 9.875 -56.711 1.00 53.63 281 ASP B N 1
ATOM 4314 C CA . ASP B 1 291 ? -8.218 9.224 -57.116 1.00 54.85 281 ASP B CA 1
ATOM 4315 C C . ASP B 1 291 ? -7.267 9.018 -55.966 1.00 55.20 281 ASP B C 1
ATOM 4316 O O . ASP B 1 291 ? -6.149 8.576 -56.162 1.00 45.20 281 ASP B O 1
ATOM 4321 N N . GLY B 1 292 ? -7.692 9.379 -54.764 1.00 52.12 282 GLY B N 1
ATOM 4322 C CA . GLY B 1 292 ? -6.895 9.096 -53.595 1.00 45.51 282 GLY B CA 1
ATOM 4323 C C . GLY B 1 292 ? -5.964 10.141 -53.102 1.00 49.00 282 GLY B C 1
ATOM 4324 O O . GLY B 1 292 ? -4.984 9.817 -52.462 1.00 57.22 282 GLY B O 1
ATOM 4325 N N . ASN B 1 293 ? -6.250 11.399 -53.374 1.00 45.83 283 ASN B N 1
ATOM 4326 C CA . ASN B 1 293 ? -5.325 12.441 -53.003 1.00 43.03 283 ASN B CA 1
ATOM 4327 C C . ASN B 1 293 ? -5.911 13.289 -51.924 1.00 43.38 283 ASN B C 1
ATOM 4328 O O . ASN B 1 293 ? -7.087 13.572 -51.936 1.00 41.52 283 ASN B O 1
ATOM 4333 N N . TYR B 1 294 ? -5.082 13.688 -50.981 1.00 40.13 284 TYR B N 1
ATOM 4334 C CA . TYR B 1 294 ? -5.583 14.404 -49.829 1.00 40.89 284 TYR B CA 1
ATOM 4335 C C . TYR B 1 294 ? -5.376 15.879 -49.790 1.00 37.59 284 TYR B C 1
ATOM 4336 O O . TYR B 1 294 ? -4.404 16.369 -50.300 1.00 31.13 284 TYR B O 1
ATOM 4345 N N . TYR B 1 295 ? -6.318 16.589 -49.181 1.00 37.12 285 TYR B N 1
ATOM 4346 C CA . TYR B 1 295 ? -6.286 18.025 -49.125 1.00 35.51 285 TYR B CA 1
ATOM 4347 C C . TYR B 1 295 ? -6.718 18.504 -47.765 1.00 32.19 285 TYR B C 1
ATOM 4348 O O . TYR B 1 295 ? -7.854 18.353 -47.402 1.00 38.85 285 TYR B O 1
ATOM 4357 N N . PHE B 1 296 ? -5.817 19.116 -47.026 1.00 28.34 286 PHE B N 1
ATOM 4358 C CA . PHE B 1 296 ? -6.098 19.614 -45.699 1.00 31.15 286 PHE B CA 1
ATOM 4359 C C . PHE B 1 296 ? -7.104 20.709 -45.707 1.00 36.64 286 PHE B C 1
ATOM 4360 O O . PHE B 1 296 ? -7.049 21.595 -46.536 1.00 41.35 286 PHE B O 1
ATOM 4368 N N . ILE B 1 297 ? -8.005 20.681 -44.742 1.00 32.73 287 ILE B N 1
ATOM 4369 C CA . ILE B 1 297 ? -9.007 21.681 -44.569 1.00 35.45 287 ILE B CA 1
ATOM 4370 C C . ILE B 1 297 ? -9.039 22.318 -43.195 1.00 36.26 287 ILE B C 1
ATOM 4371 O O . ILE B 1 297 ? -9.117 23.531 -43.071 1.00 45.60 287 ILE B O 1
ATOM 4376 N N . GLU B 1 298 ? -8.840 21.512 -42.167 1.00 33.02 288 GLU B N 1
ATOM 4377 C CA . GLU B 1 298 ? -8.910 21.997 -40.808 1.00 32.93 288 GLU B CA 1
ATOM 4378 C C . GLU B 1 298 ? -8.150 21.208 -39.792 1.00 34.54 288 GLU B C 1
ATOM 4379 O O . GLU B 1 298 ? -7.687 20.143 -40.083 1.00 33.87 288 GLU B O 1
ATOM 4385 N N . MET B 1 299 ? -7.999 21.750 -38.596 1.00 39.16 289 MET B N 1
ATOM 4386 C CA . MET B 1 299 ? -7.339 21.046 -37.511 1.00 37.64 289 MET B CA 1
ATOM 4387 C C . MET B 1 299 ? -8.000 21.365 -36.209 1.00 43.08 289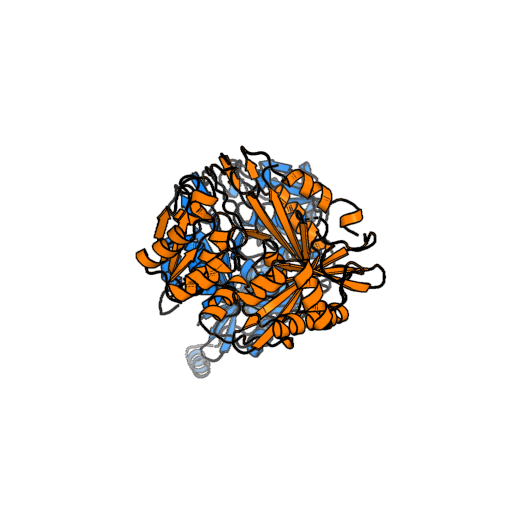 MET B C 1
ATOM 4388 O O . MET B 1 299 ? -8.305 22.511 -35.928 1.00 48.61 289 MET B O 1
ATOM 4393 N N . ASN B 1 300 ? -8.265 20.338 -35.416 1.00 44.29 290 ASN B N 1
ATOM 4394 C CA . ASN B 1 300 ? -8.788 20.560 -34.094 1.00 40.68 290 ASN B CA 1
ATOM 4395 C C . ASN B 1 300 ? -7.714 20.252 -33.089 1.00 35.17 290 ASN B C 1
ATOM 4396 O O . ASN B 1 300 ? -7.254 19.145 -33.008 1.00 36.81 290 ASN B O 1
ATOM 4401 N N . THR B 1 301 ? -7.300 21.253 -32.342 1.00 35.92 291 THR B N 1
ATOM 4402 C CA . THR B 1 301 ? -6.254 21.114 -31.366 1.00 32.46 291 THR B CA 1
ATOM 4403 C C . THR B 1 301 ? -6.836 20.693 -30.051 1.00 35.83 291 THR B C 1
ATOM 4404 O O . THR B 1 301 ? -6.626 21.340 -29.041 1.00 36.81 291 THR B O 1
ATOM 4408 N N . ARG B 1 302 ? -7.542 19.572 -30.052 1.00 34.48 292 ARG B N 1
ATOM 4409 C CA . ARG B 1 302 ? -8.202 19.099 -28.875 1.00 31.18 292 ARG B CA 1
ATOM 4410 C C . ARG B 1 302 ? -8.490 17.634 -29.030 1.00 33.89 292 ARG B C 1
ATOM 4411 O O . ARG B 1 302 ? -8.115 17.033 -30.019 1.00 31.86 292 ARG B O 1
ATOM 4419 N N . ILE B 1 303 ? -9.168 17.045 -28.053 1.00 28.95 293 ILE B N 1
ATOM 4420 C CA . ILE B 1 303 ? -9.601 15.679 -28.172 1.00 24.53 293 ILE B CA 1
ATOM 4421 C C . ILE B 1 303 ? -10.896 15.790 -28.884 1.00 29.66 293 ILE B C 1
ATOM 4422 O O . ILE B 1 303 ? -11.533 16.824 -28.885 1.00 27.36 293 ILE B O 1
ATOM 4427 N N . GLN B 1 304 ? -11.283 14.729 -29.545 1.00 32.89 294 GLN B N 1
ATOM 4428 C CA . GLN B 1 304 ? -12.495 14.759 -30.263 1.00 31.73 294 GLN B CA 1
ATOM 4429 C C . GLN B 1 304 ? -13.562 13.821 -29.780 1.00 29.41 294 GLN B C 1
ATOM 4430 O O . GLN B 1 304 ? -13.302 12.916 -29.039 1.00 27.69 294 GLN B O 1
ATOM 4436 N N . VAL B 1 305 ? -14.784 14.068 -30.180 1.00 35.79 295 VAL B N 1
ATOM 4437 C CA . VAL B 1 305 ? -15.897 13.247 -29.801 1.00 35.17 295 VAL B CA 1
ATOM 4438 C C . VAL B 1 305 ? -15.636 12.013 -30.584 1.00 37.20 295 VAL B C 1
ATOM 4439 O O . VAL B 1 305 ? -16.037 10.942 -30.219 1.00 36.91 295 VAL B O 1
ATOM 4443 N N . GLU B 1 306 ? -14.875 12.094 -31.640 1.00 37.83 296 GLU B N 1
ATOM 4444 C CA . GLU B 1 306 ? -14.712 10.933 -32.482 1.00 34.99 296 GLU B CA 1
ATOM 4445 C C . GLU B 1 306 ? -13.600 9.994 -32.114 1.00 35.49 296 GLU B C 1
ATOM 4446 O O . GLU B 1 306 ? -13.358 9.037 -32.813 1.00 37.72 296 GLU B O 1
ATOM 4452 N N . HIS B 1 307 ? -12.957 10.221 -30.988 1.00 32.59 297 HIS B N 1
ATOM 4453 C CA . HIS B 1 307 ? -11.792 9.434 -30.604 1.00 26.05 297 HIS B CA 1
ATOM 4454 C C . HIS B 1 307 ? -11.958 8.011 -30.117 1.00 26.04 297 HIS B C 1
ATOM 4455 O O . HIS B 1 307 ? -11.035 7.236 -30.239 1.00 28.42 297 HIS B O 1
ATOM 4462 N N . PRO B 1 308 ? -13.123 7.648 -29.549 1.00 28.93 298 PRO B N 1
ATOM 4463 C CA . PRO B 1 308 ? -13.180 6.274 -29.103 1.00 30.33 298 PRO B CA 1
ATOM 4464 C C . PRO B 1 308 ? -12.967 5.275 -30.239 1.00 29.03 298 PRO B C 1
ATOM 4465 O O . PRO B 1 308 ? -12.324 4.277 -30.011 1.00 27.76 298 PRO B O 1
ATOM 4469 N N . VAL B 1 309 ? -13.479 5.534 -31.426 1.00 27.02 299 VAL B N 1
ATOM 4470 C CA . VAL B 1 309 ? -13.294 4.669 -32.578 1.00 27.46 299 VAL B CA 1
ATOM 4471 C C . VAL B 1 309 ? -11.854 4.254 -32.874 1.00 31.25 299 VAL B C 1
ATOM 4472 O O . VAL B 1 309 ? -11.617 3.094 -33.133 1.00 37.62 299 VAL B O 1
ATOM 4476 N N . THR B 1 310 ? -10.895 5.174 -32.848 1.00 28.61 300 THR B N 1
ATOM 4477 C CA . THR B 1 310 ? -9.472 4.866 -33.062 1.00 32.48 300 THR B CA 1
ATOM 4478 C C . THR B 1 310 ? -8.860 4.046 -31.961 1.00 31.55 300 THR B C 1
ATOM 4479 O O . THR B 1 310 ? -8.068 3.171 -32.201 1.00 30.72 300 THR B O 1
ATOM 4483 N N . GLU B 1 311 ? -9.214 4.346 -30.736 1.00 27.72 301 GLU B N 1
ATOM 4484 C CA . GLU B 1 311 ? -8.702 3.623 -29.611 1.00 29.19 301 GLU B CA 1
ATOM 4485 C C . GLU B 1 311 ? -9.122 2.195 -29.664 1.00 25.77 301 GLU B C 1
ATOM 4486 O O . GLU B 1 311 ? -8.537 1.358 -29.002 1.00 25.41 301 GLU B O 1
ATOM 4492 N N . GLN B 1 312 ? -10.165 1.913 -30.422 1.00 26.19 302 GLN B N 1
ATOM 4493 C CA . GLN B 1 312 ? -10.672 0.579 -30.531 1.00 27.62 302 GLN B CA 1
ATOM 4494 C C . GLN B 1 312 ? -10.069 -0.181 -31.674 1.00 32.28 302 GLN B C 1
ATOM 4495 O O . GLN B 1 312 ? -10.260 -1.380 -31.773 1.00 35.79 302 GLN B O 1
ATOM 4501 N N . VAL B 1 313 ? -9.329 0.505 -32.536 1.00 30.60 303 VAL B N 1
ATOM 4502 C CA . VAL B 1 313 ? -8.666 -0.147 -33.639 1.00 28.33 303 VAL B CA 1
ATOM 4503 C C . VAL B 1 313 ? -7.188 -0.159 -33.427 1.00 27.99 303 VAL B C 1
ATOM 4504 O O . VAL B 1 313 ? -6.494 -0.904 -34.071 1.00 32.46 303 VAL B O 1
ATOM 4508 N N . THR B 1 314 ? -6.712 0.631 -32.484 1.00 26.52 304 THR B N 1
ATOM 4509 C CA . THR B 1 314 ? -5.296 0.734 -32.214 1.00 26.74 304 THR B CA 1
ATOM 4510 C C . THR B 1 314 ? -4.879 0.175 -30.862 1.00 25.06 304 THR B C 1
ATOM 4511 O O . THR B 1 314 ? -3.740 -0.225 -30.698 1.00 29.99 304 THR B O 1
ATOM 4515 N N . GLY B 1 315 ? -5.759 0.154 -29.892 1.00 23.29 305 GLY B N 1
ATOM 4516 C CA . GLY B 1 315 ? -5.376 -0.280 -28.571 1.00 21.26 305 GLY B CA 1
ATOM 4517 C C . GLY B 1 315 ? -4.737 0.758 -27.699 1.00 31.15 305 GLY B C 1
ATOM 4518 O O . GLY B 1 315 ? -4.149 0.425 -26.690 1.00 32.91 305 GLY B O 1
ATOM 4519 N N . ILE B 1 316 ? -4.864 2.022 -28.070 1.00 33.61 306 ILE B N 1
ATOM 4520 C CA . ILE B 1 316 ? -4.253 3.101 -27.336 1.00 26.92 306 ILE B CA 1
ATOM 4521 C C . ILE B 1 316 ? -5.284 4.008 -26.706 1.00 28.97 306 ILE B C 1
ATOM 4522 O O . ILE B 1 316 ? -6.204 4.405 -27.369 1.00 28.67 306 ILE B O 1
ATOM 4527 N N . ASP B 1 317 ? -5.130 4.323 -25.420 1.00 36.05 307 ASP B N 1
ATOM 4528 C CA . ASP B 1 317 ? -6.015 5.258 -24.734 1.00 31.65 307 ASP B CA 1
ATOM 4529 C C . ASP B 1 317 ? -5.522 6.654 -24.972 1.00 30.34 307 ASP B C 1
ATOM 4530 O O . ASP B 1 317 ? -4.462 7.026 -24.517 1.00 33.66 307 ASP B O 1
ATOM 4535 N N . LEU B 1 318 ? -6.315 7.444 -25.660 1.00 25.98 308 LEU B N 1
ATOM 4536 C CA . LEU B 1 318 ? -5.893 8.758 -26.028 1.00 26.90 308 LEU B CA 1
ATOM 4537 C C . LEU B 1 318 ? -5.983 9.752 -24.904 1.00 30.81 308 LEU B C 1
ATOM 4538 O O . LEU B 1 318 ? -5.156 10.630 -24.799 1.00 29.74 308 LEU B O 1
ATOM 4543 N N . VAL B 1 319 ? -6.956 9.596 -24.029 1.00 31.50 309 VAL B N 1
ATOM 4544 C CA . VAL B 1 319 ? -7.102 10.525 -22.944 1.00 28.87 309 VAL B CA 1
ATOM 4545 C C . VAL B 1 319 ? -6.075 10.255 -21.879 1.00 32.97 309 VAL B C 1
ATOM 4546 O O . VAL B 1 319 ? -5.518 11.174 -21.312 1.00 34.79 309 VAL B O 1
ATOM 4550 N N . ARG B 1 320 ? -5.745 9.006 -21.650 1.00 29.52 310 ARG B N 1
ATOM 4551 C CA . ARG B 1 320 ? -4.689 8.692 -20.711 1.00 33.46 310 ARG B CA 1
ATOM 4552 C C . ARG B 1 320 ? -3.358 9.253 -21.140 1.00 34.52 310 ARG B C 1
ATOM 4553 O O . ARG B 1 320 ? -2.599 9.728 -20.334 1.00 28.09 310 ARG B O 1
ATOM 4561 N N . TRP B 1 321 ? -3.082 9.214 -22.421 1.00 29.68 311 TRP B N 1
ATOM 4562 C CA . TRP B 1 321 ? -1.827 9.697 -22.909 1.00 28.55 311 TRP B CA 1
ATOM 4563 C C . TRP B 1 321 ? -1.744 11.176 -22.840 1.00 34.41 311 TRP B C 1
ATOM 4564 O O . TRP B 1 321 ? -0.692 11.708 -22.632 1.00 32.71 311 TRP B O 1
ATOM 4575 N N . GLN B 1 322 ? -2.857 11.861 -22.983 1.00 29.86 312 GLN B N 1
ATOM 4576 C CA . GLN B 1 322 ? -2.886 13.292 -22.846 1.00 32.81 312 GLN B CA 1
ATOM 4577 C C . GLN B 1 322 ? -2.407 13.697 -21.496 1.00 33.79 312 GLN B C 1
ATOM 4578 O O . GLN B 1 322 ? -1.512 14.506 -21.351 1.00 33.52 312 GLN B O 1
ATOM 4584 N N . LEU B 1 323 ? -3.024 13.144 -20.483 1.00 34.18 313 LEU B N 1
ATOM 4585 C CA . LEU B 1 323 ? -2.632 13.443 -19.129 1.00 35.60 313 LEU B CA 1
ATOM 4586 C C . LEU B 1 323 ? -1.216 13.102 -18.841 1.00 33.71 313 LEU B C 1
ATOM 4587 O O . LEU B 1 323 ? -0.578 13.773 -18.070 1.00 38.92 313 LEU B O 1
ATOM 4592 N N . LEU B 1 324 ? -0.698 12.082 -19.478 1.00 27.67 314 LEU B N 1
ATOM 4593 C CA . LEU B 1 324 ? 0.681 11.717 -19.304 1.00 28.81 314 LEU B CA 1
ATOM 4594 C C . LEU B 1 324 ? 1.663 12.646 -19.986 1.00 31.93 314 LEU B C 1
ATOM 4595 O O . LEU B 1 324 ? 2.648 13.012 -19.412 1.00 34.66 314 LEU B O 1
ATOM 4600 N N . ILE B 1 325 ? 1.387 13.070 -21.196 1.00 31.11 315 ILE B N 1
ATOM 4601 C CA . ILE B 1 325 ? 2.251 13.993 -21.898 1.00 26.59 315 ILE B CA 1
ATOM 4602 C C . ILE B 1 325 ? 2.409 15.267 -21.102 1.00 28.02 315 ILE B C 1
ATOM 4603 O O . ILE B 1 325 ? 3.473 15.851 -21.063 1.00 35.35 315 ILE B O 1
ATOM 4608 N N . ALA B 1 326 ? 1.365 15.683 -20.415 1.00 26.84 316 ALA B N 1
ATOM 4609 C CA . ALA B 1 326 ? 1.397 16.922 -19.666 1.00 33.24 316 ALA B CA 1
ATOM 4610 C C . ALA B 1 326 ? 2.021 16.778 -18.326 1.00 35.89 316 ALA B C 1
ATOM 4611 O O . ALA B 1 326 ? 2.304 17.758 -17.670 1.00 39.15 316 ALA B O 1
ATOM 4613 N N . SER B 1 327 ? 2.264 15.551 -17.910 1.00 32.53 317 SER B N 1
ATOM 4614 C CA . SER B 1 327 ? 2.969 15.322 -16.689 1.00 27.98 317 SER B CA 1
ATOM 4615 C C . SER B 1 327 ? 4.400 15.340 -17.096 1.00 30.87 317 SER B C 1
ATOM 4616 O O . SER B 1 327 ? 5.275 15.380 -16.257 1.00 38.30 317 SER B O 1
ATOM 4619 N N . GLY B 1 328 ? 4.656 15.308 -18.383 1.00 28.00 318 GLY B N 1
ATOM 4620 C CA . GLY B 1 328 ? 6.014 15.403 -18.872 1.00 35.77 318 GLY B CA 1
ATOM 4621 C C . GLY B 1 328 ? 6.616 14.097 -19.214 1.00 34.79 318 GLY B C 1
ATOM 4622 O O . GLY B 1 328 ? 7.777 13.869 -18.988 1.00 36.16 318 GLY B O 1
ATOM 4623 N N . GLU B 1 329 ? 5.821 13.224 -19.766 1.00 30.87 319 GLU B N 1
ATOM 4624 C CA . GLU B 1 329 ? 6.301 11.916 -20.020 1.00 33.04 319 GLU B CA 1
ATOM 4625 C C . GLU B 1 329 ? 6.492 11.679 -21.463 1.00 36.02 319 GLU B C 1
ATOM 4626 O O . GLU B 1 329 ? 5.839 12.292 -22.276 1.00 39.26 319 GLU B O 1
ATOM 4632 N N . ARG B 1 330 ? 7.401 10.781 -21.791 1.00 31.46 320 ARG B N 1
ATOM 4633 C CA . ARG B 1 330 ? 7.691 10.541 -23.177 1.00 33.63 320 ARG B CA 1
ATOM 4634 C C . ARG B 1 330 ? 6.822 9.561 -23.888 1.00 36.93 320 ARG B C 1
ATOM 4635 O O . ARG B 1 330 ? 6.482 8.537 -23.334 1.00 34.66 320 ARG B O 1
ATOM 4643 N N . LEU B 1 331 ? 6.453 9.881 -25.118 1.00 35.81 321 LEU B N 1
ATOM 4644 C CA . LEU B 1 331 ? 5.664 8.991 -25.923 1.00 33.86 321 LEU B CA 1
ATOM 4645 C C . LEU B 1 331 ? 6.574 7.841 -26.180 1.00 33.64 321 LEU B C 1
ATOM 4646 O O . LEU B 1 331 ? 7.576 7.982 -26.857 1.00 36.64 321 LEU B O 1
ATOM 4651 N N . THR B 1 332 ? 6.234 6.694 -25.636 1.00 34.01 322 THR B N 1
ATOM 4652 C CA . THR B 1 332 ? 7.072 5.548 -25.761 1.00 32.38 322 THR B CA 1
ATOM 4653 C C . THR B 1 332 ? 6.605 4.717 -26.906 1.00 35.86 322 THR B C 1
ATOM 4654 O O . THR B 1 332 ? 7.067 3.604 -27.093 1.00 42.15 322 THR B O 1
ATOM 4658 N N . LEU B 1 333 ? 5.703 5.256 -27.708 1.00 36.69 323 LEU B N 1
ATOM 4659 C CA . LEU B 1 333 ? 5.157 4.503 -28.789 1.00 42.41 323 LEU B CA 1
ATOM 4660 C C . LEU B 1 333 ? 5.836 4.854 -30.053 1.00 37.31 323 LEU B C 1
ATOM 4661 O O . LEU B 1 333 ? 5.838 6.000 -30.426 1.00 37.16 323 LEU B O 1
ATOM 4666 N N . ARG B 1 334 ? 6.415 3.863 -30.726 1.00 41.24 324 ARG B N 1
ATOM 4667 C CA . ARG B 1 334 ? 7.001 4.133 -32.012 1.00 44.54 324 ARG B CA 1
ATOM 4668 C C . ARG B 1 334 ? 5.846 3.957 -32.962 1.00 41.48 324 ARG B C 1
ATOM 4669 O O . ARG B 1 334 ? 4.800 3.481 -32.591 1.00 43.68 324 ARG B O 1
ATOM 4677 N N . GLN B 1 335 ? 6.033 4.332 -34.201 1.00 35.33 325 GLN B N 1
ATOM 4678 C CA . GLN B 1 335 ? 4.981 4.200 -35.162 1.00 38.38 325 GLN B CA 1
ATOM 4679 C C . GLN B 1 335 ? 4.759 2.764 -35.538 1.00 39.60 325 GLN B C 1
ATOM 4680 O O . GLN B 1 335 ? 3.664 2.380 -35.913 1.00 45.31 325 GLN B O 1
ATOM 4686 N N . GLU B 1 336 ? 5.788 1.953 -35.429 1.00 38.48 326 GLU B N 1
ATOM 4687 C CA . GLU B 1 336 ? 5.685 0.544 -35.719 1.00 40.61 326 GLU B CA 1
ATOM 4688 C C . GLU B 1 336 ? 4.697 -0.087 -34.794 1.00 47.77 326 GLU B C 1
ATOM 4689 O O . GLU B 1 336 ? 4.024 -1.040 -35.150 1.00 48.43 326 GLU B O 1
ATOM 4695 N N . ASP B 1 337 ? 4.580 0.451 -33.602 1.00 45.75 327 ASP B N 1
ATOM 4696 C CA . ASP B 1 337 ? 3.698 -0.100 -32.612 1.00 45.59 327 ASP B CA 1
ATOM 4697 C C . ASP B 1 337 ? 2.228 0.190 -32.775 1.00 41.30 327 ASP B C 1
ATOM 4698 O O . ASP B 1 337 ? 1.420 -0.292 -32.003 1.00 45.90 327 ASP B O 1
ATOM 4703 N N . ILE B 1 338 ? 1.872 0.995 -33.764 1.00 39.91 328 ILE B N 1
ATOM 4704 C CA . ILE B 1 338 ? 0.484 1.345 -33.972 1.00 40.84 328 ILE B CA 1
ATOM 4705 C C . ILE B 1 338 ? -0.021 0.736 -35.254 1.00 40.85 328 ILE B C 1
ATOM 4706 O O . ILE B 1 338 ? 0.516 0.996 -36.318 1.00 40.01 328 ILE B O 1
ATOM 4711 N N . LYS B 1 339 ? -1.032 -0.117 -35.137 1.00 38.78 329 LYS B N 1
ATOM 4712 C CA . LYS B 1 339 ? -1.601 -0.792 -36.285 1.00 37.40 329 LYS B CA 1
ATOM 4713 C C . LYS B 1 339 ? -3.099 -0.748 -36.150 1.00 38.44 329 LYS B C 1
ATOM 4714 O O . LYS B 1 339 ? -3.601 -0.823 -35.054 1.00 38.29 329 LYS B O 1
ATOM 4720 N N . ILE B 1 340 ? -3.809 -0.605 -37.259 1.00 33.54 330 ILE B N 1
ATOM 4721 C CA . ILE B 1 340 ? -5.267 -0.623 -37.252 1.00 33.08 330 ILE B CA 1
ATOM 4722 C C . ILE B 1 340 ? -5.581 -2.054 -37.568 1.00 34.85 330 ILE B C 1
ATOM 4723 O O . ILE B 1 340 ? -5.443 -2.468 -38.704 1.00 34.72 330 ILE B O 1
ATOM 4728 N N . THR B 1 341 ? -6.022 -2.804 -36.577 1.00 32.89 331 THR B N 1
ATOM 4729 C CA . THR B 1 341 ? -6.207 -4.249 -36.686 1.00 33.26 331 THR B CA 1
ATOM 4730 C C . THR B 1 341 ? -7.680 -4.689 -36.713 1.00 33.83 331 THR B C 1
ATOM 4731 O O . THR B 1 341 ? -7.974 -5.842 -37.043 1.00 31.31 331 THR B O 1
ATOM 4735 N N . ARG B 1 342 ? -8.602 -3.801 -36.394 1.00 32.31 332 ARG B N 1
ATOM 4736 C CA . ARG B 1 342 ? -10.031 -4.032 -36.239 1.00 29.30 332 ARG B CA 1
ATOM 4737 C C . ARG B 1 342 ? -10.780 -3.140 -37.221 1.00 35.51 332 ARG B C 1
ATOM 4738 O O . ARG B 1 342 ? -10.182 -2.459 -38.061 1.00 41.60 332 ARG B O 1
ATOM 4746 N N . HIS B 1 343 ? -12.101 -3.141 -37.107 1.00 30.25 333 HIS B N 1
ATOM 4747 C CA . HIS B 1 343 ? -12.951 -2.146 -37.755 1.00 32.82 333 HIS B CA 1
ATOM 4748 C C . HIS B 1 343 ? -13.950 -1.659 -36.727 1.00 37.74 333 HIS B C 1
ATOM 4749 O O . HIS B 1 343 ? -14.781 -2.444 -36.253 1.00 39.65 333 HIS B O 1
ATOM 4756 N N . ALA B 1 344 ? -13.870 -0.377 -36.386 1.00 35.84 334 ALA B N 1
ATOM 4757 C CA . ALA B 1 344 ? -14.787 0.231 -35.440 1.00 36.29 334 ALA B CA 1
ATOM 4758 C C . ALA B 1 344 ? -15.664 1.263 -36.135 1.00 36.59 334 ALA B C 1
ATOM 4759 O O . ALA B 1 344 ? -15.360 1.736 -37.242 1.00 34.90 334 ALA B O 1
ATOM 4761 N N . ILE B 1 345 ? -16.760 1.596 -35.443 1.00 35.67 335 ILE B N 1
ATOM 4762 C CA . ILE B 1 345 ? -17.752 2.568 -35.890 1.00 33.50 335 ILE B CA 1
ATOM 4763 C C . ILE B 1 345 ? -18.450 3.112 -34.652 1.00 32.69 335 ILE B C 1
ATOM 4764 O O . ILE B 1 345 ? -18.569 2.430 -33.631 1.00 35.31 335 ILE B O 1
ATOM 4769 N N . GLU B 1 346 ? -18.909 4.356 -34.742 1.00 33.92 336 GLU B N 1
ATOM 4770 C CA . GLU B 1 346 ? -19.535 5.047 -33.623 1.00 31.25 336 GLU B CA 1
ATOM 4771 C C . GLU B 1 346 ? -20.775 5.800 -34.089 1.00 32.33 336 GLU B C 1
ATOM 4772 O O . GLU B 1 346 ? -20.754 6.496 -35.110 1.00 31.32 336 GLU B O 1
ATOM 4778 N N . CYS B 1 347 ? -21.829 5.657 -33.300 1.00 33.45 337 CYS B N 1
ATOM 4779 C CA . CYS B 1 347 ? -23.084 6.357 -33.456 1.00 33.27 337 CYS B CA 1
ATOM 4780 C C . CYS B 1 347 ? -23.260 7.303 -32.278 1.00 34.59 337 CYS B C 1
ATOM 4781 O O . CYS B 1 347 ? -23.163 6.884 -31.115 1.00 32.54 337 CYS B O 1
ATOM 4784 N N . ARG B 1 348 ? -23.465 8.577 -32.582 1.00 34.92 338 ARG B N 1
ATOM 4785 C CA . ARG B 1 348 ? -23.914 9.540 -31.598 1.00 32.44 338 ARG B CA 1
ATOM 4786 C C . ARG B 1 348 ? -25.434 9.469 -31.529 1.00 33.79 338 ARG B C 1
ATOM 4787 O O . ARG B 1 348 ? -26.127 9.796 -32.505 1.00 31.55 338 ARG B O 1
ATOM 4795 N N . ILE B 1 349 ? -25.947 9.030 -30.392 1.00 30.66 339 ILE B N 1
ATOM 4796 C CA . ILE B 1 349 ? -27.357 9.155 -30.070 1.00 30.37 339 ILE B CA 1
ATOM 4797 C C . ILE B 1 349 ? -27.570 10.530 -29.458 1.00 37.21 339 ILE B C 1
ATOM 4798 O O . ILE B 1 349 ? -27.004 10.846 -28.400 1.00 34.35 339 ILE B O 1
ATOM 4803 N N . ASN B 1 350 ? -28.377 11.348 -30.131 1.00 41.37 340 ASN B N 1
ATOM 4804 C CA . ASN B 1 350 ? -28.665 12.718 -29.744 1.00 36.92 340 ASN B CA 1
ATOM 4805 C C . ASN B 1 350 ? -30.092 12.818 -29.230 1.00 38.53 340 ASN B C 1
ATOM 4806 O O . ASN B 1 350 ? -30.835 11.834 -29.205 1.00 31.68 340 ASN B O 1
ATOM 4811 N N . ALA B 1 351 ? -30.469 14.035 -28.817 1.00 42.32 341 ALA B N 1
ATOM 4812 C CA . ALA B 1 351 ? -31.825 14.268 -28.334 1.00 37.91 341 ALA B CA 1
ATOM 4813 C C . ALA B 1 351 ? -32.832 14.397 -29.465 1.00 41.42 341 ALA B C 1
ATOM 4814 O O . ALA B 1 351 ? -34.034 14.256 -29.226 1.00 52.27 341 ALA B O 1
ATOM 4816 N N . GLU B 1 352 ? -32.394 14.646 -30.686 1.00 32.74 342 GLU B N 1
ATOM 4817 C CA . GLU B 1 352 ? -33.388 14.861 -31.724 1.00 49.52 342 GLU B CA 1
ATOM 4818 C C . GLU B 1 352 ? -34.183 13.593 -32.060 1.00 48.34 342 GLU B C 1
ATOM 4819 O O . GLU B 1 352 ? -34.812 13.508 -33.120 1.00 49.15 342 GLU B O 1
ATOM 4825 N N . GLU B 1 364 ? -36.565 14.214 -18.705 1.00 39.19 354 GLU B N 1
ATOM 4826 C CA . GLU B 1 364 ? -36.071 13.120 -17.901 1.00 40.22 354 GLU B CA 1
ATOM 4827 C C . GLU B 1 364 ? -35.939 11.815 -18.653 1.00 45.29 354 GLU B C 1
ATOM 4828 O O . GLU B 1 364 ? -36.862 11.384 -19.322 1.00 46.25 354 GLU B O 1
ATOM 4834 N N . VAL B 1 365 ? -34.769 11.198 -18.588 1.00 43.29 355 VAL B N 1
ATOM 4835 C CA . VAL B 1 365 ? -34.589 9.907 -19.194 1.00 38.72 355 VAL B CA 1
ATOM 4836 C C . VAL B 1 365 ? -35.088 9.033 -18.110 1.00 36.54 355 VAL B C 1
ATOM 4837 O O . VAL B 1 365 ? -34.427 8.854 -17.129 1.00 37.29 355 VAL B O 1
ATOM 4841 N N . GLU B 1 366 ? -36.271 8.490 -18.272 1.00 34.51 356 GLU B N 1
ATOM 4842 C CA . GLU B 1 366 ? -36.865 7.713 -17.210 1.00 36.70 356 GLU B CA 1
ATOM 4843 C C . GLU B 1 366 ? -36.283 6.346 -17.130 1.00 38.74 356 GLU B C 1
ATOM 4844 O O . GLU B 1 366 ? -36.204 5.765 -16.061 1.00 37.81 356 GLU B O 1
ATOM 4850 N N . PHE B 1 367 ? -35.888 5.818 -18.268 1.00 38.67 357 PHE B N 1
ATOM 4851 C CA . PHE B 1 367 ? -35.238 4.545 -18.281 1.00 35.18 357 PHE B CA 1
ATOM 4852 C C . PHE B 1 367 ? -34.079 4.562 -19.217 1.00 33.89 357 PHE B C 1
ATOM 4853 O O . PHE B 1 367 ? -34.239 4.805 -20.383 1.00 34.14 357 PHE B O 1
ATOM 4861 N N . TYR B 1 368 ? -32.905 4.327 -18.686 1.00 31.66 358 TYR B N 1
ATOM 4862 C CA . TYR B 1 368 ? -31.709 4.208 -19.513 1.00 35.41 358 TYR B CA 1
ATOM 4863 C C . TYR B 1 368 ? -31.100 2.816 -19.335 1.00 40.06 358 TYR B C 1
ATOM 4864 O O . TYR B 1 368 ? -30.838 2.380 -18.205 1.00 40.48 358 TYR B O 1
ATOM 4873 N N . LEU B 1 369 ? -30.869 2.130 -20.466 1.00 33.75 359 LEU B N 1
ATOM 4874 C CA . LEU B 1 369 ? -30.268 0.806 -20.517 1.00 32.87 359 LEU B CA 1
ATOM 4875 C C . LEU B 1 369 ? -29.290 0.695 -21.681 1.00 34.22 359 LEU B C 1
ATOM 4876 O O . LEU B 1 369 ? -29.693 0.597 -22.857 1.00 29.76 359 LEU B O 1
ATOM 4881 N N . PRO B 1 370 ? -27.972 0.765 -21.342 1.00 39.21 360 PRO B N 1
ATOM 4882 C CA . PRO B 1 370 ? -27.084 0.724 -22.482 1.00 36.62 360 PRO B CA 1
ATOM 4883 C C . PRO B 1 370 ? -26.880 -0.631 -23.051 1.00 32.28 360 PRO B C 1
ATOM 4884 O O . PRO B 1 370 ? -27.083 -1.640 -22.397 1.00 37.19 360 PRO B O 1
ATOM 4888 N N . PRO B 1 371 ? -26.464 -0.663 -24.295 1.00 33.27 361 PRO B N 1
ATOM 4889 C CA . PRO B 1 371 ? -26.154 -1.953 -24.844 1.00 26.63 361 PRO B CA 1
ATOM 4890 C C . PRO B 1 371 ? -24.856 -2.485 -24.325 1.00 33.05 361 PRO B C 1
ATOM 4891 O O . PRO B 1 371 ? -24.065 -1.789 -23.714 1.00 32.66 361 PRO B O 1
ATOM 4895 N N . GLY B 1 372 ? -24.626 -3.750 -24.572 1.00 32.67 362 GLY B N 1
ATOM 4896 C CA . GLY B 1 372 ? -23.424 -4.345 -24.119 1.00 29.16 362 GLY B CA 1
ATOM 4897 C C . GLY B 1 372 ? -23.136 -5.624 -24.802 1.00 33.30 362 GLY B C 1
ATOM 4898 O O . GLY B 1 372 ? -23.592 -5.874 -25.893 1.00 29.75 362 GLY B O 1
ATOM 4899 N N . GLY B 1 373 ? -22.340 -6.436 -24.152 1.00 30.52 363 GLY B N 1
ATOM 4900 C CA . GLY B 1 373 ? -22.030 -7.720 -24.685 1.00 29.85 363 GLY B CA 1
ATOM 4901 C C . GLY B 1 373 ? -20.731 -7.697 -25.371 1.00 30.22 363 GLY B C 1
ATOM 4902 O O . GLY B 1 373 ? -19.896 -6.860 -25.109 1.00 26.45 363 GLY B O 1
ATOM 4903 N N . PRO B 1 374 ? -20.559 -8.626 -26.283 1.00 38.11 364 PRO B N 1
ATOM 4904 C CA . PRO B 1 374 ? -19.341 -8.590 -27.057 1.00 30.34 364 PRO B CA 1
ATOM 4905 C C . PRO B 1 374 ? -19.331 -7.523 -28.130 1.00 31.21 364 PRO B C 1
ATOM 4906 O O . PRO B 1 374 ? -20.306 -7.324 -28.833 1.00 27.90 364 PRO B O 1
ATOM 4910 N N . GLY B 1 375 ? -18.221 -6.818 -28.245 1.00 33.20 365 GLY B N 1
ATOM 4911 C CA . GLY B 1 375 ? -18.089 -5.827 -29.286 1.00 29.16 365 GLY B CA 1
ATOM 4912 C C . GLY B 1 375 ? -18.738 -4.498 -29.133 1.00 32.32 365 GLY B C 1
ATOM 4913 O O . GLY B 1 375 ? -18.945 -3.856 -30.125 1.00 35.88 365 GLY B O 1
ATOM 4914 N N . VAL B 1 376 ? -19.084 -4.088 -27.916 1.00 32.13 366 VAL B N 1
ATOM 4915 C CA . VAL B 1 376 ? -19.789 -2.833 -27.663 1.00 29.08 366 VAL B CA 1
ATOM 4916 C C . VAL B 1 376 ? -19.071 -1.985 -26.609 1.00 31.14 366 VAL B C 1
ATOM 4917 O O . VAL B 1 376 ? -18.576 -2.538 -25.641 1.00 35.29 366 VAL B O 1
ATOM 4921 N N . ARG B 1 377 ? -18.945 -0.670 -26.818 1.00 28.68 367 ARG B N 1
ATOM 4922 C CA . ARG B 1 377 ? -18.378 0.232 -25.827 1.00 27.79 367 ARG B CA 1
ATOM 4923 C C . ARG B 1 377 ? -19.346 1.367 -25.819 1.00 26.49 367 ARG B C 1
ATOM 4924 O O . ARG B 1 377 ? -19.731 1.839 -26.857 1.00 28.96 367 ARG B O 1
ATOM 4932 N N . VAL B 1 378 ? -19.816 1.756 -24.648 1.00 26.35 368 VAL B N 1
ATOM 4933 C CA . VAL B 1 378 ? -20.772 2.846 -24.537 1.00 30.72 368 VAL B CA 1
ATOM 4934 C C . VAL B 1 378 ? -20.241 3.986 -23.690 1.00 30.33 368 VAL B C 1
ATOM 4935 O O . VAL B 1 378 ? -20.018 3.846 -22.498 1.00 31.63 368 VAL B O 1
ATOM 4939 N N . ASP B 1 379 ? -20.061 5.138 -24.317 1.00 28.88 369 ASP B N 1
ATOM 4940 C CA . ASP B 1 379 ? -19.595 6.310 -23.611 1.00 33.14 369 ASP B CA 1
ATOM 4941 C C . ASP B 1 379 ? -20.744 7.286 -23.428 1.00 32.99 369 ASP B C 1
ATOM 4942 O O . ASP B 1 379 ? -21.139 7.955 -24.362 1.00 28.98 369 ASP B O 1
ATOM 4947 N N . SER B 1 380 ? -21.290 7.360 -22.219 1.00 28.25 370 SER B N 1
ATOM 4948 C CA . SER B 1 380 ? -22.445 8.200 -21.967 1.00 26.60 370 SER B CA 1
ATOM 4949 C C . SER B 1 380 ? -22.535 8.751 -20.578 1.00 32.67 370 SER B C 1
ATOM 4950 O O . SER B 1 380 ? -21.835 8.317 -19.688 1.00 37.55 370 SER B O 1
ATOM 4953 N N . HIS B 1 381 ? -23.421 9.711 -20.388 1.00 36.96 371 HIS B N 1
ATOM 4954 C CA . HIS B 1 381 ? -23.634 10.294 -19.097 1.00 35.34 371 HIS B CA 1
ATOM 4955 C C . HIS B 1 381 ? -25.042 10.046 -18.690 1.00 32.90 371 HIS B C 1
ATOM 4956 O O . HIS B 1 381 ? -25.495 10.549 -17.681 1.00 39.20 371 HIS B O 1
ATOM 4963 N N . LEU B 1 382 ? -25.737 9.244 -19.469 1.00 30.00 372 LEU B N 1
ATOM 4964 C CA . LEU B 1 382 ? -27.118 9.002 -19.199 1.00 30.00 372 LEU B CA 1
ATOM 4965 C C . LEU B 1 382 ? -27.308 8.100 -18.021 1.00 30.00 372 LEU B C 1
ATOM 4966 O O . LEU B 1 382 ? -26.422 7.331 -17.688 1.00 30.00 372 LEU B O 1
ATOM 4971 N N . TYR B 1 383 ? -28.447 8.224 -17.358 1.00 33.28 373 TYR B N 1
ATOM 4972 C CA . TYR B 1 383 ? -28.801 7.348 -16.264 1.00 31.89 373 TYR B CA 1
ATOM 4973 C C . TYR B 1 383 ? -30.310 7.405 -16.212 1.00 34.17 373 TYR B C 1
ATOM 4974 O O . TYR B 1 383 ? -30.913 8.271 -16.812 1.00 30.83 373 TYR B O 1
ATOM 4983 N N . SER B 1 384 ? -30.924 6.434 -15.565 1.00 43.06 374 SER B N 1
ATOM 4984 C CA . SER B 1 384 ? -32.359 6.391 -15.449 1.00 35.50 374 SER B CA 1
ATOM 4985 C C . SER B 1 384 ? -32.698 7.382 -14.391 1.00 29.47 374 SER B C 1
ATOM 4986 O O . SER B 1 384 ? -32.370 7.183 -13.239 1.00 24.90 374 SER B O 1
ATOM 4989 N N . GLY B 1 385 ? -33.385 8.444 -14.765 1.00 33.47 375 GLY B N 1
ATOM 4990 C CA . GLY B 1 385 ? -33.612 9.537 -13.830 1.00 34.00 375 GLY B CA 1
ATOM 4991 C C . GLY B 1 385 ? -32.900 10.823 -14.199 1.00 35.35 375 GLY B C 1
ATOM 4992 O O . GLY B 1 385 ? -33.229 11.891 -13.652 1.00 33.79 375 GLY B O 1
ATOM 4993 N N . TYR B 1 386 ? -31.932 10.761 -15.109 1.00 36.24 376 TYR B N 1
ATOM 4994 C CA . TYR B 1 386 ? -31.188 11.946 -15.496 1.00 38.56 376 TYR B CA 1
ATOM 4995 C C . TYR B 1 386 ? -32.082 12.908 -16.265 1.00 35.91 376 TYR B C 1
ATOM 4996 O O . TYR B 1 386 ? -32.761 12.509 -17.214 1.00 33.35 376 TYR B O 1
ATOM 5005 N N . THR B 1 387 ? -32.088 14.163 -15.849 1.00 35.92 377 THR B N 1
ATOM 5006 C CA . THR B 1 387 ? -32.772 15.150 -16.667 1.00 40.90 377 THR B CA 1
ATOM 5007 C C . THR B 1 387 ? -31.754 15.843 -17.566 1.00 40.70 377 THR B C 1
ATOM 5008 O O . THR B 1 387 ? -31.071 16.778 -17.122 1.00 36.00 377 THR B O 1
ATOM 5012 N N . PRO B 1 388 ? -31.622 15.420 -18.818 1.00 37.76 378 PRO B N 1
ATOM 5013 C CA . PRO B 1 388 ? -30.647 16.050 -19.705 1.00 32.49 378 PRO B CA 1
ATOM 5014 C C . PRO B 1 388 ? -30.936 17.533 -19.825 1.00 33.70 378 PRO B C 1
ATOM 5015 O O . PRO B 1 388 ? -32.072 17.920 -20.131 1.00 38.65 378 PRO B O 1
ATOM 5019 N N . PRO B 1 389 ? -29.952 18.390 -19.597 1.00 39.10 379 PRO B N 1
ATOM 5020 C CA . PRO B 1 389 ? -30.143 19.805 -19.903 1.00 38.55 379 PRO B CA 1
ATOM 5021 C C . PRO B 1 389 ? -30.107 20.008 -21.412 1.00 39.42 379 PRO B C 1
ATOM 5022 O O . PRO B 1 389 ? -29.488 19.238 -22.153 1.00 39.93 379 PRO B O 1
ATOM 5026 N N . GLY B 1 390 ? -30.782 21.039 -21.877 1.00 28.40 380 GLY B N 1
ATOM 5027 C CA . GLY B 1 390 ? -30.627 21.274 -23.292 1.00 33.61 380 GLY B CA 1
ATOM 5028 C C . GLY B 1 390 ? -29.469 22.167 -23.676 1.00 43.78 380 GLY B C 1
ATOM 5029 O O . GLY B 1 390 ? -29.147 22.270 -24.869 1.00 39.12 380 GLY B O 1
ATOM 5030 N N . THR B 1 391 ? -28.792 22.748 -22.673 1.00 47.89 381 THR B N 1
ATOM 5031 C CA . THR B 1 391 ? -28.140 24.045 -22.838 1.00 44.23 381 THR B CA 1
ATOM 5032 C C . THR B 1 391 ? -26.987 23.999 -23.831 1.00 39.05 381 THR B C 1
ATOM 5033 O O . THR B 1 391 ? -26.790 24.943 -24.600 1.00 46.06 381 THR B O 1
ATOM 5037 N N . TYR B 1 392 ? -26.207 22.932 -23.830 1.00 39.28 382 TYR B N 1
ATOM 5038 C CA . TYR B 1 392 ? -24.910 22.966 -24.488 1.00 43.11 382 TYR B CA 1
ATOM 5039 C C . TYR B 1 392 ? -24.814 22.074 -25.716 1.00 45.09 382 TYR B C 1
ATOM 5040 O O . TYR B 1 392 ? -24.168 22.456 -26.691 1.00 48.06 382 TYR B O 1
ATOM 5049 N N . ASP B 1 393 ? -25.461 20.917 -25.657 1.00 36.70 383 ASP B N 1
ATOM 5050 C CA . ASP B 1 393 ? -25.482 19.988 -26.770 1.00 30.37 383 ASP B CA 1
ATOM 5051 C C . ASP B 1 393 ? -26.701 19.134 -26.783 1.00 42.02 383 ASP B C 1
ATOM 5052 O O . ASP B 1 393 ? -27.473 19.156 -25.849 1.00 47.90 383 ASP B O 1
ATOM 5057 N N . SER B 1 394 ? -26.863 18.353 -27.834 1.00 47.04 384 SER B N 1
ATOM 5058 C CA . SER B 1 394 ? -27.966 17.422 -27.931 1.00 41.06 384 SER B CA 1
ATOM 5059 C C . SER B 1 394 ? -27.559 16.007 -27.535 1.00 39.41 384 SER B C 1
ATOM 5060 O O . SER B 1 394 ? -28.384 15.203 -27.181 1.00 37.33 384 SER B O 1
ATOM 5063 N N . LEU B 1 395 ? -26.266 15.728 -27.563 1.00 35.93 385 LEU B N 1
ATOM 5064 C CA . LEU B 1 395 ? -25.729 14.414 -27.245 1.00 36.08 385 LEU B CA 1
ATOM 5065 C C . LEU B 1 395 ? -26.126 13.687 -26.017 1.00 35.17 385 LEU B C 1
ATOM 5066 O O . LEU B 1 395 ? -25.991 14.202 -24.927 1.00 37.12 385 LEU B O 1
ATOM 5071 N N . LEU B 1 396 ? -26.591 12.463 -26.201 1.00 32.73 386 LEU B N 1
ATOM 5072 C CA . LEU B 1 396 ? -27.014 11.666 -25.095 1.00 35.28 386 LEU B CA 1
ATOM 5073 C C . LEU B 1 396 ? -26.065 10.514 -24.902 1.00 34.84 386 LEU B C 1
ATOM 5074 O O . LEU B 1 396 ? -25.651 10.242 -23.798 1.00 36.19 386 LEU B O 1
ATOM 5079 N N . ALA B 1 397 ? -25.676 9.868 -25.980 1.00 33.09 387 ALA B N 1
ATOM 5080 C CA . ALA B 1 397 ? -24.816 8.720 -25.875 1.00 31.54 387 ALA B CA 1
ATOM 5081 C C . ALA B 1 397 ? -23.987 8.436 -27.066 1.00 29.74 387 ALA B C 1
ATOM 5082 O O . ALA B 1 397 ? -24.308 8.840 -28.151 1.00 28.05 387 ALA B O 1
ATOM 5084 N N . LYS B 1 398 ? -22.898 7.726 -26.855 1.00 31.21 388 LYS B N 1
ATOM 5085 C CA . LYS B 1 398 ? -22.043 7.301 -27.947 1.00 31.56 388 LYS B CA 1
ATOM 5086 C C . LYS B 1 398 ? -21.843 5.805 -27.896 1.00 32.28 388 LYS B C 1
ATOM 5087 O O . LYS B 1 398 ? -21.271 5.300 -26.966 1.00 28.21 388 LYS B O 1
ATOM 5093 N N . ILE B 1 399 ? -22.324 5.100 -28.903 1.00 32.54 389 ILE B N 1
ATOM 5094 C CA . ILE B 1 399 ? -22.154 3.662 -28.981 1.00 35.34 389 ILE B CA 1
ATOM 5095 C C . ILE B 1 399 ? -21.126 3.352 -30.017 1.00 34.51 389 ILE B C 1
ATOM 5096 O O . ILE B 1 399 ? -21.227 3.839 -31.105 1.00 35.63 389 ILE B O 1
ATOM 5101 N N . ILE B 1 400 ? -20.127 2.563 -29.669 1.00 30.64 390 ILE B N 1
ATOM 5102 C CA . ILE B 1 400 ? -19.035 2.237 -30.555 1.00 30.32 390 ILE B CA 1
ATOM 5103 C C . ILE B 1 400 ? -18.948 0.725 -30.676 1.00 27.45 390 ILE B C 1
ATOM 5104 O O . ILE B 1 400 ? -18.722 0.058 -29.697 1.00 33.08 390 ILE B O 1
ATOM 5109 N N . THR B 1 401 ? -19.130 0.178 -31.872 1.00 28.56 391 THR B N 1
ATOM 5110 C CA . THR B 1 401 ? -18.990 -1.269 -32.058 1.00 33.89 391 THR B CA 1
ATOM 5111 C C . THR B 1 401 ? -17.809 -1.572 -32.982 1.00 33.61 391 THR B C 1
ATOM 5112 O O . THR B 1 401 ? -17.426 -0.744 -33.822 1.00 32.27 391 THR B O 1
ATOM 5116 N N . PHE B 1 402 ? -17.225 -2.766 -32.809 1.00 32.64 392 PHE B N 1
ATOM 5117 C CA . PHE B 1 402 ? -16.024 -3.176 -33.531 1.00 30.02 392 PHE B CA 1
ATOM 5118 C C . PHE B 1 402 ? -16.116 -4.640 -33.930 1.00 33.48 392 PHE B C 1
ATOM 5119 O O . PHE B 1 402 ? -16.856 -5.432 -33.337 1.00 40.33 392 PHE B O 1
ATOM 5127 N N . GLY B 1 403 ? -15.280 -4.929 -34.920 1.00 36.06 393 GLY B N 1
ATOM 5128 C CA . GLY B 1 403 ? -15.176 -6.266 -35.414 1.00 36.02 393 GLY B CA 1
ATOM 5129 C C . GLY B 1 403 ? -14.085 -6.381 -36.439 1.00 31.79 393 GLY B C 1
ATOM 5130 O O . GLY B 1 403 ? -13.554 -5.396 -36.846 1.00 30.39 393 GLY B O 1
ATOM 5131 N N . ASP B 1 404 ? -13.754 -7.581 -36.865 1.00 35.49 394 ASP B N 1
ATOM 5132 C CA . ASP B 1 404 ? -12.763 -7.854 -37.881 1.00 31.22 394 ASP B CA 1
ATOM 5133 C C . ASP B 1 404 ? -13.210 -7.511 -39.281 1.00 33.40 394 ASP B C 1
ATOM 5134 O O . ASP B 1 404 ? -12.398 -7.480 -40.191 1.00 33.33 394 ASP B O 1
ATOM 5139 N N . THR B 1 405 ? -14.492 -7.256 -39.464 1.00 30.36 395 THR B N 1
ATOM 5140 C CA . THR B 1 405 ? -15.020 -6.914 -40.751 1.00 25.46 395 THR B CA 1
ATOM 5141 C C . THR B 1 405 ? -15.858 -5.700 -40.551 1.00 32.50 395 THR B C 1
ATOM 5142 O O . THR B 1 405 ? -16.334 -5.486 -39.461 1.00 37.25 395 THR B O 1
ATOM 5146 N N . ARG B 1 406 ? -15.996 -4.864 -41.573 1.00 37.26 396 ARG B N 1
ATOM 5147 C CA . ARG B 1 406 ? -16.882 -3.707 -41.517 1.00 26.20 396 ARG B CA 1
ATOM 5148 C C . ARG B 1 406 ? -18.344 -4.054 -41.308 1.00 28.18 396 ARG B C 1
ATOM 5149 O O . ARG B 1 406 ? -19.052 -3.367 -40.562 1.00 32.80 396 ARG B O 1
ATOM 5157 N N . ASP B 1 407 ? -18.823 -5.108 -41.969 1.00 29.77 397 ASP B N 1
ATOM 5158 C CA . ASP B 1 407 ? -20.172 -5.573 -41.676 1.00 30.58 397 ASP B CA 1
ATOM 5159 C C . ASP B 1 407 ? -20.280 -6.222 -40.302 1.00 29.00 397 ASP B C 1
ATOM 5160 O O . ASP B 1 407 ? -21.332 -6.167 -39.659 1.00 35.47 397 ASP B O 1
ATOM 5165 N N . GLU B 1 408 ? -19.195 -6.835 -39.825 1.00 23.90 398 GLU B N 1
ATOM 5166 C CA . GLU B 1 408 ? -19.259 -7.371 -38.474 1.00 25.33 398 GLU B CA 1
ATOM 5167 C C . GLU B 1 408 ? -19.490 -6.173 -37.575 1.00 27.72 398 GLU B C 1
ATOM 5168 O O . GLU B 1 408 ? -20.329 -6.218 -36.668 1.00 32.62 398 GLU B O 1
ATOM 5174 N N . ALA B 1 409 ? -18.799 -5.068 -37.861 1.00 30.15 399 ALA B N 1
ATOM 5175 C CA . ALA B 1 409 ? -18.953 -3.850 -37.079 1.00 26.92 399 ALA B CA 1
ATOM 5176 C C . ALA B 1 409 ? -20.374 -3.305 -37.192 1.00 28.96 399 ALA B C 1
ATOM 5177 O O . ALA B 1 409 ? -21.013 -2.963 -36.185 1.00 33.27 399 ALA B O 1
ATOM 5179 N N . LEU B 1 410 ? -20.899 -3.246 -38.406 1.00 23.28 400 LEU B N 1
ATOM 5180 C CA . LEU B 1 410 ? -22.229 -2.685 -38.581 1.00 30.82 400 LEU B CA 1
ATOM 5181 C C . LEU B 1 410 ? -23.315 -3.597 -38.010 1.00 34.21 400 LEU B C 1
ATOM 5182 O O . LEU B 1 410 ? -24.387 -3.116 -37.599 1.00 33.07 400 LEU B O 1
ATOM 5187 N N . ASN B 1 411 ? -23.077 -4.909 -37.966 1.00 30.70 401 ASN B N 1
ATOM 5188 C CA . ASN B 1 411 ? -24.111 -5.782 -37.431 1.00 28.95 401 ASN B CA 1
ATOM 5189 C C . ASN B 1 411 ? -24.157 -5.812 -35.913 1.00 30.50 401 ASN B C 1
ATOM 5190 O O . ASN B 1 411 ? -25.253 -5.866 -35.324 1.00 33.87 401 ASN B O 1
ATOM 5195 N N . ARG B 1 412 ? -23.049 -5.644 -35.240 1.00 24.46 402 ARG B N 1
ATOM 5196 C CA . ARG B 1 412 ? -23.086 -5.509 -33.797 1.00 29.75 402 ARG B CA 1
ATOM 5197 C C . ARG B 1 412 ? -23.719 -4.182 -33.281 1.00 35.64 402 ARG B C 1
ATOM 5198 O O . ARG B 1 412 ? -24.240 -4.031 -32.195 1.00 41.86 402 ARG B O 1
ATOM 5206 N N . MET B 1 413 ? -23.726 -3.231 -34.200 1.00 32.69 403 MET B N 1
ATOM 5207 C CA . MET B 1 413 ? -24.317 -1.913 -33.987 1.00 30.45 403 MET B CA 1
ATOM 5208 C C . MET B 1 413 ? -25.779 -1.953 -34.040 1.00 27.21 403 MET B C 1
ATOM 5209 O O . MET B 1 413 ? -26.434 -1.380 -33.227 1.00 29.45 403 MET B O 1
ATOM 5214 N N . ARG B 1 414 ? -26.309 -2.634 -35.012 1.00 24.31 404 ARG B N 1
ATOM 5215 C CA . ARG B 1 414 ? -27.724 -2.798 -35.106 1.00 33.38 404 ARG B CA 1
ATOM 5216 C C . ARG B 1 414 ? -28.283 -3.385 -33.878 1.00 34.74 404 ARG B C 1
ATOM 5217 O O . ARG B 1 414 ? -29.365 -3.036 -33.452 1.00 37.69 404 ARG B O 1
ATOM 5219 N N . ARG B 1 415 ? -27.547 -4.296 -33.294 1.00 28.04 405 ARG B N 1
ATOM 5220 C CA . ARG B 1 415 ? -27.981 -4.932 -32.101 1.00 30.09 405 ARG B CA 1
ATOM 5221 C C . ARG B 1 415 ? -27.899 -3.954 -31.008 1.00 32.29 405 ARG B C 1
ATOM 5222 O O . ARG B 1 415 ? -28.844 -3.774 -30.287 1.00 32.46 405 ARG B O 1
ATOM 5230 N N . ALA B 1 416 ? -26.773 -3.282 -30.890 1.00 30.25 406 ALA B N 1
ATOM 5231 C CA . ALA B 1 416 ? -26.570 -2.305 -29.861 1.00 33.91 406 ALA B CA 1
ATOM 5232 C C . ALA B 1 416 ? -27.592 -1.227 -29.870 1.00 33.96 406 ALA B C 1
ATOM 5233 O O . ALA B 1 416 ? -28.056 -0.792 -28.843 1.00 33.02 406 ALA B O 1
ATOM 5235 N N . LEU B 1 417 ? -27.977 -0.805 -31.044 1.00 28.78 407 LEU B N 1
ATOM 5236 C CA . LEU B 1 417 ? -28.980 0.218 -31.155 1.00 31.96 407 LEU B CA 1
ATOM 5237 C C . LEU B 1 417 ? -30.389 -0.259 -30.879 1.00 31.52 407 LEU B C 1
ATOM 5238 O O . LEU B 1 417 ? -31.194 0.507 -30.395 1.00 33.75 407 LEU B O 1
ATOM 5243 N N . ASN B 1 418 ? -30.708 -1.521 -31.139 1.00 34.02 408 ASN B N 1
ATOM 5244 C CA . ASN B 1 418 ? -32.041 -2.078 -30.813 1.00 33.96 408 ASN B CA 1
ATOM 5245 C C . ASN B 1 418 ? -32.102 -2.447 -29.371 1.00 30.02 408 ASN B C 1
ATOM 5246 O O . ASN B 1 418 ? -33.144 -2.781 -28.856 1.00 29.59 408 ASN B O 1
ATOM 5251 N N . GLU B 1 419 ? -30.973 -2.371 -28.702 1.00 34.63 409 GLU B N 1
ATOM 5252 C CA . GLU B 1 419 ? -30.899 -2.670 -27.292 1.00 38.46 409 GLU B CA 1
ATOM 5253 C C . GLU B 1 419 ? -30.885 -1.419 -26.427 1.00 35.66 409 GLU B C 1
ATOM 5254 O O . GLU B 1 419 ? -31.216 -1.483 -25.269 1.00 42.51 409 GLU B O 1
ATOM 5260 N N . CYS B 1 420 ? -30.489 -0.289 -26.966 1.00 26.65 410 CYS B N 1
ATOM 5261 C CA . CYS B 1 420 ? -30.438 0.896 -26.164 1.00 34.38 410 CYS B CA 1
ATOM 5262 C C . CYS B 1 420 ? -31.817 1.375 -25.910 1.00 38.01 410 CYS B C 1
ATOM 5263 O O . CYS B 1 420 ? -32.566 1.626 -26.837 1.00 46.78 410 CYS B O 1
ATOM 5266 N N . VAL B 1 421 ? -32.201 1.424 -24.640 1.00 33.73 411 VAL B N 1
ATOM 5267 C CA . VAL B 1 421 ? -33.516 1.932 -24.291 1.00 35.63 411 VAL B CA 1
ATOM 5268 C C . VAL B 1 421 ? -33.349 3.270 -23.626 1.00 37.54 411 VAL B C 1
ATOM 5269 O O . VAL B 1 421 ? -32.993 3.329 -22.460 1.00 39.22 411 VAL B O 1
ATOM 5273 N N . ILE B 1 422 ? -33.548 4.347 -24.374 1.00 30.00 412 ILE B N 1
ATOM 5274 C CA . ILE B 1 422 ? -33.504 5.673 -23.780 1.00 30.00 412 ILE B CA 1
ATOM 5275 C C . ILE B 1 422 ? -34.944 6.129 -23.813 1.00 30.00 412 ILE B C 1
ATOM 5276 O O . ILE B 1 422 ? -35.459 6.512 -24.865 1.00 30.00 412 ILE B O 1
ATOM 5281 N N . THR B 1 423 ? -35.618 6.063 -22.674 1.00 37.46 413 THR B N 1
ATOM 5282 C CA . THR B 1 423 ? -37.037 6.384 -22.662 1.00 34.11 413 THR B CA 1
ATOM 5283 C C . THR B 1 423 ? -37.360 7.707 -22.003 1.00 41.89 413 THR B C 1
ATOM 5284 O O . THR B 1 423 ? -36.710 8.088 -21.040 1.00 47.12 413 THR B O 1
ATOM 5288 N N . GLY B 1 424 ? -38.358 8.412 -22.525 1.00 37.89 414 GLY B N 1
ATOM 5289 C CA . GLY B 1 424 ? -38.782 9.650 -21.928 1.00 36.70 414 GLY B CA 1
ATOM 5290 C C . GLY B 1 424 ? -38.318 10.818 -22.715 1.00 42.82 414 GLY B C 1
ATOM 5291 O O . GLY B 1 424 ? -38.870 11.897 -22.592 1.00 43.93 414 GLY B O 1
ATOM 5292 N N . ILE B 1 425 ? -37.276 10.627 -23.504 1.00 43.64 415 ILE B N 1
ATOM 5293 C CA . ILE B 1 425 ? -36.772 11.673 -24.354 1.00 39.57 415 ILE B CA 1
ATOM 5294 C C . ILE B 1 425 ? -36.721 10.966 -25.665 1.00 39.86 415 ILE B C 1
ATOM 5295 O O . ILE B 1 425 ? -36.506 9.775 -25.706 1.00 48.50 415 ILE B O 1
ATOM 5300 N N . LYS B 1 426 ? -36.945 11.680 -26.745 1.00 36.10 416 LYS B N 1
ATOM 5301 C CA . LYS B 1 426 ? -36.834 11.089 -28.056 1.00 48.22 416 LYS B CA 1
ATOM 5302 C C . LYS B 1 426 ? -35.382 11.168 -28.405 1.00 47.24 416 LYS B C 1
ATOM 5303 O O . LYS B 1 426 ? -34.680 11.947 -27.807 1.00 49.69 416 LYS B O 1
ATOM 5309 N N . THR B 1 427 ? -34.911 10.352 -29.343 1.00 46.27 417 THR B N 1
ATOM 5310 C CA . THR B 1 427 ? -33.512 10.298 -29.648 1.00 44.65 417 THR B CA 1
ATOM 5311 C C . THR B 1 427 ? -33.289 10.171 -31.111 1.00 43.42 417 THR B C 1
ATOM 5312 O O . THR B 1 427 ? -34.235 10.207 -31.873 1.00 49.71 417 THR B O 1
ATOM 5316 N N . THR B 1 428 ? -32.045 10.024 -31.515 1.00 37.16 418 THR B N 1
ATOM 5317 C CA . THR B 1 428 ? -31.744 9.806 -32.914 1.00 38.30 418 THR B CA 1
ATOM 5318 C C . THR B 1 428 ? -31.550 8.349 -33.286 1.00 42.79 418 THR B C 1
ATOM 5319 O O . THR B 1 428 ? -31.369 8.048 -34.443 1.00 42.03 418 THR B O 1
ATOM 5323 N N . ILE B 1 429 ? -31.598 7.445 -32.323 1.00 37.75 419 ILE B N 1
ATOM 5324 C CA . ILE B 1 429 ? -31.425 6.027 -32.592 1.00 37.89 419 ILE B CA 1
ATOM 5325 C C . ILE B 1 429 ? -32.163 5.458 -33.797 1.00 39.98 419 ILE B C 1
ATOM 5326 O O . ILE B 1 429 ? -31.572 4.732 -34.573 1.00 42.98 419 ILE B O 1
ATOM 5331 N N . PRO B 1 430 ? -33.463 5.760 -33.973 1.00 39.49 420 PRO B N 1
ATOM 5332 C CA . PRO B 1 430 ? -34.087 5.158 -35.149 1.00 35.21 420 PRO B CA 1
ATOM 5333 C C . PRO B 1 430 ? -33.482 5.520 -36.488 1.00 36.46 420 PRO B C 1
ATOM 5334 O O . PRO B 1 430 ? -33.572 4.720 -37.397 1.00 38.13 420 PRO B O 1
ATOM 5338 N N . PHE B 1 431 ? -32.870 6.686 -36.615 1.00 36.65 421 PHE B N 1
ATOM 5339 C CA . PHE B 1 431 ? -32.270 7.145 -37.855 1.00 32.28 421 PHE B CA 1
ATOM 5340 C C . PHE B 1 431 ? -30.950 6.477 -38.019 1.00 35.44 421 PHE B C 1
ATOM 5341 O O . PHE B 1 431 ? -30.504 6.225 -39.122 1.00 34.30 421 PHE B O 1
ATOM 5349 N N . GLN B 1 432 ? -30.308 6.188 -36.912 1.00 34.67 422 GLN B N 1
ATOM 5350 C CA . GLN B 1 432 ? -29.040 5.515 -36.952 1.00 37.80 422 GLN B CA 1
ATOM 5351 C C . GLN B 1 432 ? -29.191 4.092 -37.393 1.00 38.26 422 GLN B C 1
ATOM 5352 O O . GLN B 1 432 ? -28.392 3.610 -38.149 1.00 39.16 422 GLN B O 1
ATOM 5358 N N . LEU B 1 433 ? -30.252 3.430 -36.965 1.00 33.81 423 LEU B N 1
ATOM 5359 C CA . LEU B 1 433 ? -30.491 2.054 -37.339 1.00 42.86 423 LEU B CA 1
ATOM 5360 C C . LEU B 1 433 ? -30.883 1.936 -38.770 1.00 41.60 423 LEU B C 1
ATOM 5361 O O . LEU B 1 433 ? -30.652 0.926 -39.392 1.00 45.99 423 LEU B O 1
ATOM 5366 N N . ALA B 1 434 ? -31.522 2.946 -39.299 1.00 35.75 424 ALA B N 1
ATOM 5367 C CA . ALA B 1 434 ? -31.817 2.970 -40.691 1.00 37.79 424 ALA B CA 1
ATOM 5368 C C . ALA B 1 434 ? -30.602 3.144 -41.581 1.00 41.32 424 ALA B C 1
ATOM 5369 O O . ALA B 1 434 ? -30.495 2.476 -42.585 1.00 50.47 424 ALA B O 1
ATOM 5371 N N . LEU B 1 435 ? -29.683 4.038 -41.232 1.00 38.34 425 LEU B N 1
ATOM 5372 C CA . LEU B 1 435 ? -28.475 4.257 -42.026 1.00 41.24 425 LEU B CA 1
ATOM 5373 C C . LEU B 1 435 ? -27.528 3.088 -42.009 1.00 41.46 425 LEU B C 1
ATOM 5374 O O . LEU B 1 435 ? -26.898 2.769 -42.997 1.00 40.25 425 LEU B O 1
ATOM 5379 N N . ILE B 1 436 ? -27.448 2.420 -40.882 1.00 36.49 426 ILE B N 1
ATOM 5380 C CA . ILE B 1 436 ? -26.541 1.322 -40.778 1.00 40.30 426 ILE B CA 1
ATOM 5381 C C . ILE B 1 436 ? -27.004 0.249 -41.721 1.00 44.96 426 ILE B C 1
ATOM 5382 O O . ILE B 1 436 ? -26.203 -0.523 -42.216 1.00 45.23 426 ILE B O 1
ATOM 5387 N N . ASP B 1 437 ? -28.305 0.155 -41.929 1.00 43.40 427 ASP B N 1
ATOM 5388 C CA . ASP B 1 437 ? -28.859 -0.828 -42.842 1.00 44.16 427 ASP B CA 1
ATOM 5389 C C . ASP B 1 437 ? -29.166 -0.286 -44.236 1.00 44.54 427 ASP B C 1
ATOM 5390 O O . ASP B 1 437 ? -29.756 -0.990 -45.041 1.00 43.43 427 ASP B O 1
ATOM 5395 N N . ASP B 1 438 ? -28.796 0.954 -44.527 1.00 41.29 428 ASP B N 1
ATOM 5396 C CA . ASP B 1 438 ? -28.971 1.518 -45.866 1.00 39.50 428 ASP B CA 1
ATOM 5397 C C . ASP B 1 438 ? -27.978 0.889 -46.792 1.00 41.15 428 ASP B C 1
ATOM 5398 O O . ASP B 1 438 ? -26.863 0.617 -46.397 1.00 45.03 428 ASP B O 1
ATOM 5403 N N . PRO B 1 439 ? -28.363 0.682 -48.037 1.00 36.90 429 PRO B N 1
ATOM 5404 C CA . PRO B 1 439 ? -27.506 -0.027 -48.958 1.00 31.71 429 PRO B CA 1
ATOM 5405 C C . PRO B 1 439 ? -26.197 0.629 -49.245 1.00 41.21 429 PRO B C 1
ATOM 5406 O O . PRO B 1 439 ? -25.188 -0.040 -49.357 1.00 43.78 429 PRO B O 1
ATOM 5410 N N . GLU B 1 440 ? -26.203 1.925 -49.400 1.00 47.47 430 GLU B N 1
ATOM 5411 C CA . GLU B 1 440 ? -24.995 2.652 -49.706 1.00 47.04 430 GLU B CA 1
ATOM 5412 C C . GLU B 1 440 ? -23.993 2.605 -48.606 1.00 41.36 430 GLU B C 1
ATOM 5413 O O . GLU B 1 440 ? -22.818 2.416 -48.845 1.00 44.19 430 GLU B O 1
ATOM 5419 N N . PHE B 1 441 ? -24.448 2.774 -47.392 1.00 37.90 431 PHE B N 1
ATOM 5420 C CA . PHE B 1 441 ? -23.562 2.791 -46.255 1.00 40.76 431 PHE B CA 1
ATOM 5421 C C . PHE B 1 441 ? -22.833 1.492 -46.162 1.00 44.60 431 PHE B C 1
ATOM 5422 O O . PHE B 1 441 ? -21.640 1.463 -45.940 1.00 34.47 431 PHE B O 1
ATOM 5430 N N . ARG B 1 442 ? -23.555 0.407 -46.351 1.00 44.41 432 ARG B N 1
ATOM 5431 C CA . ARG B 1 442 ? -22.971 -0.900 -46.241 1.00 41.52 432 ARG B CA 1
ATOM 5432 C C . ARG B 1 442 ? -21.914 -1.127 -47.258 1.00 40.93 432 ARG B C 1
ATOM 5433 O O . ARG B 1 442 ? -20.884 -1.698 -46.961 1.00 51.37 432 ARG B O 1
ATOM 5441 N N . ALA B 1 443 ? -22.156 -0.690 -48.470 1.00 36.37 433 ALA B N 1
ATOM 5442 C CA . ALA B 1 443 ? -21.157 -0.815 -49.497 1.00 40.52 433 ALA B CA 1
ATOM 5443 C C . ALA B 1 443 ? -19.986 0.126 -49.260 1.00 30.53 433 ALA B C 1
ATOM 5444 O O . ALA B 1 443 ? -18.902 -0.291 -48.879 1.00 30.95 433 ALA B O 1
#